Protein AF-A0ABD3RFB0-F1 (afdb_monomer_lite)

Structure (mmCIF, N/CA/C/O backbone):
data_AF-A0ABD3RFB0-F1
#
_entry.id   AF-A0ABD3RFB0-F1
#
loop_
_atom_site.group_PDB
_atom_site.id
_atom_site.type_symbol
_atom_site.label_atom_id
_atom_site.label_alt_id
_atom_site.label_comp_id
_atom_site.label_asym_id
_atom_site.label_entity_id
_atom_site.label_seq_id
_atom_site.pdbx_PDB_ins_code
_atom_site.Cartn_x
_atom_site.Cartn_y
_atom_site.Cartn_z
_atom_site.occupancy
_atom_site.B_iso_or_equiv
_atom_site.auth_seq_id
_atom_site.auth_comp_id
_atom_site.auth_asym_id
_atom_site.auth_atom_id
_atom_site.pdbx_PDB_model_num
ATOM 1 N N . MET A 1 1 ? 16.729 -26.890 12.988 1.00 35.75 1 MET A N 1
ATOM 2 C CA . MET A 1 1 ? 16.297 -28.282 13.240 1.00 35.75 1 MET A CA 1
ATOM 3 C C . MET A 1 1 ? 17.414 -29.186 12.769 1.00 35.75 1 MET A C 1
ATOM 5 O O . MET A 1 1 ? 17.750 -29.115 11.595 1.00 35.75 1 MET A O 1
ATOM 9 N N . ALA A 1 2 ? 17.990 -29.998 13.654 1.00 28.28 2 ALA A N 1
ATOM 10 C CA . ALA A 1 2 ? 18.806 -31.122 13.215 1.00 28.28 2 ALA A CA 1
ATOM 11 C C . ALA A 1 2 ? 17.899 -32.073 12.419 1.00 28.28 2 ALA A C 1
ATOM 13 O O . ALA A 1 2 ? 16.875 -32.526 12.934 1.00 28.28 2 ALA A O 1
ATOM 14 N N . MET A 1 3 ? 18.226 -32.318 11.153 1.00 32.00 3 MET A N 1
ATOM 15 C CA . MET A 1 3 ? 17.512 -33.300 10.346 1.00 32.00 3 MET A CA 1
ATOM 16 C C . MET A 1 3 ? 18.092 -34.671 10.692 1.00 32.00 3 MET A C 1
ATOM 18 O O . MET A 1 3 ? 19.220 -34.988 10.322 1.00 32.00 3 MET A O 1
ATOM 22 N N . ALA A 1 4 ? 17.351 -35.466 11.460 1.00 32.84 4 ALA A N 1
ATOM 23 C CA . ALA A 1 4 ? 17.719 -36.850 11.719 1.00 32.84 4 ALA A CA 1
ATOM 24 C C . ALA A 1 4 ? 17.347 -37.684 10.488 1.00 32.84 4 ALA A C 1
ATOM 26 O O . ALA A 1 4 ? 16.167 -37.907 10.215 1.00 32.84 4 ALA A O 1
ATOM 27 N N . ILE A 1 5 ? 18.348 -38.139 9.736 1.00 46.47 5 ILE A N 1
ATOM 28 C CA . ILE A 1 5 ? 18.136 -39.127 8.678 1.00 46.47 5 ILE A CA 1
ATOM 29 C C . ILE A 1 5 ? 18.181 -40.503 9.339 1.00 46.47 5 ILE A C 1
ATOM 31 O O . ILE A 1 5 ? 19.218 -40.930 9.849 1.00 46.47 5 ILE A O 1
ATOM 35 N N . VAL A 1 6 ? 17.040 -41.189 9.341 1.00 43.56 6 VAL A N 1
ATOM 36 C CA . VAL A 1 6 ? 16.936 -42.580 9.785 1.00 43.56 6 VAL A CA 1
ATOM 37 C C . VAL A 1 6 ? 17.049 -43.465 8.552 1.00 43.56 6 VAL A C 1
ATOM 39 O O . VAL A 1 6 ? 16.141 -43.500 7.724 1.00 43.56 6 VAL A O 1
ATOM 42 N N . VAL A 1 7 ? 18.163 -44.184 8.428 1.00 50.88 7 VAL A N 1
ATOM 43 C CA . VAL A 1 7 ? 18.321 -45.214 7.396 1.00 50.88 7 VAL A CA 1
ATOM 44 C C . VAL A 1 7 ? 18.020 -46.564 8.029 1.00 50.88 7 VAL A C 1
ATOM 46 O O . VAL A 1 7 ? 18.686 -46.980 8.978 1.00 50.88 7 VAL A O 1
ATOM 49 N N . ILE A 1 8 ? 17.003 -47.245 7.502 1.00 51.47 8 ILE A N 1
ATOM 50 C CA . ILE A 1 8 ? 16.630 -48.594 7.920 1.00 51.47 8 ILE A CA 1
ATOM 51 C C . ILE A 1 8 ? 17.174 -49.569 6.882 1.00 51.47 8 ILE A C 1
ATOM 53 O O . ILE A 1 8 ? 16.743 -49.554 5.730 1.00 51.47 8 ILE A O 1
ATOM 57 N N . ILE A 1 9 ? 18.108 -50.426 7.293 1.00 54.34 9 ILE A N 1
ATOM 58 C CA . ILE A 1 9 ? 18.621 -51.512 6.453 1.00 54.34 9 ILE A CA 1
ATOM 59 C C . ILE A 1 9 ? 18.201 -52.833 7.089 1.00 54.34 9 ILE A C 1
ATOM 61 O O . ILE A 1 9 ? 18.501 -53.099 8.254 1.00 54.34 9 ILE A O 1
ATOM 65 N N . VAL A 1 10 ? 17.510 -53.666 6.311 1.00 45.09 10 VAL A N 1
ATOM 66 C CA . VAL A 1 10 ? 17.136 -55.025 6.711 1.00 45.09 10 VAL A CA 1
ATOM 67 C C . VAL A 1 10 ? 17.932 -56.005 5.863 1.00 45.09 10 VAL A C 1
ATOM 69 O O . VAL A 1 10 ? 17.662 -56.167 4.676 1.00 45.09 10 VAL A O 1
ATOM 72 N N . CYS A 1 11 ? 18.894 -56.685 6.484 1.00 40.44 11 CYS A N 1
ATOM 73 C CA . CYS A 1 11 ? 19.627 -57.791 5.871 1.00 40.44 11 CYS A CA 1
ATOM 74 C C . CYS A 1 11 ? 19.541 -59.021 6.781 1.00 40.44 11 CYS A C 1
ATOM 76 O O . CYS A 1 11 ? 19.813 -58.939 7.976 1.00 40.44 11 CYS A O 1
ATOM 78 N N . HIS A 1 12 ? 19.145 -60.163 6.210 1.00 44.56 12 HIS A N 1
ATOM 79 C CA . HIS A 1 12 ? 19.057 -61.466 6.889 1.00 44.56 12 HIS A CA 1
ATOM 80 C C . HIS A 1 12 ? 18.322 -61.464 8.245 1.00 44.56 12 HIS A C 1
ATOM 82 O O . HIS A 1 12 ? 18.739 -62.125 9.191 1.00 44.56 12 HIS A O 1
ATOM 88 N N . GLY A 1 13 ? 17.204 -60.739 8.340 1.00 48.62 13 GLY A N 1
ATOM 89 C CA . GLY A 1 13 ? 16.323 -60.795 9.512 1.00 48.62 13 GLY A CA 1
ATOM 90 C C . GLY A 1 13 ? 16.828 -60.047 10.750 1.00 48.62 13 GLY A C 1
ATOM 91 O O . GLY A 1 13 ? 16.202 -60.155 11.801 1.00 48.62 13 GLY A O 1
ATOM 92 N N . VAL A 1 14 ? 17.906 -59.264 10.639 1.00 32.91 14 VAL A N 1
ATOM 93 C CA . VAL A 1 14 ? 18.348 -58.350 11.700 1.00 32.91 14 VAL A CA 1
ATOM 94 C C . VAL A 1 14 ? 18.089 -56.911 11.265 1.00 32.91 14 VAL A C 1
ATOM 96 O O . VAL A 1 14 ? 18.500 -56.485 10.185 1.00 32.91 14 VAL A O 1
ATOM 99 N N . LEU A 1 15 ? 17.377 -56.176 12.119 1.00 41.75 15 LEU A N 1
ATOM 100 C CA . LEU A 1 15 ? 17.084 -54.758 11.950 1.00 41.75 15 LEU A CA 1
ATOM 101 C C . LEU A 1 15 ? 18.215 -53.942 12.577 1.00 41.75 15 LEU A C 1
ATOM 103 O O . LEU A 1 15 ? 18.399 -53.976 13.794 1.00 41.75 15 LEU A O 1
ATOM 107 N N . LEU A 1 16 ? 18.956 -53.201 11.754 1.00 32.72 16 LEU A N 1
ATOM 108 C CA . LEU A 1 16 ? 19.974 -52.267 12.224 1.00 32.72 16 LEU A CA 1
ATOM 109 C C . LEU A 1 16 ? 19.488 -50.835 11.975 1.00 32.72 16 LEU A C 1
ATOM 111 O O . LEU A 1 16 ? 19.185 -50.469 10.840 1.00 32.72 16 LEU A O 1
ATOM 115 N N . ILE A 1 17 ? 19.408 -50.036 13.040 1.00 43.47 17 ILE A N 1
ATOM 116 C CA . ILE A 1 17 ? 19.012 -48.625 12.975 1.00 43.47 17 ILE A CA 1
ATOM 117 C C . ILE A 1 17 ? 20.257 -47.785 13.241 1.00 43.47 17 ILE A C 1
ATOM 119 O O . ILE A 1 17 ? 20.836 -47.862 14.324 1.00 43.47 17 ILE A O 1
ATOM 123 N N . ILE A 1 18 ? 20.667 -46.989 12.255 1.00 38.66 18 ILE A N 1
ATOM 124 C CA . ILE A 1 18 ? 21.773 -46.039 12.389 1.00 38.66 18 ILE A CA 1
ATOM 125 C C . ILE A 1 18 ? 21.185 -44.633 12.312 1.00 38.66 18 ILE A C 1
ATOM 127 O O . ILE A 1 18 ? 20.573 -44.260 11.312 1.00 38.66 18 ILE A O 1
ATOM 131 N N . THR A 1 19 ? 21.379 -43.855 13.371 1.00 33.47 19 THR A N 1
ATOM 132 C CA . THR A 1 19 ? 21.010 -42.438 13.423 1.00 33.47 19 THR A CA 1
ATOM 133 C C . THR A 1 19 ? 22.263 -41.586 13.297 1.00 33.47 19 THR A C 1
ATOM 135 O O . THR A 1 19 ? 23.161 -41.687 14.132 1.00 33.47 19 THR A O 1
ATOM 138 N N . SER A 1 20 ? 22.313 -40.737 12.272 1.00 34.22 20 SER A N 1
ATOM 139 C CA . SER A 1 20 ? 23.327 -39.689 12.133 1.00 34.22 20 SER A CA 1
ATOM 140 C C . SER A 1 20 ? 22.686 -38.329 12.402 1.00 34.22 20 SER A C 1
ATOM 142 O O . SER A 1 20 ? 21.604 -38.043 11.886 1.00 34.22 20 SER A O 1
ATOM 144 N N . ILE A 1 21 ? 23.347 -37.509 13.218 1.00 31.25 21 ILE A N 1
ATOM 145 C CA . ILE A 1 21 ? 22.965 -36.125 13.506 1.00 31.25 21 ILE A CA 1
ATOM 146 C C . ILE A 1 21 ? 24.030 -35.240 12.864 1.00 31.25 21 ILE A C 1
ATOM 148 O O . ILE A 1 21 ? 25.191 -35.284 13.266 1.00 31.25 21 ILE A O 1
ATOM 152 N N . THR A 1 22 ? 23.643 -34.447 11.870 1.00 36.50 22 THR A N 1
ATOM 153 C CA . THR A 1 22 ? 24.500 -33.406 11.291 1.00 36.50 22 THR A CA 1
ATOM 154 C C . THR A 1 22 ? 23.902 -32.038 11.586 1.00 36.50 22 THR A C 1
ATOM 156 O O . THR A 1 22 ? 22.784 -31.749 11.151 1.00 36.50 22 THR A O 1
ATOM 159 N N . ASP A 1 23 ? 24.648 -31.213 12.322 1.00 27.11 23 ASP A N 1
ATOM 160 C CA . ASP A 1 23 ? 24.376 -29.785 12.487 1.00 27.11 23 ASP A CA 1
ATOM 161 C C . ASP A 1 23 ? 24.648 -29.059 11.164 1.00 27.11 23 ASP A C 1
ATOM 163 O O . ASP A 1 23 ? 25.740 -29.151 10.605 1.00 27.11 23 ASP A O 1
ATOM 167 N N . TYR A 1 24 ? 23.635 -28.356 10.657 1.00 29.95 24 TYR A N 1
ATOM 168 C CA . TYR A 1 24 ? 23.733 -27.499 9.478 1.00 29.95 24 TYR A CA 1
ATOM 169 C C . TYR A 1 24 ? 23.904 -26.052 9.937 1.00 29.95 24 TYR A C 1
ATOM 171 O O . TYR A 1 24 ? 22.925 -25.332 10.113 1.00 29.95 24 TYR A O 1
ATOM 179 N N . ASP A 1 25 ? 25.156 -25.639 10.106 1.00 30.20 25 ASP A N 1
ATOM 180 C CA . ASP A 1 25 ? 25.547 -24.235 10.078 1.00 30.20 25 ASP A CA 1
ATOM 181 C C . ASP A 1 25 ? 26.767 -24.085 9.162 1.00 30.20 25 ASP A C 1
ATOM 183 O O . ASP A 1 25 ? 27.785 -24.750 9.340 1.00 30.20 25 ASP A O 1
ATOM 187 N N . ALA A 1 26 ? 26.631 -23.170 8.199 1.00 34.38 26 ALA A N 1
ATOM 188 C CA . ALA A 1 26 ? 27.628 -22.697 7.238 1.00 34.38 26 ALA A CA 1
ATOM 189 C C . ALA A 1 26 ? 28.129 -23.678 6.151 1.00 34.38 26 ALA A C 1
ATOM 191 O O . ALA A 1 26 ? 28.722 -24.710 6.436 1.00 34.38 26 ALA A O 1
ATOM 192 N N . MET A 1 27 ? 27.968 -23.222 4.897 1.00 30.58 27 MET A N 1
ATOM 193 C CA . MET A 1 27 ? 28.697 -23.494 3.633 1.00 30.58 27 MET A CA 1
ATOM 194 C C . MET A 1 27 ? 27.665 -23.683 2.501 1.00 30.58 27 MET A C 1
ATOM 196 O O . MET A 1 27 ? 26.671 -24.370 2.675 1.00 30.58 27 MET A O 1
ATOM 200 N N . GLY A 1 28 ? 27.736 -22.997 1.360 1.00 31.95 28 GLY A N 1
ATOM 201 C CA . GLY A 1 28 ? 28.935 -22.643 0.612 1.00 31.95 28 GLY A CA 1
ATOM 202 C C . GLY A 1 28 ? 29.209 -23.751 -0.405 1.00 31.95 28 GLY A C 1
ATOM 203 O O . GLY A 1 28 ? 29.486 -24.872 -0.006 1.00 31.95 28 GLY A O 1
ATOM 204 N N . GLU A 1 29 ? 29.155 -23.383 -1.685 1.00 33.31 29 GLU A N 1
ATOM 205 C CA . GLU A 1 29 ? 29.557 -24.166 -2.863 1.00 33.31 29 GLU A CA 1
ATOM 206 C C . GLU A 1 29 ? 28.584 -25.224 -3.397 1.00 33.31 29 GLU A C 1
ATOM 208 O O . GLU A 1 29 ? 28.014 -26.052 -2.692 1.00 33.31 29 GLU A O 1
ATOM 213 N N . GLY A 1 30 ? 28.395 -25.132 -4.713 1.00 36.91 30 GLY A N 1
ATOM 214 C CA . GLY A 1 30 ? 27.474 -25.938 -5.483 1.00 36.91 30 GLY A CA 1
ATOM 215 C C . GLY A 1 30 ? 27.911 -27.385 -5.657 1.00 36.91 30 GLY A C 1
ATOM 216 O O . GLY A 1 30 ? 29.088 -27.741 -5.577 1.00 36.91 30 GLY A O 1
ATOM 217 N N . ARG A 1 31 ? 26.911 -28.202 -5.969 1.00 29.52 31 ARG A N 1
ATOM 218 C CA . ARG A 1 31 ? 27.039 -29.415 -6.766 1.00 29.52 31 ARG A CA 1
ATOM 219 C C . ARG A 1 31 ? 25.665 -29.747 -7.342 1.00 29.52 31 ARG A C 1
ATOM 221 O O . ARG A 1 31 ? 24.689 -29.824 -6.599 1.00 29.52 31 ARG A O 1
ATOM 228 N N . ASP A 1 32 ? 25.624 -29.901 -8.660 1.00 30.98 32 ASP A N 1
ATOM 229 C CA . ASP A 1 32 ? 24.451 -30.325 -9.417 1.00 30.98 32 ASP A CA 1
ATOM 230 C C . ASP A 1 32 ? 24.004 -31.724 -8.981 1.00 30.98 32 ASP A C 1
ATOM 232 O O . ASP A 1 32 ? 24.819 -32.645 -8.876 1.00 30.98 32 ASP A O 1
ATOM 236 N N . PHE A 1 33 ? 22.700 -31.884 -8.750 1.00 27.94 33 PHE A N 1
ATOM 237 C CA . PHE A 1 33 ? 22.054 -33.189 -8.642 1.00 27.94 33 PHE A CA 1
ATOM 238 C C . PHE A 1 33 ? 21.187 -33.407 -9.881 1.00 27.94 33 PHE A C 1
ATOM 240 O O . PHE A 1 33 ? 20.124 -32.810 -10.030 1.00 27.94 33 PHE A O 1
ATOM 247 N N . ASP A 1 34 ? 21.681 -34.271 -10.763 1.00 27.17 34 ASP A N 1
ATOM 248 C CA . ASP A 1 34 ? 20.986 -34.779 -11.940 1.00 27.17 34 ASP A CA 1
ATOM 249 C C . ASP A 1 34 ? 19.936 -35.815 -11.496 1.00 27.17 34 ASP A C 1
ATOM 251 O O . ASP A 1 34 ? 20.275 -36.849 -10.911 1.00 27.17 34 ASP A O 1
ATOM 255 N N . MET A 1 35 ? 18.651 -35.520 -11.709 1.00 29.03 35 MET A N 1
ATOM 256 C CA . MET A 1 35 ? 17.548 -36.445 -11.437 1.00 29.03 35 MET A CA 1
ATOM 257 C C . MET A 1 35 ? 17.005 -36.986 -12.759 1.00 29.03 35 MET A C 1
ATOM 259 O O . MET A 1 35 ? 16.296 -36.299 -13.491 1.00 29.03 35 MET A O 1
ATOM 263 N N . GLY A 1 36 ? 17.340 -38.248 -13.040 1.00 28.62 36 GLY A N 1
ATOM 264 C CA . GLY A 1 36 ? 16.774 -39.032 -14.137 1.00 28.62 36 GLY A CA 1
ATOM 265 C C . GLY A 1 36 ? 15.259 -39.278 -13.999 1.00 28.62 36 GLY A C 1
ATOM 266 O O . GLY A 1 36 ? 14.657 -38.976 -12.966 1.00 28.62 36 GLY A O 1
ATOM 267 N N . PRO A 1 37 ? 14.619 -39.821 -15.050 1.00 28.62 37 PRO A N 1
ATOM 268 C CA . PRO A 1 37 ? 13.187 -39.667 -15.274 1.00 28.62 37 PRO A CA 1
ATOM 269 C C . PRO A 1 37 ? 12.336 -40.574 -14.378 1.00 28.62 37 PRO A C 1
ATOM 271 O O . PRO A 1 37 ? 12.556 -41.783 -14.297 1.00 28.62 37 PRO A O 1
ATOM 274 N N . TYR A 1 38 ? 11.297 -39.993 -13.776 1.00 28.02 38 TYR A N 1
ATOM 275 C CA . TYR A 1 38 ? 10.210 -40.733 -13.139 1.00 28.02 38 TYR A CA 1
ATOM 276 C C . TYR A 1 38 ? 9.071 -40.975 -14.138 1.00 28.02 38 TYR A C 1
ATOM 278 O O . TYR A 1 38 ? 8.601 -40.054 -14.804 1.00 28.02 38 TYR A O 1
ATOM 286 N N . ASN A 1 39 ? 8.608 -42.225 -14.209 1.00 23.78 39 ASN A N 1
ATOM 287 C CA . ASN A 1 39 ? 7.381 -42.611 -14.903 1.00 23.78 39 ASN A CA 1
ATOM 288 C C . ASN A 1 39 ? 6.156 -42.195 -14.078 1.00 23.78 39 ASN A C 1
ATOM 290 O O . ASN A 1 39 ? 6.053 -42.541 -12.902 1.00 23.78 39 ASN A O 1
ATOM 294 N N . VAL A 1 40 ? 5.208 -41.507 -14.717 1.00 24.77 40 VAL A N 1
ATOM 295 C CA . VAL A 1 40 ? 3.905 -41.151 -14.140 1.00 24.77 40 VAL A CA 1
ATOM 296 C C . VAL A 1 40 ? 2.846 -42.116 -14.667 1.00 24.77 40 VAL A C 1
ATOM 298 O O . VAL A 1 40 ? 2.642 -42.229 -15.874 1.00 24.77 40 VAL A O 1
ATOM 301 N N . THR A 1 41 ? 2.150 -42.797 -13.758 1.00 23.56 41 THR A N 1
ATOM 302 C CA . THR A 1 41 ? 0.959 -43.601 -14.065 1.00 23.56 41 THR A CA 1
ATOM 303 C C . THR A 1 41 ? -0.282 -42.748 -13.809 1.00 23.56 41 THR A C 1
ATOM 305 O O . THR A 1 41 ? -0.499 -42.297 -12.686 1.00 23.56 41 THR A O 1
ATOM 308 N N . ALA A 1 42 ? -1.086 -42.510 -14.846 1.00 24.02 42 ALA A N 1
ATOM 309 C CA . ALA A 1 42 ? -2.321 -41.734 -14.762 1.00 24.02 42 ALA A CA 1
ATOM 310 C C . ALA A 1 42 ? -3.496 -42.584 -14.246 1.00 24.02 42 ALA A C 1
ATOM 312 O O . ALA A 1 42 ? -3.673 -43.724 -14.673 1.00 24.02 42 ALA A O 1
ATOM 313 N N . TYR A 1 43 ? -4.330 -42.000 -13.382 1.00 23.56 43 TYR A N 1
ATOM 314 C CA . TYR A 1 43 ? -5.673 -42.493 -13.070 1.00 23.56 43 TYR A CA 1
ATOM 315 C C . TYR A 1 43 ? -6.714 -41.578 -13.726 1.00 23.56 43 TYR A C 1
ATOM 317 O O . TYR A 1 43 ? -6.638 -40.357 -13.622 1.00 23.56 43 TYR A O 1
ATOM 325 N N . SER A 1 44 ? -7.671 -42.193 -14.419 1.00 23.88 44 SER A N 1
ATOM 326 C CA . SER A 1 44 ? -8.815 -41.549 -15.073 1.00 23.88 44 SER A CA 1
ATOM 327 C C . SER A 1 44 ? -9.999 -41.442 -14.102 1.00 23.88 44 SER A C 1
ATOM 329 O O . SER A 1 44 ? -10.254 -42.410 -13.381 1.00 23.88 44 SER A O 1
ATOM 331 N N . PRO A 1 45 ? -10.761 -40.331 -14.101 1.00 30.47 45 PRO A N 1
ATOM 332 C CA . PRO A 1 45 ? -12.083 -40.294 -13.495 1.00 30.47 45 PRO A CA 1
ATOM 333 C C . PRO A 1 45 ? -13.193 -40.492 -14.543 1.00 30.47 45 PRO A C 1
ATOM 335 O O . PRO A 1 45 ? -13.147 -39.938 -15.642 1.00 30.47 45 PRO A O 1
ATOM 338 N N . SER A 1 46 ? -14.189 -41.296 -14.165 1.00 25.95 46 SER A N 1
ATOM 339 C CA . SER A 1 46 ? -15.477 -41.483 -14.851 1.00 25.95 46 SER A CA 1
ATOM 340 C C . SER A 1 46 ? -16.421 -40.304 -14.557 1.00 25.95 46 SER A C 1
ATOM 342 O O . SER A 1 46 ? -16.319 -39.733 -13.468 1.00 25.95 46 SER A O 1
ATOM 344 N N . PRO A 1 47 ? -17.333 -39.945 -15.483 1.00 34.00 47 PRO A N 1
ATOM 345 C CA . PRO A 1 47 ? -18.241 -38.810 -15.341 1.00 34.00 47 PRO A CA 1
ATOM 346 C C . PRO A 1 47 ? -19.506 -39.198 -14.563 1.00 34.00 47 PRO A C 1
ATOM 348 O O . PRO A 1 47 ? -19.825 -40.382 -14.491 1.00 34.00 47 PRO A O 1
ATOM 351 N N . ASP A 1 48 ? -20.162 -38.196 -13.967 1.00 28.06 48 ASP A N 1
ATOM 352 C CA . ASP A 1 48 ? -21.627 -38.024 -13.874 1.00 28.06 48 ASP A CA 1
ATOM 353 C C . ASP A 1 48 ? -21.967 -37.126 -12.676 1.00 28.06 48 ASP A C 1
ATOM 355 O O . ASP A 1 48 ? -22.048 -37.632 -11.564 1.00 28.06 48 ASP A O 1
ATOM 359 N N . ILE A 1 49 ? -22.191 -35.820 -12.900 1.00 29.30 49 ILE A N 1
ATOM 360 C CA . ILE A 1 49 ? -23.268 -35.038 -12.255 1.00 29.30 49 ILE A CA 1
ATOM 361 C C . ILE A 1 49 ? -23.684 -33.926 -13.229 1.00 29.30 49 ILE A C 1
ATOM 363 O O . ILE A 1 49 ? -22.925 -32.998 -13.510 1.00 29.30 49 ILE A O 1
ATOM 367 N N . ASP A 1 50 ? -24.912 -34.046 -13.725 1.00 27.78 50 ASP A N 1
ATOM 368 C CA . ASP A 1 50 ? -25.638 -33.042 -14.494 1.00 27.78 50 ASP A CA 1
ATOM 369 C C . ASP A 1 50 ? -26.070 -31.843 -13.630 1.00 27.78 50 ASP A C 1
ATOM 371 O O . ASP A 1 50 ? -26.596 -32.000 -12.529 1.00 27.78 50 ASP A O 1
ATOM 375 N N . GLY A 1 51 ? -25.980 -30.650 -14.225 1.00 27.25 51 GLY A N 1
ATOM 376 C CA . GLY A 1 51 ? -27.101 -29.707 -14.219 1.00 27.25 51 GLY A CA 1
ATOM 377 C C . GLY A 1 51 ? -27.220 -28.707 -13.067 1.00 27.25 51 GLY A C 1
ATOM 378 O O . GLY A 1 51 ? -28.170 -28.770 -12.293 1.00 27.25 51 GLY A O 1
ATOM 379 N N . LEU A 1 52 ? -26.386 -27.663 -13.072 1.00 23.98 52 LEU A N 1
ATOM 380 C CA . LEU A 1 52 ? -26.817 -26.330 -12.632 1.00 23.98 52 LEU A CA 1
ATOM 381 C C . LEU A 1 52 ? -26.172 -25.263 -13.526 1.00 23.98 52 LEU A C 1
ATOM 383 O O . LEU A 1 52 ? -25.042 -24.835 -13.313 1.00 23.98 52 LEU A O 1
ATOM 387 N N . VAL A 1 53 ? -26.903 -24.856 -14.565 1.00 24.83 53 VAL A N 1
ATOM 388 C CA . VAL A 1 53 ? -26.535 -23.718 -15.414 1.00 24.83 53 VAL A CA 1
ATOM 389 C C . VAL A 1 53 ? -26.897 -22.446 -14.654 1.00 24.83 53 VAL A C 1
ATOM 391 O O . VAL A 1 53 ? -28.027 -21.968 -14.721 1.00 24.83 53 VAL A O 1
ATOM 394 N N . ILE A 1 54 ? -25.939 -21.913 -13.899 1.00 26.73 54 ILE A N 1
ATOM 395 C CA . ILE A 1 54 ? -25.961 -20.509 -13.492 1.00 26.73 54 ILE A CA 1
ATOM 396 C C . ILE A 1 54 ? -25.457 -19.734 -14.705 1.00 26.73 54 ILE A C 1
ATOM 398 O O . ILE A 1 54 ? -24.320 -19.920 -15.137 1.00 26.73 54 ILE A O 1
ATOM 402 N N . GLY A 1 55 ? -26.333 -18.924 -15.300 1.00 24.12 55 GLY A N 1
ATOM 403 C CA . GLY A 1 55 ? -25.962 -18.010 -16.372 1.00 24.12 55 GLY A CA 1
ATOM 404 C C . GLY A 1 55 ? -24.889 -17.054 -15.869 1.00 24.12 55 GLY A C 1
ATOM 405 O O . GLY A 1 55 ? -25.188 -16.102 -15.155 1.00 24.12 55 GLY A O 1
ATOM 406 N N . HIS A 1 56 ? -23.637 -17.335 -16.216 1.00 24.56 56 HIS A N 1
ATOM 407 C CA . HIS A 1 56 ? -22.570 -16.358 -16.143 1.00 24.56 56 HIS A CA 1
ATOM 408 C C . HIS A 1 56 ? -22.809 -15.351 -17.268 1.00 24.56 56 HIS A C 1
ATOM 410 O O . HIS A 1 56 ? -22.416 -15.589 -18.410 1.00 24.56 56 HIS A O 1
ATOM 416 N N . ASP A 1 57 ? -23.429 -14.219 -16.938 1.00 24.47 57 ASP A N 1
ATOM 417 C CA . ASP A 1 57 ? -23.094 -12.970 -17.617 1.00 24.47 57 ASP A CA 1
ATOM 418 C C . ASP A 1 57 ? -21.623 -12.690 -17.289 1.00 24.47 57 ASP A C 1
ATOM 420 O O . ASP A 1 57 ? -21.269 -12.075 -16.281 1.00 24.47 57 ASP A O 1
ATOM 424 N N . VAL A 1 58 ? -20.739 -13.249 -18.115 1.00 30.81 58 VAL A N 1
ATOM 425 C CA . VAL A 1 58 ? -19.354 -12.806 -18.212 1.00 30.81 58 VAL A CA 1
ATOM 426 C C . VAL A 1 58 ? -19.432 -11.431 -18.858 1.00 30.81 58 VAL A C 1
ATOM 428 O O . VAL A 1 58 ? -19.450 -11.309 -20.079 1.00 30.81 58 VAL A O 1
ATOM 431 N N . ASP A 1 59 ? -19.575 -10.400 -18.029 1.00 32.94 59 ASP A N 1
ATOM 432 C CA . ASP A 1 59 ? -19.496 -9.008 -18.456 1.00 32.94 59 ASP A CA 1
ATOM 433 C C . ASP A 1 59 ? -18.074 -8.806 -19.014 1.00 32.94 59 ASP A C 1
ATOM 435 O O . ASP A 1 59 ? -17.090 -8.731 -18.272 1.00 32.94 59 ASP A O 1
ATOM 439 N N . GLU A 1 60 ? -17.955 -8.869 -20.342 1.00 31.34 60 GLU A N 1
ATOM 440 C CA . GLU A 1 60 ? -16.697 -8.807 -21.077 1.00 31.34 60 GLU A CA 1
ATOM 441 C C . GLU A 1 60 ? -15.915 -7.550 -20.675 1.00 31.34 60 GLU A C 1
ATOM 443 O O . GLU A 1 60 ? -16.272 -6.425 -21.020 1.00 31.34 60 GLU A O 1
ATOM 448 N N . GLY A 1 61 ? -14.823 -7.756 -19.933 1.00 34.09 61 GLY A N 1
ATOM 449 C CA . GLY A 1 61 ? -13.645 -6.893 -19.888 1.00 34.09 61 GLY A CA 1
ATOM 450 C C . GLY A 1 61 ? -13.907 -5.389 -19.951 1.00 34.09 61 GLY A C 1
ATOM 451 O O . GLY A 1 61 ? -13.426 -4.719 -20.870 1.00 34.09 61 GLY A O 1
ATOM 452 N N . ARG A 1 62 ? -14.591 -4.813 -18.953 1.00 38.06 62 ARG A N 1
ATOM 453 C CA . ARG A 1 62 ? -14.525 -3.359 -18.761 1.00 38.06 62 ARG A CA 1
ATOM 454 C C . ARG A 1 62 ? -13.099 -2.985 -18.380 1.00 38.06 62 ARG A C 1
ATOM 456 O O . ARG A 1 62 ? -12.657 -3.130 -17.247 1.00 38.06 62 ARG A O 1
ATOM 463 N N . THR A 1 63 ? -12.387 -2.499 -19.386 1.00 38.12 63 THR A N 1
ATOM 464 C CA . THR A 1 63 ? -11.137 -1.760 -19.286 1.00 38.12 63 THR A CA 1
ATOM 465 C C . THR A 1 63 ? -11.201 -0.791 -18.106 1.00 38.12 63 THR A C 1
ATOM 467 O O . THR A 1 63 ? -12.169 -0.030 -18.017 1.00 38.12 63 THR A O 1
ATOM 470 N N . PHE A 1 64 ? -10.165 -0.750 -17.264 1.00 39.72 64 PHE A N 1
ATOM 471 C CA . PHE A 1 64 ? -9.910 0.391 -16.386 1.00 39.72 64 PHE A CA 1
ATOM 472 C C . PHE A 1 64 ? -9.538 1.585 -17.275 1.00 39.72 64 PHE A C 1
ATOM 474 O O . PHE A 1 64 ? -8.380 1.944 -17.433 1.00 39.72 64 PHE A O 1
ATOM 481 N N . ARG A 1 65 ? -10.528 2.143 -17.973 1.00 40.03 65 ARG A N 1
ATOM 482 C CA . ARG A 1 65 ? -10.410 3.442 -18.615 1.00 40.03 65 ARG A CA 1
ATOM 483 C C . ARG A 1 65 ? -10.806 4.438 -17.543 1.00 40.03 65 ARG A C 1
ATOM 485 O O . ARG A 1 65 ? -11.988 4.448 -17.189 1.00 40.03 65 ARG A O 1
ATOM 492 N N . PRO A 1 66 ? -9.879 5.262 -17.033 1.00 39.94 66 PRO A N 1
ATOM 493 C CA . PRO A 1 66 ? -10.288 6.431 -16.285 1.00 39.94 66 PRO A CA 1
ATOM 494 C C . PRO A 1 66 ? -11.210 7.230 -17.204 1.00 39.94 66 PRO A C 1
ATOM 496 O O . PRO A 1 66 ? -10.808 7.729 -18.259 1.00 39.94 66 PRO A O 1
ATOM 499 N N . THR A 1 67 ? -12.505 7.225 -16.903 1.00 38.31 67 THR A N 1
ATOM 500 C CA . THR A 1 67 ? -13.461 7.965 -17.714 1.00 38.31 67 THR A CA 1
ATOM 501 C C . THR A 1 67 ? -13.119 9.437 -17.553 1.00 38.31 67 THR A C 1
ATOM 503 O O . THR A 1 67 ? -13.020 9.913 -16.428 1.00 38.31 67 THR A O 1
ATOM 506 N N . ARG A 1 68 ? -13.003 10.183 -18.660 1.00 40.31 68 ARG A N 1
ATOM 507 C CA . ARG A 1 68 ? -12.792 11.649 -18.652 1.00 40.31 68 ARG A CA 1
ATOM 508 C C . ARG A 1 68 ? -13.811 12.427 -17.803 1.00 40.31 68 ARG A C 1
ATOM 510 O O . ARG A 1 68 ? -13.588 13.593 -17.515 1.00 40.31 68 ARG A O 1
ATOM 517 N N . ASN A 1 69 ? -14.900 11.779 -17.394 1.00 37.75 69 ASN A N 1
ATOM 518 C CA . ASN A 1 69 ? -15.878 12.278 -16.440 1.00 37.75 69 ASN A CA 1
ATOM 519 C C . ASN A 1 69 ? -15.559 11.787 -15.021 1.00 37.75 69 ASN A C 1
ATOM 521 O O . ASN A 1 69 ? -16.430 11.206 -14.372 1.00 37.75 69 ASN A O 1
ATOM 525 N N . HIS A 1 70 ? -14.332 11.992 -14.533 1.00 42.31 70 HIS A N 1
ATOM 526 C CA . HIS A 1 70 ? -14.116 11.933 -13.092 1.00 42.31 70 HIS A CA 1
ATOM 527 C C . HIS A 1 70 ? -15.004 13.017 -12.490 1.00 42.31 70 HIS A C 1
ATOM 529 O O . HIS A 1 70 ? -14.755 14.209 -12.664 1.00 42.31 70 HIS A O 1
ATOM 535 N N . ARG A 1 71 ? -16.098 12.609 -11.841 1.00 41.97 71 ARG A N 1
ATOM 536 C CA . ARG A 1 71 ? -16.754 13.497 -10.894 1.00 41.97 71 ARG A CA 1
ATOM 537 C C . ARG A 1 71 ? -15.686 13.757 -9.851 1.00 41.97 71 ARG A C 1
ATOM 539 O O . ARG A 1 71 ? -15.246 12.829 -9.182 1.00 41.97 71 ARG A O 1
ATOM 546 N N . THR A 1 72 ? -15.192 14.988 -9.812 1.00 43.94 72 THR A N 1
ATOM 547 C CA . THR A 1 72 ? -14.305 15.453 -8.757 1.00 43.94 72 THR A CA 1
ATOM 548 C C . THR A 1 72 ? -14.938 14.993 -7.453 1.00 43.94 72 THR A C 1
ATOM 550 O O . THR A 1 72 ? -16.075 15.381 -7.169 1.00 43.94 72 THR A O 1
ATOM 553 N N . ILE A 1 73 ? -14.263 14.107 -6.712 1.00 51.66 73 ILE A N 1
ATOM 554 C CA . ILE A 1 73 ? -14.644 13.808 -5.333 1.00 51.66 73 ILE A CA 1
ATOM 555 C C . ILE A 1 73 ? -14.808 15.184 -4.696 1.00 51.66 73 ILE A C 1
ATOM 557 O O . ILE A 1 73 ? -13.852 15.948 -4.682 1.00 51.66 73 ILE A O 1
ATOM 561 N N . MET A 1 74 ? -16.032 15.577 -4.335 1.00 43.56 74 MET A N 1
ATOM 562 C CA . MET A 1 74 ? -16.305 16.976 -4.001 1.00 43.56 74 MET A CA 1
ATOM 563 C C . MET A 1 74 ? -15.488 17.345 -2.767 1.00 43.56 74 MET A C 1
ATOM 565 O O . MET A 1 74 ? -15.775 16.917 -1.651 1.00 43.56 74 MET A O 1
ATOM 569 N N . TYR A 1 75 ? -14.419 18.103 -2.994 1.00 53.19 75 TYR A N 1
ATOM 570 C CA . TYR A 1 75 ? -13.474 18.485 -1.965 1.00 53.19 75 TYR A CA 1
ATOM 571 C C . TYR A 1 75 ? -13.992 19.747 -1.296 1.00 53.19 75 TYR A C 1
ATOM 573 O O . TYR A 1 75 ? -14.039 20.822 -1.900 1.00 53.19 75 TYR A O 1
ATOM 581 N N . ARG A 1 76 ? -14.398 19.643 -0.031 1.00 49.16 76 ARG A N 1
ATOM 582 C CA . ARG A 1 76 ? -14.746 20.838 0.729 1.00 49.16 76 ARG A CA 1
ATOM 583 C C . ARG A 1 76 ? -13.456 21.552 1.111 1.00 49.16 76 ARG A C 1
ATOM 585 O O . ARG A 1 76 ? -12.649 21.029 1.874 1.00 49.16 76 ARG A O 1
ATOM 592 N N . ARG A 1 77 ? -13.274 22.773 0.610 1.00 44.81 77 ARG A N 1
ATOM 593 C CA . ARG A 1 77 ? -12.258 23.688 1.132 1.00 44.81 77 ARG A CA 1
ATOM 594 C C . ARG A 1 77 ? -12.640 24.004 2.578 1.00 44.81 77 ARG A C 1
ATOM 596 O O . ARG A 1 77 ? -13.591 24.745 2.814 1.00 44.81 77 ARG A O 1
ATOM 603 N N . GLY A 1 78 ? -11.943 23.397 3.535 1.00 42.41 78 GLY A N 1
ATOM 604 C CA . GLY A 1 78 ? -12.066 23.688 4.962 1.00 42.41 78 GLY A CA 1
ATOM 605 C C . GLY A 1 78 ? -11.478 25.059 5.285 1.00 42.41 78 GLY A C 1
ATOM 606 O O . GLY A 1 78 ? -10.482 25.158 5.986 1.00 42.41 78 GLY A O 1
ATOM 607 N N . GLY A 1 79 ? -12.050 26.120 4.718 1.00 35.16 79 GLY A N 1
ATOM 608 C CA . GLY A 1 79 ? -11.701 27.487 5.062 1.00 35.16 79 GLY A CA 1
ATOM 609 C C . GLY A 1 79 ? -12.510 27.933 6.271 1.00 35.16 79 GLY A C 1
ATOM 610 O O . GLY A 1 79 ? -13.729 28.075 6.180 1.00 35.16 79 GLY A O 1
ATOM 611 N N . ILE A 1 80 ? -11.821 28.220 7.375 1.00 40.28 80 ILE A N 1
ATOM 612 C CA . ILE A 1 80 ? -12.261 29.211 8.364 1.00 40.28 80 ILE A CA 1
ATOM 613 C C . ILE A 1 80 ? -12.106 30.587 7.695 1.00 40.28 80 ILE A C 1
ATOM 615 O O . ILE A 1 80 ? -11.273 31.385 8.095 1.00 40.28 80 ILE A O 1
ATOM 619 N N . ASP A 1 81 ? -12.854 30.849 6.627 1.00 36.31 81 ASP A N 1
ATOM 620 C CA . ASP A 1 81 ? -12.931 32.173 6.018 1.00 36.31 81 ASP A CA 1
ATOM 621 C C . ASP A 1 81 ? -14.392 32.603 6.067 1.00 36.31 81 ASP A C 1
ATOM 623 O O . ASP A 1 81 ? -15.294 31.942 5.549 1.00 36.31 81 ASP A O 1
ATOM 627 N N . GLY A 1 82 ? -14.628 33.680 6.811 1.00 42.50 82 GLY A N 1
ATOM 628 C CA . GLY A 1 82 ? -15.953 34.185 7.111 1.00 42.50 82 GLY A CA 1
ATOM 629 C C . GLY A 1 82 ? -16.761 34.532 5.862 1.00 42.50 82 GLY A C 1
ATOM 630 O O . GLY A 1 82 ? -16.264 35.159 4.933 1.00 42.50 82 GLY A O 1
ATOM 631 N N . GLY A 1 83 ? -18.050 34.193 5.931 1.00 34.53 83 GLY A N 1
ATOM 632 C CA . GLY A 1 83 ? -19.125 34.841 5.189 1.00 34.53 83 GLY A CA 1
ATOM 633 C C . GLY A 1 83 ? -19.198 34.501 3.706 1.00 34.53 83 GLY A C 1
ATOM 634 O O . GLY A 1 83 ? -18.673 35.238 2.892 1.00 34.53 83 GLY A O 1
ATOM 635 N N . TYR A 1 84 ? -19.933 33.446 3.358 1.00 30.72 84 TYR A N 1
ATOM 636 C CA . TYR A 1 84 ? -21.117 33.527 2.489 1.00 30.72 84 TYR A CA 1
ATOM 637 C C . TYR A 1 84 ? -21.774 32.138 2.445 1.00 30.72 84 TYR A C 1
ATOM 639 O O . TYR A 1 84 ? -21.253 31.197 1.852 1.00 30.72 84 TYR A O 1
ATOM 647 N N . SER A 1 85 ? -22.911 32.015 3.137 1.00 28.23 85 SER A N 1
ATOM 648 C CA . SER A 1 85 ? -23.773 30.831 3.113 1.00 28.23 85 SER A CA 1
ATOM 649 C C . SER A 1 85 ? -24.511 30.777 1.778 1.00 28.23 85 SER A C 1
ATOM 651 O O . SER A 1 85 ? -25.296 31.677 1.475 1.00 28.23 85 SER A O 1
ATOM 653 N N . HIS A 1 86 ? -24.287 29.727 0.992 1.00 30.16 86 HIS A N 1
ATOM 654 C CA . HIS A 1 86 ? -25.276 29.284 0.018 1.00 30.16 86 HIS A CA 1
ATOM 655 C C . HIS A 1 86 ? -26.190 28.278 0.718 1.00 30.16 86 HIS A C 1
ATOM 657 O O . HIS A 1 86 ? -25.768 27.169 1.036 1.00 30.16 86 HIS A O 1
ATOM 663 N N . ASN A 1 87 ? -27.434 28.697 0.964 1.00 28.67 87 ASN A N 1
ATOM 664 C CA . ASN A 1 87 ? -28.504 27.842 1.467 1.00 28.67 87 ASN A CA 1
ATOM 665 C C . ASN A 1 87 ? -28.829 26.771 0.420 1.00 28.67 87 ASN A C 1
ATOM 667 O O . ASN A 1 87 ? -29.518 27.041 -0.565 1.00 28.67 87 ASN A O 1
ATOM 671 N N . ILE A 1 88 ? -28.328 25.562 0.648 1.00 32.16 88 ILE A N 1
ATOM 672 C CA . ILE A 1 88 ? -28.939 24.340 0.139 1.00 32.16 88 ILE A CA 1
ATOM 673 C C . ILE A 1 88 ? -29.910 23.915 1.237 1.00 32.16 88 ILE A C 1
ATOM 675 O O . ILE A 1 88 ? -29.491 23.579 2.341 1.00 32.16 88 ILE A O 1
ATOM 679 N N . ASN A 1 89 ? -31.204 24.041 0.952 1.00 31.72 89 ASN A N 1
ATOM 680 C CA . ASN A 1 89 ? -32.267 23.535 1.809 1.00 31.72 89 ASN A CA 1
ATOM 681 C C . ASN A 1 89 ? -32.289 22.006 1.681 1.00 31.72 89 ASN A C 1
ATOM 683 O O . ASN A 1 89 ? -33.069 21.471 0.896 1.00 31.72 89 ASN A O 1
ATOM 687 N N . ASP A 1 90 ? -31.404 21.331 2.407 1.00 38.09 90 ASP A N 1
ATOM 688 C CA . ASP A 1 90 ? -31.597 19.932 2.773 1.00 38.09 90 ASP A CA 1
ATOM 689 C C . ASP A 1 90 ? -32.390 19.916 4.081 1.00 38.09 90 ASP A C 1
ATOM 691 O O . ASP A 1 90 ? -32.040 20.617 5.029 1.00 38.09 90 ASP A O 1
ATOM 695 N N . ASP A 1 91 ? -33.494 19.172 4.080 1.00 39.97 91 ASP A N 1
ATOM 696 C CA . ASP A 1 91 ? -34.526 19.149 5.115 1.00 39.97 91 ASP A CA 1
ATOM 697 C C . ASP A 1 91 ? -33.970 19.158 6.553 1.00 39.97 91 ASP A C 1
ATOM 699 O O . ASP A 1 91 ? -33.432 18.177 7.075 1.00 39.97 91 ASP A O 1
ATOM 703 N N . GLU A 1 92 ? -34.154 20.313 7.191 1.00 42.09 92 GLU A N 1
ATOM 704 C CA . GLU A 1 92 ? -33.917 20.615 8.597 1.00 42.09 92 GLU A CA 1
ATOM 705 C C . GLU A 1 92 ? -34.876 19.790 9.469 1.00 42.09 92 GLU A C 1
ATOM 707 O O . GLU A 1 92 ? -36.047 20.139 9.578 1.00 42.09 92 GLU A O 1
ATOM 712 N N . ASN A 1 93 ? -34.412 18.683 10.059 1.00 45.09 93 ASN A N 1
ATOM 713 C CA . ASN A 1 93 ? -35.000 18.097 11.282 1.00 45.09 93 ASN A CA 1
ATOM 714 C C . ASN A 1 93 ? -34.068 17.099 12.009 1.00 45.09 93 ASN A C 1
ATOM 716 O O . ASN A 1 93 ? -34.530 16.315 12.838 1.00 45.09 93 ASN A O 1
ATOM 720 N N . ASP A 1 94 ? -32.758 17.106 11.740 1.00 48.19 94 ASP A N 1
ATOM 721 C CA . ASP A 1 94 ? -31.786 16.337 12.536 1.00 48.19 94 ASP A CA 1
ATOM 722 C C . ASP A 1 94 ? -31.122 17.271 13.563 1.00 48.19 94 ASP A C 1
ATOM 724 O O . ASP A 1 94 ? -29.948 17.615 13.448 1.00 48.19 94 ASP A O 1
ATOM 728 N N . ASP A 1 95 ? -31.900 17.701 14.567 1.00 44.62 95 ASP A N 1
ATOM 729 C CA . ASP A 1 95 ? -31.475 18.502 15.737 1.00 44.62 95 ASP A CA 1
ATOM 730 C C . ASP A 1 95 ? -30.550 17.716 16.705 1.00 44.62 95 ASP A C 1
ATOM 732 O O . ASP A 1 95 ? -30.509 17.940 17.917 1.00 44.62 95 ASP A O 1
ATOM 736 N N . GLY A 1 96 ? -29.796 16.746 16.187 1.00 44.66 96 GLY A N 1
ATOM 737 C CA . GLY A 1 96 ? -28.837 15.955 16.940 1.00 44.66 96 GLY A CA 1
ATOM 738 C C . GLY A 1 96 ? -27.463 16.613 16.946 1.00 44.66 96 GLY A C 1
ATOM 739 O O . GLY A 1 96 ? -26.692 16.427 16.010 1.00 44.66 96 GLY A O 1
ATOM 740 N N . ASP A 1 97 ? -27.164 17.306 18.043 1.00 44.16 97 ASP A N 1
ATOM 741 C CA . ASP A 1 97 ? -25.928 17.990 18.475 1.00 44.16 97 ASP A CA 1
ATOM 742 C C . ASP A 1 97 ? -24.655 17.093 18.538 1.00 44.16 97 ASP A C 1
ATOM 744 O O . ASP A 1 97 ? -23.815 17.193 19.434 1.00 44.16 97 ASP A O 1
ATOM 748 N N . GLY A 1 98 ? -24.508 16.146 17.610 1.00 43.59 98 GLY A N 1
ATOM 749 C CA . GLY A 1 98 ? -23.324 15.312 17.462 1.00 43.59 98 GLY A CA 1
ATOM 750 C C . GLY A 1 98 ? -22.290 16.018 16.585 1.00 43.59 98 GLY A C 1
ATOM 751 O O . GLY A 1 98 ? -22.633 16.428 15.472 1.00 43.59 98 GLY A O 1
ATOM 752 N N . PRO A 1 99 ? -21.022 16.151 17.022 1.00 43.12 99 PRO A N 1
ATOM 753 C CA . PRO A 1 99 ? -19.988 16.705 16.164 1.00 43.12 99 PRO A CA 1
ATOM 754 C C . PRO A 1 99 ? -19.924 15.897 14.857 1.00 43.12 99 PRO A C 1
ATOM 756 O O . PRO A 1 99 ? -20.096 14.674 14.888 1.00 43.12 99 PRO A O 1
ATOM 759 N N . PRO A 1 100 ? -19.694 16.544 13.699 1.00 49.78 100 PRO A N 1
ATOM 760 C CA . PRO A 1 100 ? -19.388 15.833 12.468 1.00 49.78 100 PRO A CA 1
ATOM 761 C C . PRO A 1 100 ? -18.045 15.124 12.671 1.00 49.78 100 PRO A C 1
ATOM 763 O O . PRO A 1 100 ? -16.983 15.701 12.454 1.00 49.78 100 PRO A O 1
ATOM 766 N N . ASP A 1 101 ? -18.106 13.895 13.173 1.00 64.25 101 ASP A N 1
ATOM 767 C CA . ASP A 1 101 ? -16.955 13.105 13.594 1.00 64.25 101 ASP A CA 1
ATOM 768 C C . ASP A 1 101 ? -16.272 12.545 12.340 1.00 64.25 101 ASP A C 1
ATOM 770 O O . ASP A 1 101 ? -16.468 11.393 11.956 1.00 64.25 101 ASP A O 1
ATOM 774 N N . VAL A 1 102 ? -15.556 13.412 11.613 1.00 60.16 102 VAL A N 1
ATOM 775 C CA . VAL A 1 102 ? -14.708 13.005 10.488 1.00 60.16 102 VAL A CA 1
ATOM 776 C C . VAL A 1 102 ? -13.685 12.027 11.042 1.00 60.16 102 VAL A C 1
ATOM 778 O O . VAL A 1 102 ? -12.783 12.409 11.785 1.00 60.16 102 VAL A O 1
ATOM 781 N N . ARG A 1 103 ? -13.844 10.753 10.691 1.00 80.31 103 ARG A N 1
ATOM 782 C CA . ARG A 1 103 ? -13.035 9.683 11.271 1.00 80.31 103 ARG A CA 1
ATOM 783 C C . ARG A 1 103 ? -11.665 9.578 10.638 1.00 80.31 103 ARG A C 1
ATOM 785 O O . ARG A 1 103 ? -10.729 9.159 11.305 1.00 80.31 103 ARG A O 1
ATOM 792 N N . ILE A 1 104 ? -11.543 9.969 9.371 1.00 89.38 104 ILE A N 1
ATOM 793 C CA . ILE A 1 104 ? -10.272 10.014 8.653 1.00 89.38 104 ILE A CA 1
ATOM 794 C C . ILE A 1 104 ? -10.232 11.186 7.680 1.00 89.38 104 ILE A C 1
ATOM 796 O O . ILE A 1 104 ? -11.223 11.483 7.024 1.00 89.38 104 ILE A O 1
ATOM 800 N N . SER A 1 105 ? -9.090 11.848 7.560 1.00 89.94 105 SER A N 1
ATOM 801 C CA . SER A 1 105 ? -8.832 12.882 6.571 1.00 89.94 105 SER A CA 1
ATOM 802 C C . SER A 1 105 ? -7.385 12.928 6.140 1.00 89.94 105 SER A C 1
ATOM 804 O O . SER A 1 105 ? -6.500 12.434 6.838 1.00 89.94 105 SER A O 1
ATOM 806 N N . PHE A 1 106 ? -7.149 13.509 4.966 1.00 92.19 106 PHE A N 1
ATOM 807 C CA . PHE A 1 106 ? -5.801 13.728 4.478 1.00 92.19 106 PHE A CA 1
ATOM 808 C C . PHE A 1 106 ? -5.667 15.039 3.710 1.00 92.19 106 PHE A C 1
ATOM 810 O O . PHE A 1 106 ? -6.640 15.589 3.200 1.00 92.19 106 PHE A O 1
ATOM 817 N N . GLU A 1 107 ? -4.442 15.537 3.648 1.00 92.12 107 GLU A N 1
ATOM 818 C CA . GLU A 1 107 ? -4.039 16.701 2.862 1.00 92.12 107 GLU A CA 1
ATOM 819 C C . GLU A 1 107 ? -2.844 16.305 1.998 1.00 92.12 107 GLU A C 1
ATOM 821 O O . GLU A 1 107 ? -2.032 15.478 2.419 1.00 92.12 107 GLU A O 1
ATOM 826 N N . LEU A 1 108 ? -2.734 16.891 0.806 1.00 92.88 108 LEU A N 1
ATOM 827 C CA . LEU A 1 108 ? -1.583 16.707 -0.075 1.00 92.88 108 LEU A CA 1
ATOM 828 C C . LEU A 1 108 ? -0.680 17.931 0.011 1.00 92.88 108 LEU A C 1
ATOM 830 O O . LEU A 1 108 ? -1.172 19.062 -0.003 1.00 92.88 108 LEU A O 1
ATOM 834 N N . HIS A 1 109 ? 0.628 17.703 0.058 1.00 92.00 109 HIS A N 1
ATOM 835 C CA . HIS A 1 109 ? 1.613 18.778 0.182 1.00 92.00 109 HIS A CA 1
ATOM 836 C C . HIS A 1 109 ? 2.709 18.649 -0.868 1.00 92.00 109 HIS A C 1
ATOM 838 O O . HIS A 1 109 ? 2.925 17.581 -1.456 1.00 92.00 109 HIS A O 1
ATOM 844 N N . ASP A 1 110 ? 3.407 19.748 -1.106 1.00 90.00 110 ASP A N 1
ATOM 845 C CA . ASP A 1 110 ? 4.657 19.721 -1.845 1.00 90.00 110 ASP A CA 1
ATOM 846 C C . ASP A 1 110 ? 5.717 18.946 -1.030 1.00 90.00 110 ASP A C 1
ATOM 848 O O . ASP A 1 110 ? 5.862 19.161 0.176 1.00 90.00 110 ASP A O 1
ATOM 852 N N . PRO A 1 111 ? 6.494 18.032 -1.637 1.00 88.50 111 PRO A N 1
ATOM 853 C CA . PRO A 1 111 ? 7.513 17.282 -0.901 1.00 88.50 111 PRO A CA 1
ATOM 854 C C . PRO A 1 111 ? 8.576 18.173 -0.239 1.00 88.50 111 PRO A C 1
ATOM 856 O O . PRO A 1 111 ? 9.229 17.741 0.707 1.00 88.50 111 PRO A O 1
ATOM 859 N N . ASN A 1 112 ? 8.756 19.414 -0.705 1.00 88.56 112 ASN A N 1
ATOM 860 C CA . ASN A 1 112 ? 9.670 20.378 -0.094 1.00 88.56 112 ASN A CA 1
ATOM 861 C C . ASN A 1 112 ? 9.100 21.026 1.178 1.00 88.56 112 ASN A C 1
ATOM 863 O O . ASN A 1 112 ? 9.876 21.538 1.984 1.00 88.56 112 ASN A O 1
ATOM 867 N N . THR A 1 113 ? 7.774 21.035 1.363 1.00 87.69 113 THR A N 1
ATOM 868 C CA . THR A 1 113 ? 7.130 21.573 2.573 1.00 87.69 113 THR A CA 1
ATOM 869 C C . THR A 1 113 ? 7.014 20.506 3.658 1.00 87.69 113 THR A C 1
ATOM 871 O O . THR A 1 113 ? 7.271 20.799 4.826 1.00 87.69 113 THR A O 1
ATOM 874 N N . LEU A 1 114 ? 6.694 19.264 3.278 1.00 86.81 114 LEU A N 1
ATOM 875 C CA . LEU A 1 114 ? 6.557 18.130 4.195 1.00 86.81 114 LEU A CA 1
ATOM 876 C C . LEU A 1 114 ? 7.248 16.864 3.639 1.00 86.81 114 LEU A C 1
ATOM 878 O O . LEU A 1 114 ? 6.580 15.950 3.145 1.00 86.81 114 LEU A O 1
ATOM 882 N N . PRO A 1 115 ? 8.590 16.787 3.696 1.00 86.19 115 PRO A N 1
ATOM 883 C CA . PRO A 1 115 ? 9.320 15.652 3.145 1.00 86.19 115 PRO A CA 1
ATOM 884 C C . PRO A 1 115 ? 9.035 14.373 3.935 1.00 86.19 115 PRO A C 1
ATOM 886 O O . PRO A 1 115 ? 9.034 14.391 5.165 1.00 86.19 115 PRO A O 1
ATOM 889 N N . LEU A 1 116 ? 8.871 13.251 3.229 1.00 84.75 116 LEU A N 1
ATOM 890 C CA . LEU A 1 116 ? 8.943 11.935 3.858 1.00 84.75 116 LEU A CA 1
ATOM 891 C C . LEU A 1 116 ? 10.415 11.608 4.139 1.00 84.75 116 LEU A C 1
ATOM 893 O O . LEU A 1 116 ? 11.253 11.604 3.237 1.00 84.75 116 LEU A O 1
ATOM 897 N N . THR A 1 117 ? 10.722 11.347 5.399 1.00 82.19 117 THR A N 1
ATOM 898 C CA . THR A 1 117 ? 12.072 11.117 5.922 1.00 82.19 117 THR A CA 1
ATOM 899 C C . THR A 1 117 ? 12.365 9.650 6.233 1.00 82.19 117 THR A C 1
ATOM 901 O O . THR A 1 117 ? 13.525 9.311 6.465 1.00 82.19 117 THR A O 1
ATOM 904 N N . ASN A 1 118 ? 11.348 8.780 6.184 1.00 81.25 118 ASN A N 1
ATOM 905 C CA . ASN A 1 118 ? 11.439 7.336 6.399 1.00 81.25 118 ASN A CA 1
ATOM 906 C C . ASN A 1 118 ? 12.072 6.985 7.758 1.00 81.25 118 ASN A C 1
ATOM 908 O O . ASN A 1 118 ? 13.024 6.211 7.872 1.00 81.25 118 ASN A O 1
ATOM 912 N N . VAL A 1 119 ? 11.554 7.601 8.821 1.00 80.50 119 VAL A N 1
ATOM 913 C CA . VAL A 1 119 ? 12.151 7.517 10.168 1.00 80.50 119 VAL A CA 1
ATOM 914 C C . VAL A 1 119 ? 12.027 6.153 10.836 1.00 80.50 119 VAL A C 1
ATOM 916 O O . VAL A 1 119 ? 12.779 5.856 11.766 1.00 80.50 119 VAL A O 1
ATOM 919 N N . PHE A 1 120 ? 11.072 5.336 10.397 1.00 75.12 120 PHE A N 1
ATOM 920 C CA . PHE A 1 120 ? 10.752 4.066 11.043 1.00 75.12 120 PHE A CA 1
ATOM 921 C C . PHE A 1 120 ? 11.477 2.865 10.438 1.00 75.12 120 PHE A C 1
ATOM 923 O O . PHE A 1 120 ? 11.509 1.817 11.079 1.00 75.12 120 PHE A O 1
ATOM 930 N N . ASP A 1 121 ? 12.119 3.023 9.278 1.00 75.38 121 ASP A N 1
ATOM 931 C CA . ASP A 1 121 ? 12.991 1.999 8.706 1.00 75.38 121 ASP A CA 1
ATOM 932 C C . ASP A 1 121 ? 14.346 2.583 8.269 1.00 75.38 121 ASP A C 1
ATOM 934 O O . ASP A 1 121 ? 14.623 2.766 7.078 1.00 75.38 121 ASP A O 1
ATOM 938 N N . PRO A 1 122 ? 15.261 2.834 9.227 1.00 69.25 122 PRO A N 1
ATOM 939 C CA . PRO A 1 122 ? 16.602 3.316 8.909 1.00 69.25 122 PRO A CA 1
ATOM 940 C C . PRO A 1 122 ? 17.449 2.274 8.157 1.00 69.25 122 PRO A C 1
ATOM 942 O O . PRO A 1 122 ? 18.567 2.579 7.728 1.00 69.25 122 PRO A O 1
ATOM 945 N N . HIS A 1 123 ? 16.977 1.030 8.028 1.00 71.69 123 HIS A N 1
ATOM 946 C CA . HIS A 1 123 ? 17.668 -0.028 7.298 1.00 71.69 123 HIS A CA 1
ATOM 947 C C . HIS A 1 123 ? 17.284 -0.052 5.821 1.00 71.69 123 HIS A C 1
ATOM 949 O O . HIS A 1 123 ? 18.101 -0.453 4.985 1.00 71.69 123 HIS A O 1
ATOM 955 N N . VAL A 1 124 ? 16.092 0.434 5.490 1.00 71.12 124 VAL A N 1
ATOM 956 C CA . VAL A 1 124 ? 15.567 0.511 4.130 1.00 71.12 124 VAL A CA 1
ATOM 957 C C . VAL A 1 124 ? 15.612 1.959 3.652 1.00 71.12 124 VAL A C 1
ATOM 959 O O . VAL A 1 124 ? 14.609 2.567 3.301 1.00 71.12 124 VAL A O 1
ATOM 962 N N . LEU A 1 125 ? 16.821 2.520 3.607 1.00 70.94 125 LEU A N 1
ATOM 963 C CA . LEU A 1 125 ? 17.038 3.831 3.003 1.00 70.94 125 LEU A CA 1
ATOM 964 C C . LEU A 1 125 ? 17.128 3.714 1.483 1.00 70.94 125 LEU A C 1
ATOM 966 O O . LEU A 1 125 ? 17.799 2.823 0.937 1.00 70.94 125 LEU A O 1
ATOM 970 N N . CYS A 1 126 ? 16.541 4.693 0.796 1.00 75.75 126 CYS A N 1
ATOM 971 C CA . CYS A 1 126 ? 16.709 4.879 -0.635 1.00 75.75 126 CYS A CA 1
ATOM 972 C C . CYS A 1 126 ? 17.636 6.048 -1.004 1.00 75.75 126 CYS A C 1
ATOM 974 O O . CYS A 1 126 ? 17.227 6.924 -1.766 1.00 75.75 126 CYS A O 1
ATOM 976 N N . PRO A 1 127 ? 18.906 6.084 -0.544 1.00 74.00 127 PRO A N 1
ATOM 977 C CA . PRO A 1 127 ? 19.756 7.223 -0.840 1.00 74.00 127 PRO A CA 1
ATOM 978 C C . PRO A 1 127 ? 19.986 7.320 -2.350 1.00 74.00 127 PRO A C 1
ATOM 980 O O . PRO A 1 127 ? 20.299 6.325 -3.014 1.00 74.00 127 PRO A O 1
ATOM 983 N N . ILE A 1 128 ? 19.825 8.532 -2.876 1.00 77.31 128 ILE A N 1
ATOM 984 C CA . ILE A 1 128 ? 20.315 8.904 -4.201 1.00 77.31 128 ILE A CA 1
ATOM 985 C C . ILE A 1 128 ? 21.844 8.814 -4.160 1.00 77.31 128 ILE A C 1
ATOM 987 O O . ILE A 1 128 ? 22.469 9.225 -3.180 1.00 77.31 128 ILE A O 1
ATOM 991 N N . GLY A 1 129 ? 22.453 8.272 -5.209 1.00 82.62 129 GLY A N 1
ATOM 992 C CA . GLY A 1 129 ? 23.895 8.070 -5.279 1.00 82.62 129 GLY A CA 1
ATOM 993 C C . GLY A 1 129 ? 24.310 6.600 -5.321 1.00 82.62 129 GLY A C 1
ATOM 994 O O . GLY A 1 129 ? 23.545 5.703 -5.681 1.00 82.62 129 GLY A O 1
ATOM 995 N N . GLU A 1 130 ? 25.575 6.353 -4.983 1.00 79.88 130 GLU A N 1
ATOM 996 C CA . GLU A 1 130 ? 26.192 5.033 -5.084 1.00 79.88 130 GLU A CA 1
ATOM 997 C C . GLU A 1 130 ? 25.468 3.998 -4.209 1.00 79.88 130 GLU A C 1
ATOM 999 O O . GLU A 1 130 ? 25.385 4.118 -2.984 1.00 79.88 130 GLU A O 1
ATOM 1004 N N . VAL A 1 131 ? 24.971 2.938 -4.845 1.00 76.69 131 VAL A N 1
ATOM 1005 C CA . VAL A 1 131 ? 24.284 1.845 -4.165 1.00 76.69 131 VAL A CA 1
ATOM 1006 C C . VAL A 1 131 ? 25.322 0.981 -3.459 1.00 76.69 131 VAL A C 1
ATOM 1008 O O . VAL A 1 131 ? 26.260 0.461 -4.076 1.00 76.69 131 VAL A O 1
ATOM 1011 N N . THR A 1 132 ? 25.125 0.779 -2.159 1.00 77.62 132 THR A N 1
ATOM 1012 C CA . THR A 1 132 ? 25.948 -0.115 -1.343 1.00 77.62 132 THR A CA 1
ATOM 1013 C C . THR A 1 132 ? 25.129 -1.307 -0.855 1.00 77.62 132 THR A C 1
ATOM 1015 O O . THR A 1 132 ? 23.920 -1.196 -0.667 1.00 77.62 132 THR A O 1
ATOM 1018 N N . ILE A 1 133 ? 25.764 -2.473 -0.695 1.00 69.81 133 ILE A N 1
ATOM 1019 C CA . ILE A 1 133 ? 25.108 -3.695 -0.203 1.00 69.81 133 ILE A CA 1
ATOM 1020 C C . ILE A 1 133 ? 25.779 -4.176 1.085 1.00 69.81 133 ILE A C 1
ATOM 1022 O O . ILE A 1 133 ? 27.009 -4.207 1.206 1.00 69.81 133 ILE A O 1
ATOM 1026 N N . GLY A 1 134 ? 24.938 -4.612 2.026 1.00 68.12 134 GLY A N 1
ATOM 1027 C CA . GLY A 1 134 ? 25.331 -5.246 3.280 1.00 68.12 134 GLY A CA 1
ATOM 1028 C C . GLY A 1 134 ? 25.806 -4.263 4.350 1.00 68.12 134 GLY A C 1
ATOM 1029 O O . GLY A 1 134 ? 26.050 -3.086 4.091 1.00 68.12 134 GLY A O 1
ATOM 1030 N N . ARG A 1 135 ? 25.988 -4.773 5.576 1.00 69.56 135 ARG A N 1
ATOM 1031 C CA . ARG A 1 135 ? 26.419 -3.973 6.743 1.00 69.56 135 ARG A CA 1
ATOM 1032 C C . ARG A 1 135 ? 27.746 -3.238 6.520 1.00 69.56 135 ARG A C 1
ATOM 1034 O O . ARG A 1 135 ? 27.926 -2.136 7.019 1.00 69.56 135 ARG A O 1
ATOM 1041 N N . ASN A 1 136 ? 28.634 -3.810 5.706 1.00 72.94 136 ASN A N 1
ATOM 1042 C CA . ASN A 1 136 ? 29.939 -3.228 5.379 1.00 72.94 136 ASN A CA 1
ATOM 1043 C C . ASN A 1 136 ? 29.888 -2.201 4.234 1.00 72.94 136 ASN A C 1
ATOM 1045 O O . ASN A 1 136 ? 30.944 -1.777 3.769 1.00 72.94 136 ASN A O 1
ATOM 1049 N N . ARG A 1 137 ? 28.690 -1.839 3.744 1.00 77.12 137 ARG A N 1
ATOM 1050 C CA . ARG A 1 137 ? 28.467 -0.866 2.662 1.00 77.12 137 ARG A CA 1
ATOM 1051 C C . ARG A 1 137 ? 29.388 -1.096 1.458 1.00 77.12 137 ARG A C 1
ATOM 1053 O O . ARG A 1 137 ? 30.018 -0.169 0.949 1.00 77.12 137 ARG A O 1
ATOM 1060 N N . ARG A 1 138 ? 29.483 -2.347 0.988 1.00 78.56 138 ARG A N 1
ATOM 1061 C CA . ARG A 1 138 ? 30.283 -2.655 -0.205 1.00 78.56 138 ARG A CA 1
ATOM 1062 C C . ARG A 1 138 ? 29.677 -1.937 -1.403 1.00 78.56 138 ARG A C 1
ATOM 1064 O O . ARG A 1 138 ? 28.487 -2.089 -1.677 1.00 78.56 138 ARG A O 1
ATOM 1071 N N . ARG A 1 139 ? 30.504 -1.169 -2.106 1.00 80.12 139 ARG A N 1
ATOM 1072 C CA . ARG A 1 139 ? 30.127 -0.456 -3.326 1.00 80.12 139 ARG A CA 1
ATOM 1073 C C . ARG A 1 139 ? 29.746 -1.456 -4.409 1.00 80.12 139 ARG A C 1
ATOM 1075 O O . ARG A 1 139 ? 30.504 -2.379 -4.692 1.00 80.12 139 ARG A O 1
ATOM 1082 N N . THR A 1 140 ? 28.575 -1.270 -5.005 1.00 76.19 140 THR A N 1
ATOM 1083 C CA . THR A 1 140 ? 28.114 -2.112 -6.123 1.00 76.19 140 THR A CA 1
ATOM 1084 C C . THR A 1 140 ? 28.570 -1.586 -7.481 1.00 76.19 140 THR A C 1
ATOM 1086 O O . THR A 1 140 ? 28.475 -2.296 -8.480 1.00 76.19 140 THR A O 1
ATOM 1089 N N . GLY A 1 141 ? 29.028 -0.330 -7.532 1.00 77.44 141 GLY A N 1
ATOM 1090 C CA . GLY A 1 141 ? 29.250 0.401 -8.778 1.00 77.44 141 GLY A CA 1
ATOM 1091 C C . GLY A 1 141 ? 27.959 0.803 -9.501 1.00 77.44 141 GLY A C 1
ATOM 1092 O O . GLY A 1 141 ? 28.042 1.352 -10.593 1.00 77.44 141 GLY A O 1
ATOM 1093 N N . GLN A 1 142 ? 26.782 0.534 -8.924 1.00 75.94 142 GLN A N 1
ATOM 1094 C CA . GLN A 1 142 ? 25.497 1.028 -9.419 1.00 75.94 142 GLN A CA 1
ATOM 1095 C C . GLN A 1 142 ? 25.185 2.373 -8.767 1.00 75.94 142 GLN A C 1
ATOM 1097 O O . GLN A 1 142 ? 25.507 2.592 -7.597 1.00 75.94 142 GLN A O 1
ATOM 1102 N N . ASN A 1 143 ? 24.527 3.257 -9.509 1.00 81.50 143 ASN A N 1
ATOM 1103 C CA . ASN A 1 143 ? 24.080 4.547 -9.008 1.00 81.50 143 ASN A CA 1
ATOM 1104 C C . ASN A 1 143 ? 22.547 4.568 -8.977 1.00 81.50 143 ASN A C 1
ATOM 1106 O O . ASN A 1 143 ? 21.896 4.224 -9.965 1.00 81.50 143 ASN A O 1
ATOM 1110 N N . ARG A 1 144 ? 21.951 4.943 -7.845 1.00 78.12 144 ARG A N 1
ATOM 1111 C CA . ARG A 1 144 ? 20.522 5.234 -7.766 1.00 78.12 144 ARG A CA 1
ATOM 1112 C C . ARG A 1 144 ? 20.345 6.694 -8.126 1.00 78.12 144 ARG A C 1
ATOM 1114 O O . ARG A 1 144 ? 20.754 7.582 -7.387 1.00 78.12 144 ARG A O 1
ATOM 1121 N N . THR A 1 145 ? 19.728 6.937 -9.270 1.00 74.56 145 THR A N 1
ATOM 1122 C CA . THR A 1 145 ? 19.518 8.311 -9.739 1.00 74.56 145 THR A CA 1
ATOM 1123 C C . THR A 1 145 ? 18.422 9.031 -8.959 1.00 74.56 145 THR A C 1
ATOM 1125 O O . THR A 1 145 ? 18.418 10.254 -8.929 1.00 74.56 145 THR A O 1
ATOM 1128 N N . GLY A 1 146 ? 17.473 8.287 -8.375 1.00 67.50 146 GLY A N 1
ATOM 1129 C CA . GLY A 1 146 ? 16.232 8.840 -7.813 1.00 67.50 146 GLY A CA 1
ATOM 1130 C C . GLY A 1 146 ? 15.305 9.464 -8.864 1.00 67.50 146 GLY A C 1
ATOM 1131 O O . GLY A 1 146 ? 14.167 9.799 -8.559 1.00 67.50 146 GLY A O 1
ATOM 1132 N N . GLY A 1 147 ? 15.775 9.599 -10.109 1.00 67.25 147 GLY A N 1
ATOM 1133 C CA . GLY A 1 147 ? 15.014 10.127 -11.223 1.00 67.25 147 GLY A CA 1
ATOM 1134 C C . GLY A 1 147 ? 13.975 9.114 -11.665 1.00 67.25 147 GLY A C 1
ATOM 1135 O O . GLY A 1 147 ? 14.309 8.039 -12.168 1.00 67.25 147 GLY A O 1
ATOM 1136 N N . LEU A 1 148 ? 12.714 9.476 -11.485 1.00 68.69 148 LEU A N 1
ATOM 1137 C CA . LEU A 1 148 ? 11.611 8.831 -12.170 1.00 68.69 148 LEU A CA 1
ATOM 1138 C C . LEU A 1 148 ? 11.624 9.238 -13.654 1.00 68.69 148 LEU A C 1
ATOM 1140 O O . LEU A 1 148 ? 12.082 10.341 -13.977 1.00 68.69 148 LEU A O 1
ATOM 1144 N N . PRO A 1 149 ? 11.091 8.399 -14.562 1.00 77.12 149 PRO A N 1
ATOM 1145 C CA . PRO A 1 149 ? 10.710 8.843 -15.897 1.00 77.12 149 PRO A CA 1
ATOM 1146 C C . PRO A 1 149 ? 9.969 10.189 -15.818 1.00 77.12 149 PRO A C 1
ATOM 1148 O O . PRO A 1 149 ? 9.089 10.321 -14.967 1.00 77.12 149 PRO A O 1
ATOM 1151 N N . PRO A 1 150 ? 10.266 11.182 -16.679 1.00 80.06 150 PRO A N 1
ATOM 1152 C CA . PRO A 1 150 ? 9.599 12.487 -16.623 1.00 80.06 150 PRO A CA 1
ATOM 1153 C C . PRO A 1 150 ? 8.065 12.397 -16.632 1.00 80.06 150 PRO A C 1
ATOM 1155 O O . PRO A 1 150 ? 7.403 13.149 -15.921 1.00 80.06 150 PRO A O 1
ATOM 1158 N N . SER A 1 151 ? 7.513 11.402 -17.338 1.00 77.44 151 SER A N 1
ATOM 1159 C CA . SER A 1 151 ? 6.078 11.084 -17.375 1.00 77.44 151 SER A CA 1
ATOM 1160 C C . SER A 1 151 ? 5.471 10.693 -16.022 1.00 77.44 151 SER A C 1
ATOM 1162 O O . SER A 1 151 ? 4.256 10.731 -15.870 1.00 77.44 151 SER A O 1
ATOM 1164 N N . LEU A 1 152 ? 6.296 10.310 -15.046 1.00 82.75 152 LEU A N 1
ATOM 1165 C CA . LEU A 1 152 ? 5.902 9.965 -13.680 1.00 82.75 152 LEU A CA 1
ATOM 1166 C C . LEU A 1 152 ? 6.189 11.084 -12.668 1.00 82.75 152 LEU A C 1
ATOM 1168 O O . LEU A 1 152 ? 5.900 10.925 -11.483 1.00 82.75 152 LEU A O 1
ATOM 1172 N N . VAL A 1 153 ? 6.746 12.213 -13.105 1.00 81.81 153 VAL A N 1
ATOM 1173 C CA . VAL A 1 153 ? 6.994 13.370 -12.236 1.00 81.81 153 VAL A CA 1
ATOM 1174 C C . VAL A 1 153 ? 5.877 14.385 -12.431 1.00 81.81 153 VAL A C 1
ATOM 1176 O O . VAL A 1 153 ? 5.075 14.611 -11.523 1.00 81.81 153 VAL A O 1
ATOM 1179 N N . ARG A 1 154 ? 5.778 14.943 -13.641 1.00 80.38 154 ARG A N 1
ATOM 1180 C CA . ARG A 1 154 ? 4.780 15.949 -14.010 1.00 80.38 154 ARG A CA 1
ATOM 1181 C C . ARG A 1 154 ? 4.322 15.723 -15.439 1.00 80.38 154 ARG A C 1
ATOM 1183 O O . ARG A 1 154 ? 5.132 15.439 -16.318 1.00 80.38 154 ARG A O 1
ATOM 1190 N N . VAL A 1 155 ? 3.029 15.908 -15.665 1.00 78.31 155 VAL A N 1
ATOM 1191 C CA . VAL A 1 155 ? 2.502 16.096 -17.015 1.00 78.31 155 VAL A CA 1
ATOM 1192 C C . VAL A 1 155 ? 2.527 17.597 -17.250 1.00 78.31 155 VAL A C 1
ATOM 1194 O O . VAL A 1 155 ? 1.825 18.337 -16.558 1.00 78.31 155 VAL A O 1
ATOM 1197 N N . ALA A 1 156 ? 3.424 18.041 -18.135 1.00 69.38 156 ALA A N 1
ATOM 1198 C CA . ALA A 1 156 ? 3.438 19.430 -18.564 1.00 69.38 156 ALA A CA 1
ATOM 1199 C C . ALA A 1 156 ? 2.062 19.760 -19.147 1.00 69.38 156 ALA A C 1
ATOM 1201 O O . ALA A 1 156 ? 1.449 18.914 -19.800 1.00 69.38 156 ALA A O 1
ATOM 1202 N N . GLU A 1 157 ? 1.577 20.976 -18.903 1.00 66.94 157 GLU A N 1
ATOM 1203 C CA . GLU A 1 157 ? 0.573 21.531 -19.802 1.00 66.94 157 GLU A CA 1
ATOM 1204 C C . GLU A 1 157 ? 1.269 21.540 -21.154 1.00 66.94 157 GLU A C 1
ATOM 1206 O O . GLU A 1 157 ? 2.286 22.224 -21.297 1.00 66.94 157 GLU A O 1
ATOM 1211 N N . ASP A 1 158 ? 0.844 20.671 -22.074 1.00 55.69 158 ASP A N 1
ATOM 1212 C CA . ASP A 1 158 ? 1.308 20.757 -23.446 1.00 55.69 158 ASP A CA 1
ATOM 1213 C C . ASP A 1 158 ? 0.999 22.190 -23.861 1.00 55.69 158 ASP A C 1
ATOM 1215 O O . ASP A 1 158 ? -0.160 22.591 -23.999 1.00 55.69 158 ASP A O 1
ATOM 1219 N N . ASP A 1 159 ? 2.058 22.991 -23.921 1.00 47.53 159 ASP A N 1
ATOM 1220 C CA . ASP A 1 159 ? 2.033 24.324 -24.466 1.00 47.53 159 ASP A CA 1
ATOM 1221 C C . ASP A 1 159 ? 1.763 24.062 -25.945 1.00 47.53 159 ASP A C 1
ATOM 1223 O O . ASP A 1 159 ? 2.682 23.910 -26.752 1.00 47.53 159 ASP A O 1
ATOM 1227 N N . ASP A 1 160 ? 0.481 23.939 -26.301 1.00 52.72 160 ASP A N 1
ATOM 1228 C CA . ASP A 1 160 ? -0.056 23.912 -27.662 1.00 52.72 160 ASP A CA 1
ATOM 1229 C C . ASP A 1 160 ? 0.263 25.253 -28.382 1.00 52.72 160 ASP A C 1
ATOM 1231 O O . ASP A 1 160 ? -0.454 25.712 -29.268 1.00 52.72 160 ASP A O 1
ATOM 1235 N N . GLY A 1 161 ? 1.412 25.866 -28.070 1.00 50.00 161 GLY A N 1
ATOM 1236 C CA . GLY A 1 161 ? 2.178 26.847 -28.824 1.00 50.00 161 GLY A CA 1
ATOM 1237 C C . GLY A 1 161 ? 2.674 26.326 -30.176 1.00 50.00 161 GLY A C 1
ATOM 1238 O O . GLY A 1 161 ? 3.500 26.967 -30.825 1.00 50.00 161 GLY A O 1
ATOM 1239 N N . GLY A 1 162 ? 2.084 25.243 -30.686 1.00 49.19 162 GLY A N 1
ATOM 1240 C CA . GLY A 1 162 ? 1.780 25.126 -32.104 1.00 49.19 162 GLY A CA 1
ATOM 1241 C C . GLY A 1 162 ? 0.748 26.180 -32.513 1.00 49.19 162 GLY A C 1
ATOM 1242 O O . GLY A 1 162 ? -0.344 25.839 -32.961 1.00 49.19 162 GLY A O 1
ATOM 1243 N N . GLY A 1 163 ? 1.118 27.460 -32.383 1.00 46.25 163 GLY A N 1
ATOM 1244 C CA . GLY A 1 163 ? 0.451 28.615 -32.968 1.00 46.25 163 GLY A CA 1
ATOM 1245 C C . GLY A 1 163 ? 0.520 28.556 -34.490 1.00 46.25 163 GLY A C 1
ATOM 1246 O O . GLY A 1 163 ? 1.135 29.396 -35.139 1.00 46.25 163 GLY A O 1
ATOM 1247 N N . GLY A 1 164 ? -0.106 27.538 -35.074 1.00 48.53 164 GLY A N 1
ATOM 1248 C CA . GLY A 1 164 ? -0.600 27.632 -36.427 1.00 48.53 164 GLY A CA 1
ATOM 1249 C C . GLY A 1 164 ? -1.705 28.671 -36.394 1.00 48.53 164 GLY A C 1
ATOM 1250 O O . GLY A 1 164 ? -2.788 28.400 -35.878 1.00 48.53 164 GLY A O 1
ATOM 1251 N N . GLU A 1 165 ? -1.420 29.860 -36.921 1.00 53.75 165 GLU A N 1
ATOM 1252 C CA . GLU A 1 165 ? -2.415 30.837 -37.356 1.00 53.75 165 GLU A CA 1
ATOM 1253 C C . GLU A 1 165 ? -3.331 30.174 -38.402 1.00 53.75 165 GLU A C 1
ATOM 1255 O O . GLU A 1 165 ? -3.213 30.367 -39.608 1.00 53.75 165 GLU A O 1
ATOM 1260 N N . GLY A 1 166 ? -4.231 29.305 -37.948 1.00 49.28 166 GLY A N 1
ATOM 1261 C CA . GLY A 1 166 ? -5.330 28.800 -38.743 1.00 49.28 166 GLY A CA 1
ATOM 1262 C C . GLY A 1 166 ? -6.355 29.913 -38.836 1.00 49.28 166 GLY A C 1
ATOM 1263 O O . GLY A 1 166 ? -7.154 30.090 -37.920 1.00 49.28 166 GLY A O 1
ATOM 1264 N N . GLU A 1 167 ? -6.298 30.681 -39.921 1.00 56.19 167 GLU A N 1
ATOM 1265 C CA . GLU A 1 167 ? -7.278 31.701 -40.285 1.00 56.19 167 GLU A CA 1
ATOM 1266 C C . GLU A 1 167 ? -8.698 31.102 -40.207 1.00 56.19 167 GLU A C 1
ATOM 1268 O O . GLU A 1 167 ? -9.134 30.319 -41.055 1.00 56.19 167 GLU A O 1
ATOM 1273 N N . TYR A 1 168 ? -9.408 31.424 -39.123 1.00 50.06 168 TYR A N 1
ATOM 1274 C CA . TYR A 1 168 ? -10.754 30.936 -38.838 1.00 50.06 168 TYR A CA 1
ATOM 1275 C C . TYR A 1 168 ? -11.741 31.571 -39.817 1.00 50.06 168 TYR A C 1
ATOM 1277 O O . TYR A 1 168 ? -12.134 32.729 -39.681 1.00 50.06 168 TYR A O 1
ATOM 1285 N N . ARG A 1 169 ? -12.162 30.789 -40.812 1.00 55.12 169 ARG A N 1
ATOM 1286 C CA . ARG A 1 169 ? -13.092 31.211 -41.863 1.00 55.12 169 ARG A CA 1
ATOM 1287 C C . ARG A 1 169 ? -14.454 30.521 -41.763 1.00 55.12 169 ARG A C 1
ATOM 1289 O O . ARG A 1 169 ? -14.993 30.111 -42.778 1.00 55.12 169 ARG A O 1
ATOM 1296 N N . ASP A 1 170 ? -15.028 30.377 -40.568 1.00 64.94 170 ASP A N 1
ATOM 1297 C CA . ASP A 1 170 ? -16.470 30.106 -40.450 1.00 64.94 170 ASP A CA 1
ATOM 1298 C C . ASP A 1 170 ? -17.015 30.492 -39.065 1.00 64.94 170 ASP A C 1
ATOM 1300 O O . ASP A 1 170 ? -16.556 30.004 -38.033 1.00 64.94 170 ASP A O 1
ATOM 1304 N N . GLY A 1 171 ? -17.992 31.400 -39.037 1.00 62.94 171 GLY A N 1
ATOM 1305 C CA . GLY A 1 171 ? -18.484 32.126 -37.859 1.00 62.94 171 GLY A CA 1
ATOM 1306 C C . GLY A 1 171 ? -19.342 31.320 -36.877 1.00 62.94 171 GLY A C 1
ATOM 1307 O O . GLY A 1 171 ? -20.318 31.848 -36.345 1.00 62.94 171 GLY A O 1
ATOM 1308 N N . ARG A 1 172 ? -19.016 30.051 -36.608 1.00 62.41 172 ARG A N 1
ATOM 1309 C CA . ARG A 1 172 ? -19.694 29.262 -35.568 1.00 62.41 172 ARG A CA 1
ATOM 1310 C C . ARG A 1 172 ? -18.904 29.318 -34.266 1.00 62.41 172 ARG A C 1
ATOM 1312 O O . ARG A 1 172 ? -17.864 28.679 -34.144 1.00 62.41 172 ARG A O 1
ATOM 1319 N N . ARG A 1 173 ? -19.448 30.040 -33.275 1.00 49.12 173 ARG A N 1
ATOM 1320 C CA . ARG A 1 173 ? -19.046 29.948 -31.860 1.00 49.12 173 ARG A CA 1
ATOM 1321 C C . ARG A 1 173 ? -19.072 28.479 -31.440 1.00 49.12 173 ARG A C 1
ATOM 1323 O O . ARG A 1 173 ? -20.145 27.923 -31.207 1.00 49.12 173 ARG A O 1
ATOM 1330 N N . ARG A 1 174 ? -17.902 27.849 -31.350 1.00 49.31 174 ARG A N 1
ATOM 1331 C CA . ARG A 1 174 ? -17.754 26.659 -30.519 1.00 49.31 174 ARG A CA 1
ATOM 1332 C C . ARG A 1 174 ? -17.828 27.131 -29.075 1.00 49.31 174 ARG A C 1
ATOM 1334 O O . ARG A 1 174 ? -17.203 28.117 -28.708 1.00 49.31 174 ARG A O 1
ATOM 1341 N N . VAL A 1 175 ? -18.667 26.459 -28.297 1.00 52.56 175 VAL A N 1
ATOM 1342 C CA . VAL A 1 175 ? -18.598 26.510 -26.842 1.00 52.56 175 VAL A CA 1
ATOM 1343 C C . VAL A 1 175 ? -17.206 25.996 -26.502 1.00 52.56 175 VAL A C 1
ATOM 1345 O O . VAL A 1 175 ? -16.922 24.822 -26.749 1.00 52.56 175 VAL A O 1
ATOM 1348 N N . ASP A 1 176 ? -16.336 26.895 -26.049 1.00 47.53 176 ASP A N 1
ATOM 1349 C CA . ASP A 1 176 ? -15.049 26.557 -25.461 1.00 47.53 176 ASP A CA 1
ATOM 1350 C C . ASP A 1 176 ? -15.344 25.713 -24.222 1.00 47.53 176 ASP A C 1
ATOM 1352 O O . ASP A 1 176 ? -15.583 26.215 -23.128 1.00 47.53 176 ASP A O 1
ATOM 1356 N N . VAL A 1 177 ? -15.448 24.400 -24.422 1.00 54.06 177 VAL A N 1
ATOM 1357 C CA . VAL A 1 177 ? -15.375 23.439 -23.330 1.00 54.06 177 VAL A CA 1
ATOM 1358 C C . VAL A 1 177 ? -13.971 23.619 -22.789 1.00 54.06 177 VAL A C 1
ATOM 1360 O O . VAL A 1 177 ? -13.038 23.222 -23.484 1.00 54.06 177 VAL A O 1
ATOM 1363 N N . ASP A 1 178 ? -13.858 24.293 -21.639 1.00 51.28 178 ASP A N 1
ATOM 1364 C CA . ASP A 1 178 ? -12.642 24.596 -20.877 1.00 51.28 178 ASP A CA 1
ATOM 1365 C C . ASP A 1 1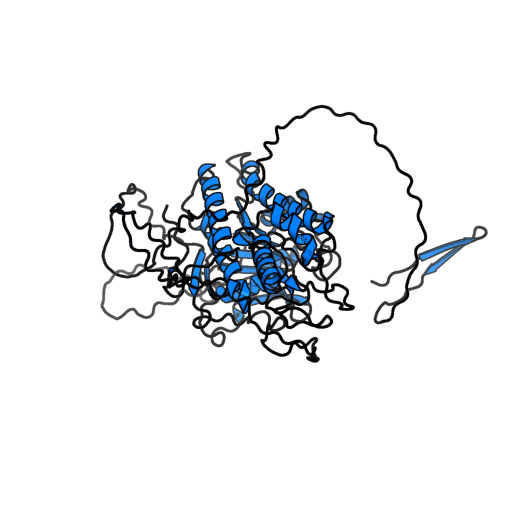78 ? -11.679 23.407 -20.897 1.00 51.28 178 ASP A C 1
ATOM 1367 O O . ASP A 1 178 ? -11.651 22.543 -20.025 1.00 51.28 178 ASP A O 1
ATOM 1371 N N . ARG A 1 179 ? -10.876 23.356 -21.954 1.00 47.38 179 ARG A N 1
ATOM 1372 C CA . ARG A 1 179 ? -9.846 22.357 -22.196 1.00 47.38 179 ARG A CA 1
ATOM 1373 C C . ARG A 1 179 ? -8.531 22.899 -21.664 1.00 47.38 179 ARG A C 1
ATOM 1375 O O . ARG A 1 179 ? -7.495 22.782 -22.304 1.00 47.38 179 ARG A O 1
ATOM 1382 N N . ARG A 1 180 ? -8.587 23.530 -20.488 1.00 52.91 180 ARG A N 1
ATOM 1383 C CA . ARG A 1 180 ? -7.391 23.743 -19.686 1.00 52.91 180 ARG A CA 1
ATOM 1384 C C . ARG A 1 180 ? -6.948 22.351 -19.282 1.00 52.91 180 ARG A C 1
ATOM 1386 O O . ARG A 1 180 ? -7.500 21.776 -18.349 1.00 52.91 180 ARG A O 1
ATOM 1393 N N . SER A 1 181 ? -6.037 21.781 -20.064 1.00 53.81 181 SER A N 1
ATOM 1394 C CA . SER A 1 181 ? -5.234 20.637 -19.665 1.00 53.81 181 SER A CA 1
ATOM 1395 C C . SER A 1 181 ? -4.480 21.079 -18.421 1.00 53.81 181 SER A C 1
ATOM 1397 O O . SER A 1 181 ? -3.390 21.617 -18.528 1.00 53.81 181 SER A O 1
ATOM 1399 N N . SER A 1 182 ? -5.122 20.972 -17.259 1.00 58.97 182 SER A N 1
ATOM 1400 C CA . SER A 1 182 ? -4.534 21.352 -15.988 1.00 58.97 182 SER A CA 1
ATOM 1401 C C . SER A 1 182 ? -3.334 20.451 -15.773 1.00 58.97 182 SER A C 1
ATOM 1403 O O . SER A 1 182 ? -3.493 19.232 -15.646 1.00 58.97 182 SER A O 1
ATOM 1405 N N . GLY A 1 183 ? -2.144 21.042 -15.763 1.00 70.81 183 GLY A N 1
ATOM 1406 C CA . GLY A 1 183 ? -0.929 20.333 -15.397 1.00 70.81 183 GLY A CA 1
ATOM 1407 C C . GLY A 1 183 ? -1.101 19.680 -14.024 1.00 70.81 183 GLY A C 1
ATOM 1408 O O . GLY A 1 183 ? -1.889 20.130 -13.185 1.00 70.81 183 GLY A O 1
ATOM 1409 N N . GLY A 1 184 ? -0.380 18.589 -13.788 1.00 82.25 184 GLY A N 1
ATOM 1410 C CA . GLY A 1 184 ? -0.504 17.854 -12.535 1.00 82.25 184 GLY A CA 1
ATOM 1411 C C . GLY A 1 184 ? 0.742 17.065 -12.174 1.00 82.25 184 GLY A C 1
ATOM 1412 O O . GLY A 1 184 ? 1.616 16.805 -13.012 1.00 82.25 184 GLY A O 1
ATOM 1413 N N . ARG A 1 185 ? 0.806 16.666 -10.905 1.00 87.25 185 ARG A N 1
ATOM 1414 C CA . ARG A 1 185 ? 1.913 15.887 -10.342 1.00 87.25 185 ARG A CA 1
ATOM 1415 C C . ARG A 1 185 ? 1.537 14.422 -10.285 1.00 87.25 185 ARG A C 1
ATOM 1417 O O . ARG A 1 185 ? 0.471 14.070 -9.789 1.00 87.25 185 ARG A O 1
ATOM 1424 N N . VAL A 1 186 ? 2.407 13.546 -10.775 1.00 87.75 186 VAL A N 1
ATOM 1425 C CA . VAL A 1 186 ? 2.144 12.105 -10.704 1.00 87.75 186 VAL A CA 1
ATOM 1426 C C . VAL A 1 186 ? 2.705 11.556 -9.398 1.00 87.75 186 VAL A C 1
ATOM 1428 O O . VAL A 1 186 ? 1.921 11.157 -8.551 1.00 87.75 186 VAL A O 1
ATOM 1431 N N . LEU A 1 187 ? 4.015 11.573 -9.173 1.00 88.19 187 LEU A N 1
ATOM 1432 C CA . LEU A 1 187 ? 4.615 11.085 -7.918 1.00 88.19 187 LEU A CA 1
ATOM 1433 C C . LEU A 1 187 ? 5.218 12.204 -7.050 1.00 88.19 187 LEU A C 1
ATOM 1435 O O . LEU A 1 187 ? 5.705 11.944 -5.958 1.00 88.19 187 LEU A O 1
ATOM 1439 N N . ASP A 1 188 ? 5.175 13.451 -7.523 1.00 88.62 188 ASP A N 1
ATOM 1440 C CA . ASP A 1 188 ? 5.825 14.617 -6.904 1.00 88.62 188 ASP A CA 1
ATOM 1441 C C . ASP A 1 188 ? 4.948 15.300 -5.830 1.00 88.62 188 ASP A C 1
ATOM 1443 O O . ASP A 1 188 ? 4.720 16.509 -5.863 1.00 88.62 188 ASP A O 1
ATOM 1447 N N . PHE A 1 189 ? 4.394 14.519 -4.898 1.00 91.81 189 PHE A N 1
ATOM 1448 C CA . PHE A 1 189 ? 3.627 15.033 -3.757 1.00 91.81 189 PHE A CA 1
ATOM 1449 C C . PHE A 1 189 ? 3.776 14.146 -2.515 1.00 91.81 189 PHE A C 1
ATOM 1451 O O . PHE A 1 189 ? 4.090 12.957 -2.597 1.00 91.81 189 PHE A O 1
ATOM 1458 N N . THR A 1 190 ? 3.519 14.731 -1.351 1.00 92.44 190 THR A N 1
ATOM 1459 C CA . THR A 1 190 ? 3.458 14.048 -0.050 1.00 92.44 190 THR A CA 1
ATOM 1460 C C . THR A 1 190 ? 2.042 14.124 0.522 1.00 92.44 190 THR A C 1
ATOM 1462 O O . THR A 1 190 ? 1.189 14.833 -0.017 1.00 92.44 190 THR A O 1
ATOM 1465 N N . ALA A 1 191 ? 1.769 13.392 1.598 1.00 92.44 191 ALA A N 1
ATOM 1466 C CA . ALA A 1 191 ? 0.477 13.412 2.271 1.00 92.44 191 ALA A CA 1
ATOM 1467 C C . ALA A 1 191 ? 0.642 13.674 3.772 1.00 92.44 191 ALA A C 1
ATOM 1469 O O . ALA A 1 191 ? 1.683 13.398 4.355 1.00 92.44 191 ALA A O 1
ATOM 1470 N N . SER A 1 192 ? -0.400 14.180 4.422 1.00 92.19 192 SER A N 1
ATOM 1471 C CA . SER A 1 192 ? -0.549 14.071 5.874 1.00 92.19 192 SER A CA 1
ATOM 1472 C C . SER A 1 192 ? -1.919 13.501 6.188 1.00 92.19 192 SER A C 1
ATOM 1474 O O . SER A 1 192 ? -2.882 13.800 5.486 1.00 92.19 192 SER A O 1
ATOM 1476 N N . LEU A 1 193 ? -2.005 12.651 7.208 1.00 93.19 193 LEU A N 1
ATOM 1477 C CA . LEU A 1 193 ? -3.227 11.951 7.586 1.00 93.19 193 LEU A CA 1
ATOM 1478 C C . LEU A 1 193 ? -3.648 12.351 9.000 1.00 93.19 193 LEU A C 1
ATOM 1480 O O . LEU A 1 193 ? -2.824 12.559 9.886 1.00 93.19 193 LEU A O 1
ATOM 1484 N N . THR A 1 194 ? -4.955 12.440 9.216 1.00 91.75 194 THR A N 1
ATOM 1485 C CA . THR A 1 194 ? -5.583 12.559 10.535 1.00 91.75 194 THR A CA 1
ATOM 1486 C C . THR A 1 194 ? -6.653 11.490 10.633 1.00 91.75 194 THR A C 1
ATOM 1488 O O . THR A 1 194 ? -7.469 11.363 9.731 1.00 91.75 194 THR A O 1
ATOM 1491 N N . THR A 1 195 ? -6.669 10.701 11.697 1.00 93.31 195 THR A N 1
ATOM 1492 C CA . THR A 1 195 ? -7.665 9.655 11.901 1.00 93.31 195 THR A CA 1
ATOM 1493 C C . THR A 1 195 ? -7.875 9.354 13.379 1.00 93.31 195 THR A C 1
ATOM 1495 O O . THR A 1 195 ? -6.919 9.343 14.160 1.00 93.31 195 THR A O 1
ATOM 1498 N N . ASN A 1 196 ? -9.124 9.085 13.756 1.00 92.88 196 ASN A N 1
ATOM 1499 C CA . ASN A 1 196 ? -9.471 8.487 15.046 1.00 92.88 196 ASN A CA 1
ATOM 1500 C C . ASN A 1 196 ? -9.688 6.963 14.947 1.00 92.88 196 ASN A C 1
ATOM 1502 O O . ASN A 1 196 ? -9.954 6.315 15.960 1.00 92.88 196 ASN A O 1
ATOM 1506 N N . LEU A 1 197 ? -9.552 6.390 13.744 1.00 95.62 197 LEU A N 1
ATOM 1507 C CA . LEU A 1 197 ? -9.682 4.956 13.500 1.00 95.62 197 LEU A CA 1
ATOM 1508 C C . LEU A 1 197 ? -8.500 4.174 14.072 1.00 95.62 197 LEU A C 1
ATOM 1510 O O . LEU A 1 197 ? -7.370 4.662 14.151 1.00 95.62 197 LEU A O 1
ATOM 1514 N N . ARG A 1 198 ? -8.758 2.909 14.389 1.00 97.56 198 ARG A N 1
ATOM 1515 C CA . ARG A 1 198 ? -7.746 1.904 14.711 1.00 97.56 198 ARG A CA 1
ATOM 1516 C C . ARG A 1 198 ? -7.526 1.029 13.486 1.00 97.56 198 ARG A C 1
ATOM 1518 O O . ARG A 1 198 ? -8.392 0.231 13.126 1.00 97.56 198 ARG A O 1
ATOM 1525 N N . ILE A 1 199 ? -6.379 1.194 12.844 1.00 98.38 199 ILE A N 1
ATOM 1526 C CA . ILE A 1 199 ? -6.027 0.550 11.580 1.00 98.38 199 ILE A CA 1
ATOM 1527 C C . ILE A 1 199 ? -4.913 -0.462 11.842 1.00 98.38 199 ILE A C 1
ATOM 1529 O O . ILE A 1 199 ? -3.886 -0.115 12.419 1.00 98.38 199 ILE A O 1
ATOM 1533 N N . MET A 1 200 ? -5.109 -1.707 11.415 1.00 98.50 200 MET A N 1
ATOM 1534 C CA . MET A 1 200 ? -4.090 -2.755 11.439 1.00 98.50 200 MET A CA 1
ATOM 1535 C C . MET A 1 200 ? -3.637 -3.083 10.015 1.00 98.50 200 MET A C 1
ATOM 1537 O O . MET A 1 200 ? -4.457 -3.426 9.169 1.00 98.50 200 MET A O 1
ATOM 1541 N N . PHE A 1 201 ? -2.336 -3.049 9.759 1.00 98.31 201 PHE A N 1
ATOM 1542 C CA . PHE A 1 201 ? -1.712 -3.476 8.510 1.00 98.31 201 PHE A CA 1
ATOM 1543 C C . PHE A 1 201 ? -1.151 -4.891 8.674 1.00 98.31 201 PHE A C 1
ATOM 1545 O O . PHE A 1 201 ? -0.224 -5.093 9.454 1.00 98.31 201 PHE A O 1
ATOM 1552 N N . VAL A 1 202 ? -1.685 -5.870 7.938 1.00 97.44 202 VAL A N 1
ATOM 1553 C CA . VAL A 1 202 ? -1.263 -7.282 7.999 1.00 97.44 202 VAL A CA 1
ATOM 1554 C C . VAL A 1 202 ? -0.666 -7.722 6.666 1.00 97.44 202 VAL A C 1
ATOM 1556 O O . VAL A 1 202 ? -1.351 -7.745 5.640 1.00 97.44 202 VAL A O 1
ATOM 1559 N N . GLY A 1 203 ? 0.625 -8.051 6.652 1.00 95.75 203 GLY A N 1
ATOM 1560 C CA . GLY A 1 203 ? 1.332 -8.341 5.403 1.00 95.75 203 GLY A CA 1
ATOM 1561 C C . GLY A 1 203 ? 2.818 -8.612 5.579 1.00 95.75 203 GLY A C 1
ATOM 1562 O O . GLY A 1 203 ? 3.326 -8.638 6.691 1.00 95.75 203 GLY A O 1
ATOM 1563 N N . ASP A 1 204 ? 3.531 -8.824 4.478 1.00 93.69 204 ASP A N 1
ATOM 1564 C CA . ASP A 1 204 ? 4.970 -9.099 4.512 1.00 93.69 204 ASP A CA 1
ATOM 1565 C C . ASP A 1 204 ? 5.812 -7.816 4.650 1.00 93.69 204 ASP A C 1
ATOM 1567 O O . ASP A 1 204 ? 5.309 -6.746 4.989 1.00 93.69 204 ASP A O 1
ATOM 1571 N N . SER A 1 205 ? 7.118 -7.911 4.384 1.00 92.38 205 SER A N 1
ATOM 1572 C CA . SER A 1 205 ? 8.036 -6.770 4.471 1.00 92.38 205 SER A CA 1
ATOM 1573 C C . SER A 1 205 ? 7.659 -5.591 3.565 1.00 92.38 205 SER A C 1
ATOM 1575 O O . SER A 1 205 ? 7.965 -4.457 3.920 1.00 92.38 205 SER A O 1
ATOM 1577 N N . VAL A 1 206 ? 6.958 -5.821 2.448 1.00 93.31 206 VAL A N 1
ATOM 1578 C CA . VAL A 1 206 ? 6.487 -4.727 1.588 1.00 93.31 206 VAL A CA 1
ATOM 1579 C C . VAL A 1 206 ? 5.365 -3.959 2.281 1.00 93.31 206 VAL A C 1
ATOM 1581 O O . VAL A 1 206 ? 5.371 -2.732 2.264 1.00 93.31 206 VAL A O 1
ATOM 1584 N N . LEU A 1 207 ? 4.418 -4.650 2.932 1.00 95.38 207 LEU A N 1
ATOM 1585 C CA . LEU A 1 207 ? 3.373 -3.942 3.676 1.00 95.38 207 LEU A CA 1
ATOM 1586 C C . LEU A 1 207 ? 3.926 -3.269 4.932 1.00 95.38 207 LEU A C 1
ATOM 1588 O O . LEU A 1 207 ? 3.493 -2.167 5.235 1.00 95.38 207 LEU A O 1
ATOM 1592 N N . VAL A 1 208 ? 4.887 -3.883 5.631 1.00 94.19 208 VAL A N 1
ATOM 1593 C CA . VAL A 1 208 ? 5.547 -3.246 6.786 1.00 94.19 208 VAL A CA 1
ATOM 1594 C C . VAL A 1 208 ? 6.142 -1.898 6.385 1.00 94.19 208 VAL A C 1
ATOM 1596 O O . VAL A 1 208 ? 5.874 -0.896 7.041 1.00 94.19 208 VAL A O 1
ATOM 1599 N N . GLN A 1 209 ? 6.854 -1.856 5.259 1.00 92.88 209 GLN A N 1
ATOM 1600 C CA . GLN A 1 209 ? 7.434 -0.630 4.719 1.00 92.88 209 GLN A CA 1
ATOM 1601 C C . GLN A 1 209 ? 6.365 0.431 4.387 1.00 92.88 209 GLN A C 1
ATOM 1603 O O . GLN A 1 209 ? 6.520 1.612 4.699 1.00 92.88 209 GLN A O 1
ATOM 1608 N N . LEU A 1 210 ? 5.259 0.021 3.761 1.00 95.00 210 LEU A N 1
ATOM 1609 C CA . LEU A 1 210 ? 4.145 0.919 3.446 1.00 95.00 210 LEU A CA 1
ATOM 1610 C C . LEU A 1 210 ? 3.423 1.421 4.706 1.00 95.00 210 LEU A C 1
ATOM 1612 O O . LEU A 1 210 ? 3.034 2.585 4.768 1.00 95.00 210 LEU A O 1
ATOM 1616 N N . ALA A 1 211 ? 3.252 0.560 5.708 1.00 95.94 211 ALA A N 1
ATOM 1617 C CA . ALA A 1 211 ? 2.615 0.891 6.975 1.00 95.94 211 ALA A CA 1
ATOM 1618 C C . ALA A 1 211 ? 3.469 1.867 7.792 1.00 95.94 211 ALA A C 1
ATOM 1620 O O . ALA A 1 211 ? 2.944 2.843 8.309 1.00 95.94 211 ALA A O 1
ATOM 1621 N N . GLN A 1 212 ? 4.788 1.679 7.817 1.00 93.44 212 GLN A N 1
ATOM 1622 C CA . GLN A 1 212 ? 5.732 2.629 8.412 1.00 93.44 212 GLN A CA 1
ATOM 1623 C C . GLN A 1 212 ? 5.683 4.003 7.726 1.00 93.44 212 GLN A C 1
ATOM 1625 O O . GLN A 1 212 ? 5.736 5.031 8.396 1.00 93.44 212 GLN A O 1
ATOM 1630 N N . ALA A 1 213 ? 5.523 4.051 6.402 1.00 92.88 213 ALA A N 1
ATOM 1631 C CA . ALA A 1 213 ? 5.318 5.324 5.715 1.00 92.88 213 ALA A CA 1
ATOM 1632 C C . ALA A 1 213 ? 3.979 5.982 6.102 1.00 92.88 213 ALA A C 1
ATOM 1634 O O . ALA A 1 213 ? 3.920 7.193 6.298 1.00 92.88 213 ALA A O 1
ATOM 1635 N N . VAL A 1 214 ? 2.910 5.193 6.275 1.00 95.19 214 VAL A N 1
ATOM 1636 C CA . VAL A 1 214 ? 1.629 5.693 6.808 1.00 95.19 214 VAL A CA 1
ATOM 1637 C C . VAL A 1 214 ? 1.764 6.188 8.247 1.00 95.19 214 VAL A C 1
ATOM 1639 O O . VAL A 1 214 ? 1.230 7.252 8.554 1.00 95.19 214 VAL A O 1
ATOM 1642 N N . ASP A 1 215 ? 2.501 5.477 9.103 1.00 94.62 215 ASP A N 1
ATOM 1643 C CA . ASP A 1 215 ? 2.816 5.910 10.466 1.00 94.62 215 ASP A CA 1
ATOM 1644 C C . ASP A 1 215 ? 3.451 7.308 10.447 1.00 94.62 215 ASP A C 1
ATOM 1646 O O . ASP A 1 215 ? 3.068 8.169 11.236 1.00 94.62 215 ASP A O 1
ATOM 1650 N N . GLU A 1 216 ? 4.375 7.573 9.519 1.00 91.81 216 GLU A N 1
ATOM 1651 C CA . GLU A 1 216 ? 5.018 8.883 9.391 1.00 91.81 216 GLU A CA 1
ATOM 1652 C C . GLU A 1 216 ? 4.039 9.974 8.946 1.00 91.81 216 GLU A C 1
ATOM 1654 O O . GLU A 1 216 ? 4.037 11.062 9.515 1.00 91.81 216 GLU A O 1
ATOM 1659 N N . PHE A 1 217 ? 3.136 9.683 8.010 1.00 92.44 217 PHE A N 1
ATOM 1660 C CA . PHE A 1 217 ? 2.100 10.639 7.611 1.00 92.44 217 PHE A CA 1
ATOM 1661 C C . PHE A 1 217 ? 1.046 10.902 8.701 1.00 92.44 217 PHE A C 1
ATOM 1663 O O . PHE A 1 217 ? 0.350 11.920 8.657 1.00 92.44 217 PHE A O 1
ATOM 1670 N N . LEU A 1 218 ? 0.906 9.983 9.662 1.00 92.62 218 LEU A N 1
ATOM 1671 C CA . LEU A 1 218 ? 0.056 10.115 10.848 1.00 92.62 218 LEU A CA 1
ATOM 1672 C C . LEU A 1 218 ? 0.751 10.852 11.999 1.00 92.62 218 LEU A C 1
ATOM 1674 O O . LEU A 1 218 ? 0.083 11.215 12.975 1.00 92.62 218 LEU A O 1
ATOM 1678 N N . LEU A 1 219 ? 2.060 11.093 11.893 1.00 87.19 219 LEU A N 1
ATOM 1679 C CA . LEU A 1 219 ? 2.780 12.018 12.752 1.00 87.19 219 LEU A CA 1
ATOM 1680 C C . LEU A 1 219 ? 2.606 13.442 12.211 1.00 87.19 219 LEU A C 1
ATOM 1682 O O . LEU A 1 219 ? 2.799 13.736 11.037 1.00 87.19 219 LEU A O 1
ATOM 1686 N N . GLU A 1 220 ? 2.202 14.363 13.080 1.00 68.19 220 GLU A N 1
ATOM 1687 C CA . GLU A 1 220 ? 2.131 15.783 12.735 1.00 68.19 220 GLU A CA 1
ATOM 1688 C C . GLU A 1 220 ? 3.543 16.282 12.379 1.00 68.19 220 GLU A C 1
ATOM 1690 O O . GLU A 1 220 ? 4.477 15.949 13.107 1.00 68.19 220 GLU A O 1
ATOM 1695 N N . GLY A 1 221 ? 3.692 17.106 11.326 1.00 57.34 221 GLY A N 1
ATOM 1696 C CA . GLY A 1 221 ? 4.953 17.697 10.824 1.00 57.34 221 GLY A CA 1
ATOM 1697 C C . GLY A 1 221 ? 5.734 18.584 11.812 1.00 57.34 221 GLY A C 1
ATOM 1698 O O . GLY A 1 221 ? 6.530 19.436 11.423 1.00 57.34 221 GLY A O 1
ATOM 1699 N N . ARG A 1 222 ? 5.510 18.401 13.114 1.00 53.91 222 ARG A N 1
ATOM 1700 C CA . ARG A 1 222 ? 6.442 18.770 14.169 1.00 53.91 222 ARG A CA 1
ATOM 1701 C C . ARG A 1 222 ? 7.737 18.027 13.894 1.00 53.91 222 ARG A C 1
ATOM 1703 O O . ARG A 1 222 ? 7.733 16.822 13.663 1.00 53.91 222 ARG A O 1
ATOM 1710 N N . THR A 1 223 ? 8.842 18.758 13.927 1.00 49.50 223 THR A N 1
ATOM 1711 C CA . THR A 1 223 ? 10.172 18.185 13.761 1.00 49.50 223 THR A CA 1
ATOM 1712 C C . THR A 1 223 ? 10.295 16.929 14.623 1.00 49.50 223 THR A C 1
ATOM 1714 O O . THR A 1 223 ? 10.069 16.969 15.838 1.00 49.50 223 THR A O 1
ATOM 1717 N N . LEU A 1 224 ? 10.633 15.818 13.965 1.00 52.06 224 LEU A N 1
ATOM 1718 C CA . LEU A 1 224 ? 10.872 14.483 14.529 1.00 52.06 224 LEU A CA 1
ATOM 1719 C C . LEU A 1 224 ? 11.831 14.477 15.732 1.00 52.06 224 LEU A C 1
ATOM 1721 O O . LEU A 1 224 ? 11.911 13.503 16.472 1.00 52.06 224 LEU A O 1
ATOM 1725 N N . GLU A 1 225 ? 12.544 15.580 15.958 1.00 54.19 225 GLU A N 1
ATOM 1726 C CA . GLU A 1 225 ? 13.384 15.809 17.129 1.00 54.19 225 GLU A CA 1
ATOM 1727 C C . GLU A 1 225 ? 12.592 16.069 18.428 1.00 54.19 225 GLU A C 1
ATOM 1729 O O . GLU A 1 225 ? 13.118 15.831 19.515 1.00 54.19 225 GLU A O 1
ATOM 1734 N N . SER A 1 226 ? 11.344 16.554 18.356 1.00 46.78 226 SER A N 1
ATOM 1735 C CA . SER A 1 226 ? 10.607 17.076 19.525 1.00 46.78 226 SER A CA 1
ATOM 1736 C C . SER A 1 226 ? 9.653 16.078 20.190 1.00 46.78 226 SER A C 1
ATOM 1738 O O . SER A 1 226 ? 9.520 16.082 21.416 1.00 46.78 226 SER A O 1
ATOM 1740 N N . ARG A 1 227 ? 9.041 15.167 19.425 1.00 48.72 227 ARG A N 1
ATOM 1741 C CA . ARG A 1 227 ? 8.470 13.935 19.977 1.00 48.72 227 ARG A CA 1
ATOM 1742 C C . ARG A 1 227 ? 9.444 12.820 19.674 1.00 48.72 227 ARG A C 1
ATOM 1744 O O . ARG A 1 227 ? 9.661 12.474 18.520 1.00 48.72 227 ARG A O 1
ATOM 1751 N N . LYS A 1 228 ? 10.016 12.236 20.728 1.00 52.28 228 LYS A N 1
ATOM 1752 C CA . LYS A 1 228 ? 10.648 10.925 20.605 1.00 52.28 228 LYS A CA 1
ATOM 1753 C C . LYS A 1 228 ? 9.678 10.021 19.845 1.00 52.28 228 LYS A C 1
ATOM 1755 O O . LYS A 1 228 ? 8.480 10.062 20.105 1.00 52.28 228 LYS A O 1
ATOM 1760 N N . ILE A 1 229 ? 10.241 9.110 19.071 1.00 59.00 229 ILE A N 1
ATOM 1761 C CA . ILE A 1 229 ? 9.702 7.808 18.646 1.00 59.00 229 ILE A CA 1
ATOM 1762 C C . ILE A 1 229 ? 8.869 7.071 19.739 1.00 59.00 229 ILE A C 1
ATOM 1764 O O . ILE A 1 229 ? 8.307 6.025 19.472 1.00 59.00 229 ILE A O 1
ATOM 1768 N N . GLY A 1 230 ? 8.742 7.588 20.967 1.00 61.28 230 GLY A N 1
ATOM 1769 C CA . GLY A 1 230 ? 8.017 7.009 22.093 1.00 61.28 230 GLY A CA 1
ATOM 1770 C C . GLY A 1 230 ? 6.504 6.845 21.926 1.00 61.28 230 GLY A C 1
ATOM 1771 O O . GLY A 1 230 ? 5.944 6.071 22.693 1.00 61.28 230 GLY A O 1
ATOM 1772 N N . ASP A 1 231 ? 5.856 7.485 20.946 1.00 82.62 231 ASP A N 1
ATOM 1773 C CA . ASP A 1 231 ? 4.453 7.166 20.604 1.00 82.62 231 ASP A CA 1
ATOM 1774 C C . ASP A 1 231 ? 4.360 5.851 19.795 1.00 82.62 231 ASP A C 1
ATOM 1776 O O . ASP A 1 231 ? 3.286 5.262 19.655 1.00 82.62 231 ASP A O 1
ATOM 1780 N N . ARG A 1 232 ? 5.497 5.354 19.284 1.00 91.00 232 ARG A N 1
ATOM 1781 C CA . ARG A 1 232 ? 5.611 4.075 18.588 1.00 91.00 232 ARG A CA 1
ATOM 1782 C C . ARG A 1 232 ? 6.260 3.014 19.475 1.00 91.00 232 ARG A C 1
ATOM 1784 O O . ARG A 1 232 ? 7.359 3.188 19.993 1.00 91.00 232 ARG A O 1
ATOM 1791 N N . SER A 1 233 ? 5.605 1.867 19.588 1.00 94.44 233 SER A N 1
ATOM 1792 C CA . SER A 1 233 ? 6.078 0.692 20.316 1.00 94.44 233 SER A CA 1
ATOM 1793 C C . SER A 1 233 ? 6.302 -0.477 19.366 1.00 94.44 233 SER A C 1
ATOM 1795 O O . SER A 1 233 ? 5.375 -0.906 18.683 1.00 94.44 233 SER A O 1
ATOM 1797 N N . VAL A 1 234 ? 7.514 -1.034 19.358 1.00 94.31 234 VAL A N 1
ATOM 1798 C CA . VAL A 1 234 ? 7.806 -2.320 18.706 1.00 94.31 234 VAL A CA 1
ATOM 1799 C C . VAL A 1 234 ? 7.492 -3.430 19.704 1.00 94.31 234 VAL A C 1
ATOM 1801 O O . VAL A 1 234 ? 8.148 -3.557 20.736 1.00 94.31 234 VAL A O 1
ATOM 1804 N N . LEU A 1 235 ? 6.452 -4.209 19.426 1.00 95.31 235 LEU A N 1
ATOM 1805 C CA . LEU A 1 235 ? 5.988 -5.295 20.289 1.00 95.31 235 LEU A CA 1
ATOM 1806 C C . LEU A 1 235 ? 6.887 -6.531 20.174 1.00 95.31 235 LEU A C 1
ATOM 1808 O O . LEU A 1 235 ? 7.074 -7.264 21.147 1.00 95.31 235 LEU A O 1
ATOM 1812 N N . TRP A 1 236 ? 7.415 -6.777 18.975 1.00 94.25 236 TRP A N 1
ATOM 1813 C CA . TRP A 1 236 ? 8.475 -7.746 18.720 1.00 94.25 236 TRP A CA 1
ATOM 1814 C C . TRP A 1 236 ? 9.170 -7.446 17.395 1.00 94.25 236 TRP A C 1
ATOM 1816 O O . TRP A 1 236 ? 8.583 -6.885 16.467 1.00 94.25 236 TRP A O 1
ATOM 1826 N N . GLU A 1 237 ? 10.418 -7.884 17.301 1.00 91.81 237 GLU A N 1
ATOM 1827 C CA . GLU A 1 237 ? 11.183 -7.857 16.063 1.00 91.81 237 GLU A CA 1
ATOM 1828 C C . GLU A 1 237 ? 10.979 -9.164 15.298 1.00 91.81 237 GLU A C 1
ATOM 1830 O O . GLU A 1 237 ? 11.001 -10.256 15.870 1.00 91.81 237 GLU A O 1
ATOM 1835 N N . ALA A 1 238 ? 10.797 -9.063 13.987 1.00 87.62 238 ALA A N 1
ATOM 1836 C CA . ALA A 1 238 ? 10.805 -10.219 13.110 1.00 87.62 238 ALA A CA 1
ATOM 1837 C C . ALA A 1 238 ? 12.252 -10.743 12.978 1.00 87.62 238 ALA A C 1
ATOM 1839 O O . ALA A 1 238 ? 12.505 -11.946 13.065 1.00 87.62 238 ALA A O 1
ATOM 1840 N N . TRP A 1 239 ? 13.207 -9.834 12.788 1.00 84.56 239 TRP A N 1
ATOM 1841 C CA . TRP A 1 239 ? 14.651 -10.064 12.871 1.00 84.56 239 TRP A CA 1
ATOM 1842 C C . TRP A 1 239 ? 15.313 -8.784 13.372 1.00 84.56 239 TRP A C 1
ATOM 1844 O O . TRP A 1 239 ? 14.669 -7.741 13.396 1.00 84.56 239 TRP A O 1
ATOM 1854 N N . THR A 1 240 ? 16.586 -8.854 13.768 1.00 84.12 240 THR A N 1
ATOM 1855 C CA . THR A 1 240 ? 17.283 -7.730 14.410 1.00 84.12 240 THR A CA 1
ATOM 1856 C C . THR A 1 240 ? 17.109 -6.421 13.642 1.00 84.12 240 THR A C 1
ATOM 1858 O O . THR A 1 240 ? 17.637 -6.294 12.533 1.00 84.12 240 THR A O 1
ATOM 1861 N N . GLY A 1 241 ? 16.411 -5.464 14.260 1.00 82.62 241 GLY A N 1
ATOM 1862 C CA . GLY A 1 241 ? 16.144 -4.132 13.711 1.00 82.62 241 GLY A CA 1
ATOM 1863 C C . GLY A 1 241 ? 14.945 -4.019 12.763 1.00 82.62 241 GLY A C 1
ATOM 1864 O O . GLY A 1 241 ? 14.762 -2.963 12.172 1.00 82.62 241 GLY A O 1
ATOM 1865 N N . HIS A 1 242 ? 14.135 -5.067 12.590 1.00 84.44 242 HIS A N 1
ATOM 1866 C CA . HIS A 1 242 ? 12.964 -5.036 11.712 1.00 84.44 242 HIS A CA 1
ATOM 1867 C C . HIS A 1 242 ? 11.697 -5.474 12.434 1.00 84.44 242 HIS A C 1
ATOM 1869 O O . HIS A 1 242 ? 11.654 -6.517 13.095 1.00 84.44 242 HIS A O 1
ATOM 1875 N N . ASP A 1 243 ? 10.638 -4.698 12.242 1.00 89.19 243 ASP A N 1
ATOM 1876 C CA . ASP A 1 243 ? 9.397 -4.858 12.983 1.00 89.19 243 ASP A CA 1
ATOM 1877 C C . ASP A 1 243 ? 8.657 -6.136 12.580 1.00 89.19 243 ASP A C 1
ATOM 1879 O O . ASP A 1 243 ? 8.371 -6.394 11.407 1.00 89.19 243 ASP A O 1
ATOM 1883 N N . GLY A 1 244 ? 8.351 -6.961 13.580 1.00 92.50 244 GLY A N 1
ATOM 1884 C CA . GLY A 1 244 ? 7.401 -8.059 13.442 1.00 92.50 244 GLY A CA 1
ATOM 1885 C C . GLY A 1 244 ? 6.001 -7.643 13.863 1.00 92.50 244 GLY A C 1
ATOM 1886 O O . GLY A 1 244 ? 5.030 -7.990 13.195 1.00 92.50 244 GLY A O 1
ATOM 1887 N N . GLY A 1 245 ? 5.913 -6.854 14.929 1.00 95.62 245 GLY A N 1
ATOM 1888 C CA . GLY A 1 245 ? 4.689 -6.205 15.366 1.00 95.62 245 GLY A CA 1
ATOM 1889 C C . GLY A 1 245 ? 5.002 -4.827 15.925 1.00 95.62 245 GLY A C 1
ATOM 1890 O O . GLY A 1 245 ? 5.895 -4.700 16.764 1.00 95.62 245 GLY A O 1
ATOM 1891 N N . SER A 1 246 ? 4.278 -3.801 15.491 1.00 96.62 246 SER A N 1
ATOM 1892 C CA . SER A 1 246 ? 4.440 -2.435 15.996 1.00 96.62 246 SER A CA 1
ATOM 1893 C C . SER A 1 246 ? 3.107 -1.715 16.135 1.00 96.62 246 SER A C 1
ATOM 1895 O O . SER A 1 246 ? 2.159 -2.018 15.418 1.00 96.62 246 SER A O 1
ATOM 1897 N N . ILE A 1 247 ? 3.045 -0.741 17.039 1.00 97.25 247 ILE A N 1
ATOM 1898 C CA . ILE A 1 247 ? 1.897 0.148 17.238 1.00 97.25 247 ILE A CA 1
ATOM 1899 C C . ILE A 1 247 ? 2.394 1.587 17.301 1.00 97.25 247 ILE A C 1
ATOM 1901 O O . ILE A 1 247 ? 3.298 1.873 18.076 1.00 97.25 247 ILE A O 1
ATOM 1905 N N . LEU A 1 248 ? 1.768 2.483 16.547 1.00 95.62 248 LEU A N 1
ATOM 1906 C CA . LEU A 1 248 ? 1.800 3.927 16.721 1.00 95.62 248 LEU A CA 1
ATOM 1907 C C . LEU A 1 248 ? 0.471 4.372 17.347 1.00 95.62 248 LEU A C 1
ATOM 1909 O O . LEU A 1 248 ? -0.590 4.263 16.725 1.00 95.62 248 LEU A O 1
ATOM 1913 N N . ALA A 1 249 ? 0.526 4.872 18.581 1.00 94.50 249 ALA A N 1
ATOM 1914 C CA . ALA A 1 249 ? -0.646 5.380 19.279 1.00 94.50 249 ALA A CA 1
ATOM 1915 C C . ALA A 1 249 ? -0.272 6.459 20.312 1.00 94.50 249 ALA A C 1
ATOM 1917 O O . ALA A 1 249 ? 0.656 6.265 21.097 1.00 94.50 249 ALA A O 1
ATOM 1918 N N . PRO A 1 250 ? -1.037 7.558 20.395 1.00 93.00 250 PRO A N 1
ATOM 1919 C CA . PRO A 1 250 ? -2.151 7.915 19.517 1.00 93.00 250 PRO A CA 1
ATOM 1920 C C . PRO A 1 250 ? -1.663 8.466 18.165 1.00 93.00 250 PRO A C 1
ATOM 1922 O O . PRO A 1 250 ? -0.647 9.154 18.097 1.00 93.00 250 PRO A O 1
ATOM 1925 N N . THR A 1 251 ? -2.419 8.227 17.094 1.00 92.31 251 THR A N 1
ATOM 1926 C CA . THR A 1 251 ? -2.210 8.909 15.802 1.00 92.31 251 THR A CA 1
ATOM 1927 C C . THR A 1 251 ? -2.653 10.375 15.878 1.00 92.31 251 THR A C 1
ATOM 1929 O O . THR A 1 251 ? -3.380 10.775 16.798 1.00 92.31 251 THR A O 1
ATOM 1932 N N . ARG A 1 252 ? -2.298 11.202 14.882 1.00 87.31 252 ARG A N 1
ATOM 1933 C CA . ARG A 1 252 ? -2.989 12.485 14.661 1.00 87.31 252 ARG A CA 1
ATOM 1934 C C . ARG A 1 252 ? -4.482 12.194 14.494 1.00 87.31 252 ARG A C 1
ATOM 1936 O O . ARG A 1 252 ? -4.849 11.479 13.575 1.00 87.31 252 ARG A O 1
ATOM 1943 N N . GLY A 1 253 ? -5.329 12.706 15.389 1.00 88.81 253 GLY A N 1
ATOM 1944 C CA . GLY A 1 253 ? -6.767 12.387 15.451 1.00 88.81 253 GLY A CA 1
ATOM 1945 C C . GLY A 1 253 ? -7.171 11.422 16.577 1.00 88.81 253 GLY A C 1
ATOM 1946 O O . GLY A 1 253 ? -8.359 11.258 16.826 1.00 88.81 253 GLY A O 1
ATOM 1947 N N . GLY A 1 254 ? -6.212 10.849 17.315 1.00 90.62 254 GLY A N 1
ATOM 1948 C CA . GLY A 1 254 ? -6.470 10.041 18.515 1.00 90.62 254 GLY A CA 1
ATOM 1949 C C . GLY A 1 254 ? -6.667 8.541 18.273 1.00 90.62 254 GLY A C 1
ATOM 1950 O O . GLY A 1 254 ? -6.965 7.816 19.223 1.00 90.62 254 GLY A O 1
ATOM 1951 N N . GLY A 1 255 ? -6.498 8.083 17.031 1.00 94.19 255 GLY A N 1
ATOM 1952 C CA . GLY A 1 255 ? -6.606 6.684 16.626 1.00 94.19 255 GLY A CA 1
ATOM 1953 C C . GLY A 1 255 ? -5.351 5.857 16.911 1.00 94.19 255 GLY A C 1
ATOM 1954 O O . GLY A 1 255 ? -4.504 6.220 17.733 1.00 94.19 255 GLY A O 1
ATOM 1955 N N . VAL A 1 256 ? -5.244 4.722 16.220 1.00 96.50 256 VAL A N 1
ATOM 1956 C CA . VAL A 1 256 ? -4.139 3.759 16.343 1.00 96.50 256 VAL A CA 1
ATOM 1957 C C . VAL A 1 256 ? -3.738 3.281 14.952 1.00 96.50 256 VAL A C 1
ATOM 1959 O O . VAL A 1 256 ? -4.600 2.917 14.158 1.00 96.50 256 VAL A O 1
ATOM 1962 N N . SER A 1 257 ? -2.440 3.225 14.675 1.00 97.69 257 SER A N 1
ATOM 1963 C CA . SER A 1 257 ? -1.892 2.493 13.531 1.00 97.69 257 SER A CA 1
ATOM 1964 C C . SER A 1 257 ? -1.066 1.329 14.059 1.00 97.69 257 SER A C 1
ATOM 1966 O O . SER A 1 257 ? -0.226 1.510 14.936 1.00 97.69 257 SER A O 1
ATOM 1968 N N . ALA A 1 258 ? -1.331 0.117 13.594 1.00 98.06 258 ALA A N 1
ATOM 1969 C CA . ALA A 1 258 ? -0.600 -1.074 13.992 1.00 98.06 258 ALA A CA 1
ATOM 1970 C C . ALA A 1 258 ? -0.123 -1.834 12.761 1.00 98.06 258 ALA A C 1
ATOM 1972 O O . ALA A 1 258 ? -0.801 -1.867 11.742 1.00 98.06 258 ALA A O 1
ATOM 1973 N N . THR A 1 259 ? 1.040 -2.463 12.857 1.00 97.62 259 THR A N 1
ATOM 1974 C CA . THR A 1 259 ? 1.603 -3.298 11.796 1.00 97.62 259 THR A CA 1
ATOM 1975 C C . THR A 1 259 ? 1.857 -4.686 12.342 1.00 97.62 259 THR A C 1
ATOM 1977 O O . THR A 1 259 ? 2.481 -4.827 13.392 1.00 97.62 259 THR A O 1
ATOM 1980 N N . TRP A 1 260 ? 1.427 -5.700 11.602 1.00 96.94 260 TRP A N 1
ATOM 1981 C CA . TRP A 1 260 ? 1.669 -7.102 11.879 1.00 96.94 260 TRP A CA 1
ATOM 1982 C C . TRP A 1 260 ? 2.293 -7.784 10.665 1.00 96.94 260 TRP A C 1
ATOM 1984 O O . TRP A 1 260 ? 1.652 -8.002 9.633 1.00 96.94 260 TRP A O 1
ATOM 1994 N N . ARG A 1 261 ? 3.568 -8.148 10.799 1.00 94.62 261 ARG A N 1
ATOM 1995 C CA . ARG A 1 261 ? 4.286 -8.840 9.743 1.00 94.62 261 ARG A CA 1
ATOM 1996 C C . ARG A 1 261 ? 3.902 -10.318 9.679 1.00 94.62 261 ARG A C 1
ATOM 1998 O O . ARG A 1 261 ? 4.143 -11.067 10.623 1.00 94.62 261 ARG A O 1
ATOM 2005 N N . MET A 1 262 ? 3.435 -10.750 8.515 1.00 93.62 262 MET A N 1
ATOM 2006 C CA . MET A 1 262 ? 3.096 -12.129 8.167 1.00 93.62 262 MET A CA 1
ATOM 2007 C C . MET A 1 262 ? 3.606 -12.461 6.757 1.00 93.62 262 MET A C 1
ATOM 2009 O O . MET A 1 262 ? 3.615 -11.602 5.884 1.00 93.62 262 MET A O 1
ATOM 2013 N N . THR A 1 263 ? 4.045 -13.698 6.514 1.00 92.25 263 THR A N 1
ATOM 2014 C CA . THR A 1 263 ? 4.507 -14.165 5.183 1.00 92.25 263 THR A CA 1
ATOM 2015 C C . THR A 1 263 ? 3.591 -15.207 4.545 1.00 92.25 263 THR A C 1
ATOM 2017 O O . THR A 1 263 ? 3.862 -15.668 3.442 1.00 92.25 263 THR A O 1
ATOM 2020 N N . GLY A 1 264 ? 2.486 -15.549 5.209 1.00 92.06 264 GLY A N 1
ATOM 2021 C CA . GLY A 1 264 ? 1.412 -16.375 4.668 1.00 92.06 264 GLY A CA 1
ATOM 2022 C C . GLY A 1 264 ? 0.047 -15.757 4.963 1.00 92.06 264 GLY A C 1
ATOM 2023 O O . GLY A 1 264 ? -0.061 -14.875 5.815 1.00 92.06 264 GLY A O 1
ATOM 2024 N N . LEU A 1 265 ? -0.999 -16.229 4.276 1.00 92.81 265 LEU A N 1
ATOM 2025 C CA . LEU A 1 265 ? -2.370 -15.786 4.543 1.00 92.81 265 LEU A CA 1
ATOM 2026 C C . LEU A 1 265 ? -2.768 -16.060 6.003 1.00 92.81 265 LEU A C 1
ATOM 2028 O O . LEU A 1 265 ? -2.415 -17.105 6.568 1.00 92.81 265 LEU A O 1
ATOM 2032 N N . LEU A 1 266 ? -3.539 -15.134 6.582 1.00 95.12 266 LEU A N 1
ATOM 2033 C CA . LEU A 1 266 ? -4.184 -15.317 7.878 1.00 95.12 266 LEU A CA 1
ATOM 2034 C C . LEU A 1 266 ? -5.188 -16.468 7.749 1.00 95.12 266 LEU A C 1
ATOM 2036 O O . LEU A 1 266 ? -6.192 -16.347 7.061 1.00 95.12 266 LEU A O 1
ATOM 2040 N N . SER A 1 267 ? -4.862 -17.608 8.347 1.00 95.31 267 SER A N 1
ATOM 2041 C CA . SER A 1 267 ? -5.610 -18.862 8.207 1.00 95.31 267 SER A CA 1
ATOM 2042 C C . SER A 1 267 ? -5.490 -19.667 9.491 1.00 95.31 267 SER A C 1
ATOM 2044 O O . SER A 1 267 ? -4.408 -19.703 10.082 1.00 95.31 267 SER A O 1
ATOM 2046 N N . MET A 1 268 ? -6.550 -20.354 9.909 1.00 96.25 268 MET A N 1
ATOM 2047 C CA . MET A 1 268 ? -6.534 -21.201 11.107 1.00 96.25 268 MET A CA 1
ATOM 2048 C C . MET A 1 268 ? -5.510 -22.324 10.986 1.00 96.25 268 MET A C 1
ATOM 2050 O O . MET A 1 268 ? -4.843 -22.675 11.957 1.00 96.25 268 MET A O 1
ATOM 2054 N N . ALA A 1 269 ? -5.293 -22.829 9.769 1.00 94.69 269 ALA A N 1
ATOM 2055 C CA . ALA A 1 269 ? -4.266 -23.829 9.497 1.00 94.69 269 ALA A CA 1
ATOM 2056 C C . ALA A 1 269 ? -2.837 -23.320 9.771 1.00 94.69 269 ALA A C 1
ATOM 2058 O O . ALA A 1 269 ? -1.905 -24.123 9.814 1.00 94.69 269 ALA A O 1
ATOM 2059 N N . ASN A 1 270 ? -2.650 -22.006 9.920 1.00 93.75 270 ASN A N 1
ATOM 2060 C CA . ASN A 1 270 ? -1.379 -21.359 10.232 1.00 93.75 270 ASN A CA 1
ATOM 2061 C C . ASN A 1 270 ? -1.269 -20.898 11.699 1.00 93.75 270 ASN A C 1
ATOM 2063 O O . ASN A 1 270 ? -0.219 -20.377 12.080 1.00 93.75 270 ASN A O 1
ATOM 2067 N N . GLU A 1 271 ? -2.290 -21.124 12.533 1.00 95.75 271 GLU A N 1
ATOM 2068 C CA . GLU A 1 271 ? -2.205 -20.849 13.969 1.00 95.75 271 GLU A CA 1
ATOM 2069 C C . GLU A 1 271 ? -1.142 -21.753 14.627 1.00 95.75 271 GLU A C 1
ATOM 2071 O O . GLU A 1 271 ? -1.072 -22.959 14.386 1.00 95.75 271 GLU A O 1
ATOM 2076 N N . GLY A 1 272 ? -0.271 -21.164 15.446 1.00 92.62 272 GLY A N 1
ATOM 2077 C CA . GLY A 1 272 ? 0.807 -21.852 16.159 1.00 92.62 272 GLY A CA 1
ATOM 2078 C C . GLY A 1 272 ? 2.003 -22.254 15.292 1.00 92.62 272 GLY A C 1
ATOM 2079 O O . GLY A 1 272 ? 2.987 -22.773 15.824 1.00 92.62 272 GLY A O 1
ATOM 2080 N N . LYS A 1 273 ? 1.962 -22.012 13.974 1.00 90.94 273 LYS A N 1
ATOM 2081 C CA . LYS A 1 273 ? 3.128 -22.223 13.109 1.00 90.94 273 LYS A CA 1
ATOM 2082 C C . LYS A 1 273 ? 4.215 -21.174 13.387 1.00 90.94 273 LYS A C 1
ATOM 2084 O O . LYS A 1 273 ? 3.914 -20.091 13.889 1.00 90.94 273 LYS A O 1
ATOM 2089 N N . PRO A 1 274 ? 5.482 -21.474 13.049 1.00 84.50 274 PRO A N 1
ATOM 2090 C CA . PRO A 1 274 ? 6.579 -20.531 13.217 1.00 84.50 274 PRO A CA 1
ATOM 2091 C C . PRO A 1 274 ? 6.307 -19.169 12.543 1.00 84.50 274 PRO A C 1
ATOM 2093 O O . PRO A 1 274 ? 5.688 -19.135 11.475 1.00 84.50 274 PRO A O 1
ATOM 2096 N N . PRO A 1 275 ? 6.786 -18.059 13.135 1.00 75.81 275 PRO A N 1
ATOM 2097 C CA . PRO A 1 275 ? 6.465 -16.703 12.700 1.00 75.81 275 PRO A CA 1
ATOM 2098 C C . PRO A 1 275 ? 7.051 -16.374 11.320 1.00 75.81 275 PRO A C 1
ATOM 2100 O O . PRO A 1 275 ? 7.801 -17.144 10.718 1.00 75.81 275 PRO A O 1
ATOM 2103 N N . ALA A 1 276 ? 6.738 -15.175 10.836 1.00 66.38 276 ALA A N 1
ATOM 2104 C CA . ALA A 1 276 ? 6.910 -14.714 9.460 1.00 66.38 276 ALA A CA 1
ATOM 2105 C C . ALA A 1 276 ? 8.313 -14.850 8.808 1.00 66.38 276 ALA A C 1
ATOM 2107 O O . ALA A 1 276 ? 8.433 -14.646 7.607 1.00 66.38 276 ALA A O 1
ATOM 2108 N N . ASN A 1 277 ? 9.393 -15.176 9.526 1.00 63.56 277 ASN A N 1
ATOM 2109 C CA . ASN A 1 277 ? 10.724 -15.419 8.917 1.00 63.56 277 ASN A CA 1
ATOM 2110 C C . ASN A 1 277 ? 11.098 -16.880 8.737 1.00 63.56 277 ASN A C 1
ATOM 2112 O O . ASN A 1 277 ? 12.170 -17.192 8.223 1.00 63.56 277 ASN A O 1
ATOM 2116 N N . SER A 1 278 ? 10.221 -17.769 9.166 1.00 60.62 278 SER A N 1
ATOM 2117 C CA . SER A 1 278 ? 10.351 -19.201 8.967 1.00 60.62 278 SER A CA 1
ATOM 2118 C C . SER A 1 278 ? 9.376 -19.652 7.893 1.00 60.62 278 SER A C 1
ATOM 2120 O O . SER A 1 278 ? 8.289 -19.089 7.744 1.00 60.62 278 SER A O 1
ATOM 2122 N N . VAL A 1 279 ? 9.766 -20.698 7.165 1.00 58.28 279 VAL A N 1
ATOM 2123 C CA . VAL A 1 279 ? 8.863 -21.447 6.288 1.00 58.28 279 VAL A CA 1
ATOM 2124 C C . VAL A 1 279 ? 7.634 -21.829 7.118 1.00 58.28 279 VAL A C 1
ATOM 2126 O O . VAL A 1 279 ? 7.754 -22.580 8.085 1.00 58.28 279 VAL A O 1
ATOM 2129 N N . GLY A 1 280 ? 6.476 -21.247 6.805 1.00 61.00 280 GLY A N 1
ATOM 2130 C CA . GLY A 1 280 ? 5.240 -21.489 7.550 1.00 61.00 280 GLY A CA 1
ATOM 2131 C C . GLY A 1 280 ? 4.328 -20.276 7.698 1.00 61.00 280 GLY A C 1
ATOM 2132 O O . GLY A 1 280 ? 3.116 -20.473 7.723 1.00 61.00 280 GLY A O 1
ATOM 2133 N N . GLY A 1 281 ? 4.876 -19.053 7.765 1.00 79.25 281 GLY A N 1
ATOM 2134 C CA . GLY A 1 281 ? 4.079 -17.815 7.789 1.00 79.25 281 GLY A CA 1
ATOM 2135 C C . GLY A 1 281 ? 2.984 -17.800 8.864 1.00 79.25 281 GLY A C 1
ATOM 2136 O O . GLY A 1 281 ? 1.885 -17.309 8.610 1.00 79.25 281 GLY A O 1
ATOM 2137 N N . GLY A 1 282 ? 3.265 -18.413 10.017 1.00 90.44 282 GLY A N 1
ATOM 2138 C CA . GLY A 1 282 ? 2.304 -18.639 11.085 1.00 90.44 282 GLY A CA 1
ATOM 2139 C C . GLY A 1 282 ? 1.958 -17.397 11.891 1.00 90.44 282 GLY A C 1
ATOM 2140 O O . GLY A 1 282 ? 2.596 -16.351 11.766 1.00 90.44 282 GLY A O 1
ATOM 2141 N N . TRP A 1 283 ? 0.953 -17.554 12.746 1.00 93.94 283 TRP A N 1
ATOM 2142 C CA . TRP A 1 283 ? 0.530 -16.561 13.729 1.00 93.94 283 TRP A CA 1
ATOM 2143 C C . TRP A 1 283 ? 0.130 -17.234 15.041 1.00 93.94 283 TRP A C 1
ATOM 2145 O O . TRP A 1 283 ? -0.112 -18.438 15.088 1.00 93.94 283 TRP A O 1
ATOM 2155 N N . SER A 1 284 ? 0.034 -16.468 16.123 1.00 95.19 284 SER A N 1
ATOM 2156 C CA . SER A 1 284 ? -0.389 -16.975 17.429 1.00 95.19 284 SER A CA 1
ATOM 2157 C C . SER A 1 284 ? -1.332 -16.017 18.156 1.00 95.19 284 SER A C 1
ATOM 2159 O O . SER A 1 284 ? -1.257 -14.797 18.010 1.00 95.19 284 SER A O 1
ATOM 2161 N N . ARG A 1 285 ? -2.199 -16.564 19.018 1.00 96.75 285 ARG A N 1
ATOM 2162 C CA . ARG A 1 285 ? -3.091 -15.751 19.866 1.00 96.75 285 ARG A CA 1
ATOM 2163 C C . ARG A 1 285 ? -2.339 -14.817 20.805 1.00 96.75 285 ARG A C 1
ATOM 2165 O O . ARG A 1 285 ? -2.854 -13.756 21.123 1.00 96.75 285 ARG A O 1
ATOM 2172 N N . SER A 1 286 ? -1.127 -15.177 21.225 1.00 96.00 286 SER A N 1
ATOM 2173 C CA . SER A 1 286 ? -0.311 -14.312 22.082 1.00 96.00 286 SER A CA 1
ATOM 2174 C C . SER A 1 286 ? 0.193 -13.064 21.350 1.00 96.00 286 SER A C 1
ATOM 2176 O O . SER A 1 286 ? 0.363 -12.026 21.979 1.00 96.00 286 SER A O 1
ATOM 2178 N N . GLU A 1 287 ? 0.412 -13.122 20.034 1.00 95.19 287 GLU A N 1
ATOM 2179 C CA . GLU A 1 287 ? 0.734 -11.941 19.221 1.00 95.19 2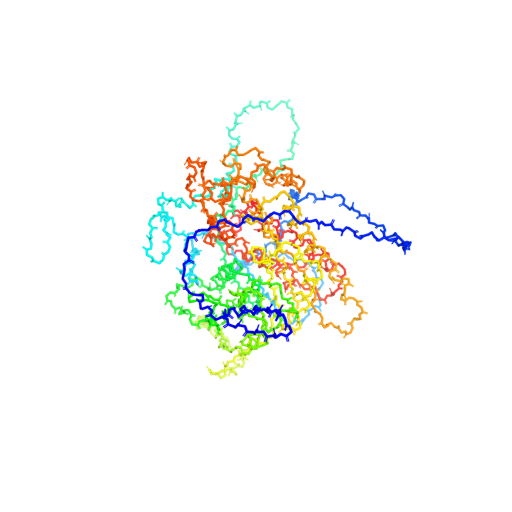87 GLU A CA 1
ATOM 2180 C C . GLU A 1 287 ? -0.478 -11.017 19.082 1.00 95.19 287 GLU A C 1
ATOM 2182 O O . GLU A 1 287 ? -0.351 -9.810 19.279 1.00 95.19 287 GLU A O 1
ATOM 2187 N N . ILE A 1 288 ? -1.659 -11.586 18.826 1.00 97.12 288 ILE A N 1
ATOM 2188 C CA . ILE A 1 288 ? -2.927 -10.843 18.772 1.00 97.12 288 ILE A CA 1
ATOM 2189 C C . ILE A 1 288 ? -3.209 -10.165 20.117 1.00 97.12 288 ILE A C 1
ATOM 2191 O O . ILE A 1 288 ? -3.501 -8.971 20.163 1.00 97.12 288 ILE A O 1
ATOM 2195 N N . ASP A 1 289 ? -3.046 -10.901 21.217 1.00 97.81 289 ASP A N 1
ATOM 2196 C CA . ASP A 1 289 ? -3.245 -10.404 22.578 1.00 97.81 289 ASP A CA 1
ATOM 2197 C C . ASP A 1 289 ? -2.372 -9.178 22.880 1.00 97.81 289 ASP A C 1
ATOM 2199 O O . ASP A 1 289 ? -2.860 -8.191 23.433 1.00 97.81 289 ASP A O 1
ATOM 2203 N N . LYS A 1 290 ? -1.107 -9.190 22.430 1.00 97.62 290 LYS A N 1
ATOM 2204 C CA . LYS A 1 290 ? -0.203 -8.039 22.563 1.00 97.62 290 LYS A CA 1
ATOM 2205 C C . LYS A 1 290 ? -0.729 -6.799 21.849 1.00 97.62 290 LYS A C 1
ATOM 2207 O O . LYS A 1 290 ? -0.521 -5.706 22.368 1.00 97.62 290 LYS A O 1
ATOM 2212 N N . PHE A 1 291 ? -1.380 -6.940 20.692 1.00 98.06 291 PHE A N 1
ATOM 2213 C CA . PHE A 1 291 ? -1.972 -5.797 19.998 1.00 98.06 291 PHE A CA 1
ATOM 2214 C C . PHE A 1 291 ? -3.211 -5.275 20.724 1.00 98.06 291 PHE A C 1
ATOM 2216 O O . PHE A 1 291 ? -3.271 -4.090 21.048 1.00 98.06 291 PHE A O 1
ATOM 2223 N N . LEU A 1 292 ? -4.175 -6.155 21.016 1.00 98.12 292 LEU A N 1
ATOM 2224 C CA . LEU A 1 292 ? -5.465 -5.771 21.600 1.00 98.12 292 LEU A CA 1
ATOM 2225 C C . LEU A 1 292 ? -5.312 -5.179 23.009 1.00 98.12 292 LEU A C 1
ATOM 2227 O O . LEU A 1 292 ? -6.021 -4.241 23.377 1.00 98.12 292 LEU A O 1
ATOM 2231 N N . HIS A 1 293 ? -4.363 -5.688 23.797 1.00 98.00 293 HIS A N 1
ATOM 2232 C CA . HIS A 1 293 ? -4.129 -5.240 25.170 1.00 98.00 293 HIS A CA 1
ATOM 2233 C C . HIS A 1 293 ? -3.004 -4.212 25.305 1.00 98.00 293 HIS A C 1
ATOM 2235 O O . HIS A 1 293 ? -2.717 -3.780 26.426 1.00 98.00 293 HIS A O 1
ATOM 2241 N N . HIS A 1 294 ? -2.384 -3.778 24.201 1.00 97.31 294 HIS A N 1
ATOM 2242 C CA . HIS A 1 294 ? -1.426 -2.679 24.249 1.00 97.31 294 HIS A CA 1
ATOM 2243 C C . HIS A 1 294 ? -2.096 -1.431 24.827 1.00 97.31 294 HIS A C 1
ATOM 2245 O O . HIS A 1 294 ? -3.219 -1.090 24.452 1.00 97.31 294 HIS A O 1
ATOM 2251 N N . ARG A 1 295 ? -1.415 -0.749 25.751 1.00 96.31 295 ARG A N 1
ATOM 2252 C CA . ARG A 1 295 ? -1.944 0.440 26.421 1.00 96.31 295 ARG A CA 1
ATOM 2253 C C . ARG A 1 295 ? -1.122 1.661 26.054 1.00 96.31 295 ARG A C 1
ATOM 2255 O O . ARG A 1 295 ? 0.096 1.634 26.187 1.00 96.31 295 ARG A O 1
ATOM 2262 N N . TYR A 1 296 ? -1.798 2.739 25.684 1.00 93.75 296 TYR A N 1
ATOM 2263 C CA . TYR A 1 296 ? -1.179 4.022 25.366 1.00 93.75 296 TYR A CA 1
ATOM 2264 C C . TYR A 1 296 ? -1.821 5.146 26.181 1.00 93.75 296 TYR A C 1
ATOM 2266 O O . TYR A 1 296 ? -2.909 4.995 26.747 1.00 93.75 296 TYR A O 1
ATOM 2274 N N . ARG A 1 297 ? -1.124 6.278 26.290 1.00 90.94 297 ARG A N 1
ATOM 2275 C CA . ARG A 1 297 ? -1.688 7.488 26.893 1.00 90.94 297 ARG A CA 1
ATOM 2276 C C . ARG A 1 297 ? -2.417 8.273 25.802 1.00 90.94 297 ARG A C 1
ATOM 2278 O O . ARG A 1 297 ? -1.793 8.558 24.779 1.00 90.94 297 ARG A O 1
ATOM 2285 N N . PRO A 1 298 ? -3.706 8.612 25.972 1.00 85.88 298 PRO A N 1
ATOM 2286 C CA . PRO A 1 298 ? -4.386 9.467 25.010 1.00 85.88 298 PRO A CA 1
ATOM 2287 C C . PRO A 1 298 ? -3.654 10.807 24.922 1.00 85.88 298 PRO A C 1
ATOM 2289 O O . PRO A 1 298 ? -3.166 11.324 25.928 1.00 85.88 298 PRO A O 1
ATOM 2292 N N . SER A 1 299 ? -3.564 11.373 23.717 1.00 78.00 299 SER A N 1
ATOM 2293 C CA . SER A 1 299 ? -3.023 12.722 23.567 1.00 78.00 299 SER A CA 1
ATOM 2294 C C . SER A 1 299 ? -3.928 13.664 24.341 1.00 78.00 299 SER A C 1
ATOM 2296 O O . SER A 1 299 ? -5.130 13.710 24.071 1.00 78.00 299 SER A O 1
ATOM 2298 N N . THR A 1 300 ? -3.363 14.426 25.277 1.00 71.12 300 THR A N 1
ATOM 2299 C CA . THR A 1 300 ? -4.070 15.576 25.829 1.00 71.12 300 THR A CA 1
ATOM 2300 C C . THR A 1 300 ? -4.435 16.451 24.630 1.00 71.12 300 THR A C 1
ATOM 2302 O O . THR A 1 300 ? -3.525 16.815 23.871 1.00 71.12 300 THR A O 1
ATOM 2305 N N . PRO A 1 301 ? -5.728 16.733 24.381 1.00 66.31 301 PRO A N 1
ATOM 2306 C CA . PRO A 1 301 ? -6.097 17.628 23.298 1.00 66.31 301 PRO A CA 1
ATOM 2307 C C . PRO A 1 301 ? -5.288 18.910 23.490 1.00 66.31 301 PRO A C 1
ATOM 2309 O O . PRO A 1 301 ? -5.144 19.342 24.640 1.00 66.31 301 PRO A O 1
ATOM 2312 N N . PRO A 1 302 ? -4.689 19.473 22.425 1.00 62.56 302 PRO A N 1
ATOM 2313 C CA . PRO A 1 302 ? -3.881 20.671 22.555 1.00 62.56 302 PRO A CA 1
ATOM 2314 C C . PRO A 1 302 ? -4.744 21.707 23.260 1.00 62.56 302 PRO A C 1
ATOM 2316 O O . PRO A 1 302 ? -5.744 22.165 22.709 1.00 62.56 302 PRO A O 1
ATOM 2319 N N . THR A 1 303 ? -4.406 22.018 24.510 1.00 59.38 303 THR A N 1
ATOM 2320 C CA . THR A 1 303 ? -5.044 23.091 25.254 1.00 59.38 303 THR A CA 1
ATOM 2321 C C . THR A 1 303 ? -4.780 24.326 24.422 1.00 59.38 303 THR A C 1
ATOM 2323 O O . THR A 1 303 ? -3.650 24.813 24.359 1.00 59.38 303 THR A O 1
ATOM 2326 N N . THR A 1 304 ? -5.793 24.773 23.681 1.00 55.69 304 THR A N 1
ATOM 2327 C CA . THR A 1 304 ? -5.763 25.985 22.869 1.00 55.69 304 THR A CA 1
ATOM 2328 C C . THR A 1 304 ? -5.544 27.147 23.825 1.00 55.69 304 THR A C 1
ATOM 2330 O O . THR A 1 304 ? -6.479 27.800 24.279 1.00 55.69 304 THR A O 1
ATOM 2333 N N . THR A 1 305 ? -4.280 27.376 24.176 1.00 50.19 305 THR A N 1
ATOM 2334 C CA . THR A 1 305 ? -3.807 28.351 25.167 1.00 50.19 305 THR A CA 1
ATOM 2335 C C . THR A 1 305 ? -3.763 29.748 24.541 1.00 50.19 305 THR A C 1
ATOM 2337 O O . THR A 1 305 ? -2.937 30.590 24.871 1.00 50.19 305 THR A O 1
ATOM 2340 N N . THR A 1 306 ? -4.695 30.004 23.627 1.00 53.50 306 THR A N 1
ATOM 2341 C CA . THR A 1 306 ? -4.953 31.305 23.022 1.00 53.50 306 THR A CA 1
ATOM 2342 C C . THR A 1 306 ? -6.382 31.727 23.342 1.00 53.50 306 THR A C 1
ATOM 2344 O O . THR A 1 306 ? -7.084 32.295 22.513 1.00 53.50 306 THR A O 1
ATOM 2347 N N . GLN A 1 307 ? -6.831 31.490 24.580 1.00 50.50 307 GLN A N 1
ATOM 2348 C CA . GLN A 1 307 ? -7.835 32.375 25.160 1.00 50.50 307 GLN A CA 1
ATOM 2349 C C . GLN A 1 307 ? -7.159 33.725 25.393 1.00 50.50 307 GLN A C 1
ATOM 2351 O O . GLN A 1 307 ? -6.635 34.015 26.468 1.00 50.50 307 GLN A O 1
ATOM 2356 N N . SER A 1 308 ? -7.166 34.557 24.348 1.00 49.38 308 SER A N 1
ATOM 2357 C CA . SER A 1 308 ? -7.068 35.992 24.539 1.00 49.38 308 SER A CA 1
ATOM 2358 C C . SER A 1 308 ? -8.142 36.369 25.551 1.00 49.38 308 SER A C 1
ATOM 2360 O O . SER A 1 308 ? -9.334 36.147 25.332 1.00 49.38 308 SER A O 1
ATOM 2362 N N . SER A 1 309 ? -7.696 36.902 26.675 1.00 51.25 309 SER A N 1
ATOM 2363 C CA . SER A 1 309 ? -8.503 37.517 27.707 1.00 51.25 309 SER A CA 1
ATOM 2364 C C . SER A 1 309 ? -9.445 38.568 27.110 1.00 51.25 309 SER A C 1
ATOM 2366 O O . SER A 1 309 ? -9.077 39.733 26.993 1.00 51.25 309 SER A O 1
ATOM 2368 N N . MET A 1 310 ? -10.664 38.191 26.739 1.00 48.75 310 MET A N 1
ATOM 2369 C CA . MET A 1 310 ? -11.779 39.128 26.646 1.00 48.75 310 MET A CA 1
ATOM 2370 C C . MET A 1 310 ? -13.073 38.370 26.931 1.00 48.75 310 MET A C 1
ATOM 2372 O O . MET A 1 310 ? -13.529 37.531 26.162 1.00 48.75 310 MET A O 1
ATOM 2376 N N . GLY A 1 311 ? -13.573 38.599 28.145 1.00 55.03 311 GLY A N 1
ATOM 2377 C CA . GLY A 1 311 ? -14.516 37.745 28.846 1.00 55.03 311 GLY A CA 1
ATOM 2378 C C . GLY A 1 311 ? -15.823 37.461 28.115 1.00 55.03 311 GLY A C 1
ATOM 2379 O O . GLY A 1 311 ? -16.513 38.363 27.650 1.00 55.03 311 GLY A O 1
ATOM 2380 N N . ARG A 1 312 ? -16.242 36.199 28.179 1.00 47.28 312 ARG A N 1
ATOM 2381 C CA . ARG A 1 312 ? -17.656 35.842 28.255 1.00 47.28 312 ARG A CA 1
ATOM 2382 C C . ARG A 1 312 ? -17.811 34.565 29.073 1.00 47.28 312 ARG A C 1
ATOM 2384 O O . ARG A 1 312 ? -17.288 33.517 28.722 1.00 47.28 312 ARG A O 1
ATOM 2391 N N . ARG A 1 313 ? -18.508 34.713 30.204 1.00 49.97 313 ARG A N 1
ATOM 2392 C CA . ARG A 1 313 ? -19.007 33.640 31.070 1.00 49.97 313 ARG A CA 1
ATOM 2393 C C . ARG A 1 313 ? -19.862 32.686 30.235 1.00 49.97 313 ARG A C 1
ATOM 2395 O O . ARG A 1 313 ? -20.923 33.080 29.764 1.00 49.97 313 ARG A O 1
ATOM 2402 N N . GLY A 1 314 ? -19.392 31.461 30.091 1.00 49.53 314 GLY A N 1
ATOM 2403 C CA . GLY A 1 314 ? -20.090 30.355 29.452 1.00 49.53 314 GLY A CA 1
ATOM 2404 C C . GLY A 1 314 ? -19.259 29.099 29.658 1.00 49.53 314 GLY A C 1
ATOM 2405 O O . GLY A 1 314 ? -18.645 28.609 28.721 1.00 49.53 314 GLY A O 1
ATOM 2406 N N . GLU A 1 315 ? -19.147 28.667 30.916 1.00 48.22 315 GLU A N 1
ATOM 2407 C CA . GLU A 1 315 ? -18.494 27.421 31.328 1.00 48.22 315 GLU A CA 1
ATOM 2408 C C . GLU A 1 315 ? -19.217 26.217 30.704 1.00 48.22 315 GLU A C 1
ATOM 2410 O O . GLU A 1 315 ? -20.077 25.601 31.326 1.00 48.22 315 GLU A O 1
ATOM 2415 N N . SER A 1 316 ? -18.869 25.848 29.471 1.00 48.31 316 SER A N 1
ATOM 2416 C CA . SER A 1 316 ? -19.066 24.479 28.991 1.00 48.31 316 SER A CA 1
ATOM 2417 C C . SER A 1 316 ? -17.909 23.641 29.535 1.00 48.31 316 SER A C 1
ATOM 2419 O O . SER A 1 316 ? -16.859 23.497 28.903 1.00 48.31 316 SER A O 1
ATOM 2421 N N . ALA A 1 317 ? -18.081 23.180 30.771 1.00 46.16 317 ALA A N 1
ATOM 2422 C CA . ALA A 1 317 ? -17.169 22.285 31.459 1.00 46.16 317 ALA A CA 1
ATOM 2423 C C . ALA A 1 317 ? -17.107 20.939 30.723 1.00 46.16 317 ALA A C 1
ATOM 2425 O O . ALA A 1 317 ? -17.907 20.042 30.982 1.00 46.16 317 ALA A O 1
ATOM 2426 N N . TRP A 1 318 ? -16.140 20.776 29.818 1.00 47.47 318 TRP A N 1
ATOM 2427 C CA . TRP A 1 318 ? -15.642 19.439 29.514 1.00 47.47 318 TRP A CA 1
ATOM 2428 C C . TRP A 1 318 ? -15.115 18.865 30.837 1.00 47.47 318 TRP A C 1
ATOM 2430 O O . TRP A 1 318 ? -14.266 19.507 31.464 1.00 47.47 318 TRP A O 1
ATOM 2440 N N . PRO A 1 319 ? -15.640 17.732 31.333 1.00 49.38 319 PRO A N 1
ATOM 2441 C CA . PRO A 1 319 ? -15.235 17.211 32.627 1.00 49.38 319 PRO A CA 1
ATOM 2442 C C . PRO A 1 319 ? -13.728 16.934 32.619 1.00 49.38 319 PRO A C 1
ATOM 2444 O O . PRO A 1 319 ? -13.245 16.123 31.830 1.00 49.38 319 PRO A O 1
ATOM 2447 N N . SER A 1 320 ? -12.990 17.603 33.507 1.00 51.84 320 SER A N 1
ATOM 2448 C CA . SER A 1 320 ? -11.570 17.368 33.818 1.00 51.84 320 SER A CA 1
ATOM 2449 C C . SER A 1 320 ? -11.389 16.016 34.534 1.00 51.84 320 SER A C 1
ATOM 2451 O O . SER A 1 320 ? -10.921 15.954 35.668 1.00 51.84 320 SER A O 1
ATOM 2453 N N . LEU A 1 321 ? -11.854 14.936 33.907 1.00 54.25 321 LEU A N 1
ATOM 2454 C CA . LEU A 1 321 ? -12.002 13.603 34.502 1.00 54.25 321 LEU A CA 1
ATOM 2455 C C . LEU A 1 321 ? -10.951 12.602 34.011 1.00 54.25 321 LEU A C 1
ATOM 2457 O O . LEU A 1 321 ? -10.976 11.444 34.420 1.00 54.25 321 LEU A O 1
ATOM 2461 N N . TYR A 1 322 ? -10.015 13.030 33.162 1.00 61.72 322 TYR A N 1
ATOM 2462 C CA . TYR A 1 322 ? -8.850 12.215 32.847 1.00 61.72 322 TYR A CA 1
ATOM 2463 C C . TYR A 1 322 ? -7.798 12.426 33.928 1.00 61.72 322 TYR A C 1
ATOM 2465 O O . TYR A 1 322 ? -7.096 13.432 33.947 1.00 61.72 322 TYR A O 1
ATOM 2473 N N . ASP A 1 323 ? -7.732 11.463 34.846 1.00 71.44 323 ASP A N 1
ATOM 2474 C CA . ASP A 1 323 ? -6.600 11.302 35.748 1.00 71.44 323 ASP A CA 1
ATOM 2475 C C . ASP A 1 323 ? -5.338 11.203 34.875 1.00 71.44 323 ASP A C 1
ATOM 2477 O O . ASP A 1 323 ? -5.299 10.388 33.942 1.00 71.44 323 ASP A O 1
ATOM 2481 N N . ASP A 1 324 ? -4.332 12.040 35.141 1.00 68.88 324 ASP A N 1
ATOM 2482 C CA . ASP A 1 324 ? -3.139 12.261 34.292 1.00 68.88 324 ASP A CA 1
ATOM 2483 C C . ASP A 1 324 ? -2.303 10.979 34.066 1.00 68.88 324 ASP A C 1
ATOM 2485 O O . ASP A 1 324 ? -1.348 10.943 33.290 1.00 68.88 324 ASP A O 1
ATOM 2489 N N . ASN A 1 325 ? -2.670 9.888 34.745 1.00 80.81 325 ASN A N 1
ATOM 2490 C CA . ASN A 1 325 ? -2.040 8.580 34.647 1.00 80.81 325 ASN A CA 1
ATOM 2491 C C . ASN A 1 325 ? -2.933 7.488 34.024 1.00 80.81 325 ASN A C 1
ATOM 2493 O O . ASN A 1 325 ? -2.563 6.310 34.023 1.00 80.81 325 ASN A O 1
ATOM 2497 N N . SER A 1 326 ? -4.103 7.844 33.493 1.00 88.19 326 SER A N 1
ATOM 2498 C CA . SER A 1 326 ? -4.974 6.896 32.800 1.00 88.19 326 SER A CA 1
ATOM 2499 C C . SER A 1 326 ? -4.377 6.495 31.444 1.00 88.19 326 SER A C 1
ATOM 2501 O O . SER A 1 326 ? -3.925 7.311 30.643 1.00 88.19 326 SER A O 1
ATOM 2503 N N . THR A 1 327 ? -4.334 5.188 31.197 1.00 92.81 327 THR A N 1
ATOM 2504 C CA . THR A 1 327 ? -3.947 4.608 29.905 1.00 92.81 327 THR A CA 1
ATOM 2505 C C . THR A 1 327 ? -5.160 3.921 29.302 1.00 92.81 327 THR A C 1
ATOM 2507 O O . THR A 1 327 ? -5.983 3.378 30.041 1.00 92.81 327 THR A O 1
ATOM 2510 N N . ILE A 1 328 ? -5.265 3.909 27.979 1.00 93.50 328 ILE A N 1
ATOM 2511 C CA . ILE A 1 328 ? -6.357 3.268 27.242 1.00 93.50 328 ILE A CA 1
ATOM 2512 C C . ILE A 1 328 ? -5.781 2.055 26.513 1.00 93.50 328 ILE A C 1
ATOM 2514 O O . ILE A 1 328 ? -4.687 2.135 25.959 1.00 93.50 328 ILE A O 1
ATOM 2518 N N . ALA A 1 329 ? -6.483 0.921 26.561 1.00 96.38 329 ALA A N 1
ATOM 2519 C CA . ALA A 1 329 ? -6.125 -0.247 25.761 1.00 96.38 329 ALA A CA 1
ATOM 2520 C C . ALA A 1 329 ? -6.586 -0.048 24.311 1.00 96.38 329 ALA A C 1
ATOM 2522 O O . ALA A 1 329 ? -7.666 0.502 24.094 1.00 96.38 329 ALA A O 1
ATOM 2523 N N . VAL A 1 330 ? -5.808 -0.521 23.336 1.00 96.88 330 VAL A N 1
ATOM 2524 C CA . VAL A 1 330 ? -6.181 -0.455 21.913 1.00 96.88 330 VAL A CA 1
ATOM 2525 C C . VAL A 1 330 ? -7.535 -1.131 21.682 1.00 96.88 330 VAL A C 1
ATOM 2527 O O . VAL A 1 330 ? -8.429 -0.520 21.104 1.00 96.88 330 VAL A O 1
ATOM 2530 N N . GLY A 1 331 ? -7.736 -2.344 22.201 1.00 97.06 331 GLY A N 1
ATOM 2531 C CA . GLY A 1 331 ? -8.937 -3.144 21.963 1.00 97.06 331 GLY A CA 1
ATOM 2532 C C . GLY A 1 331 ? -9.064 -3.552 20.495 1.00 97.06 331 GLY A C 1
ATOM 2533 O O . GLY A 1 331 ? -8.063 -3.746 19.814 1.00 97.06 331 GLY A O 1
ATOM 2534 N N . ASN A 1 332 ? -10.297 -3.668 20.005 1.00 97.50 332 ASN A N 1
ATOM 2535 C CA . ASN A 1 332 ? -10.569 -4.049 18.617 1.00 97.50 332 ASN A CA 1
ATOM 2536 C C . ASN A 1 332 ? -10.095 -2.982 17.624 1.00 97.50 332 ASN A C 1
ATOM 2538 O O . ASN A 1 332 ? -10.143 -1.786 17.929 1.00 97.50 332 ASN A O 1
ATOM 2542 N N . PHE A 1 333 ? -9.725 -3.427 16.426 1.00 97.69 333 PHE A N 1
ATOM 2543 C CA . PHE A 1 333 ? -9.428 -2.576 15.279 1.00 97.69 333 PHE A CA 1
ATOM 2544 C C . PHE A 1 333 ? -10.697 -2.287 14.477 1.00 97.69 333 PHE A C 1
ATOM 2546 O O . PHE A 1 333 ? -11.558 -3.150 14.323 1.00 97.69 333 PHE A O 1
ATOM 2553 N N . ASP A 1 334 ? -10.815 -1.073 13.946 1.00 96.75 334 ASP A N 1
ATOM 2554 C CA . ASP A 1 334 ? -11.912 -0.704 13.048 1.00 96.75 334 ASP A CA 1
ATOM 2555 C C . ASP A 1 334 ? -11.681 -1.304 11.655 1.00 96.75 334 ASP A C 1
ATOM 2557 O O . ASP A 1 334 ? -12.615 -1.822 11.028 1.00 96.75 334 ASP A O 1
ATOM 2561 N N . VAL A 1 335 ? -10.415 -1.260 11.218 1.00 98.19 335 VAL A N 1
ATOM 2562 C CA . VAL A 1 335 ? -9.955 -1.563 9.862 1.00 98.19 335 VAL A CA 1
ATOM 2563 C C . VAL A 1 335 ? -8.777 -2.530 9.894 1.00 98.19 335 VAL A C 1
ATOM 2565 O O . VAL A 1 335 ? -7.819 -2.320 10.639 1.00 98.19 335 VAL A O 1
ATOM 2568 N N . VAL A 1 336 ? -8.797 -3.528 9.010 1.00 98.56 336 VAL A N 1
ATOM 2569 C CA . VAL A 1 336 ? -7.613 -4.321 8.651 1.00 98.56 336 VAL A CA 1
ATOM 2570 C C . VAL A 1 336 ? -7.271 -4.086 7.184 1.00 98.56 336 VAL A C 1
ATOM 2572 O O . VAL A 1 336 ? -8.091 -4.323 6.305 1.00 98.56 336 VAL A O 1
ATOM 2575 N N . VAL A 1 337 ? -6.054 -3.630 6.905 1.00 98.56 337 VAL A N 1
ATOM 2576 C CA . VAL A 1 337 ? -5.487 -3.549 5.557 1.00 98.56 337 VAL A CA 1
ATOM 2577 C C . VAL A 1 337 ? -4.612 -4.773 5.348 1.00 98.56 337 VAL A C 1
ATOM 2579 O O . VAL A 1 337 ? -3.640 -4.981 6.072 1.00 98.56 337 VAL A O 1
ATOM 2582 N N . PHE A 1 338 ? -4.962 -5.593 4.367 1.00 97.62 338 PHE A N 1
ATOM 2583 C CA . PHE A 1 338 ? -4.381 -6.909 4.174 1.00 97.62 338 PHE A CA 1
ATOM 2584 C C . PHE A 1 338 ? -3.653 -6.998 2.832 1.00 97.62 338 PHE A C 1
ATOM 2586 O O . PHE A 1 338 ? -4.247 -6.791 1.771 1.00 97.62 338 PHE A O 1
ATOM 2593 N N . ARG A 1 339 ? -2.363 -7.349 2.869 1.00 95.88 339 ARG A N 1
ATOM 2594 C CA . ARG A 1 339 ? -1.560 -7.621 1.670 1.00 95.88 339 ARG A CA 1
ATOM 2595 C C . ARG A 1 339 ? -1.408 -9.119 1.456 1.00 95.88 339 ARG A C 1
ATOM 2597 O O . ARG A 1 339 ? -0.849 -9.809 2.301 1.00 95.88 339 ARG A O 1
ATOM 2604 N N . VAL A 1 340 ? -1.760 -9.587 0.262 1.00 93.44 340 VAL A N 1
ATOM 2605 C CA . VAL A 1 340 ? -1.430 -10.942 -0.198 1.00 93.44 340 VAL A CA 1
ATOM 2606 C C . VAL A 1 340 ? 0.084 -11.075 -0.412 1.00 93.44 340 VAL A C 1
ATOM 2608 O O . VAL A 1 340 ? 0.685 -10.301 -1.156 1.00 93.44 340 VAL A O 1
ATOM 2611 N N . MET A 1 341 ? 0.718 -12.052 0.244 1.00 87.75 341 MET A N 1
ATOM 2612 C CA . MET A 1 341 ? 2.181 -12.185 0.341 1.00 87.75 341 MET A CA 1
ATOM 2613 C C . MET A 1 341 ? 2.845 -12.873 -0.869 1.00 87.75 341 MET A C 1
ATOM 2615 O O . MET A 1 341 ? 3.623 -13.818 -0.715 1.00 87.75 341 MET A O 1
ATOM 2619 N N . HIS A 1 342 ? 2.560 -12.404 -2.088 1.00 86.44 342 HIS A N 1
ATOM 2620 C CA . HIS A 1 342 ? 3.228 -12.912 -3.293 1.00 86.44 342 HIS A CA 1
ATOM 2621 C C . HIS A 1 342 ? 4.747 -12.659 -3.213 1.00 86.44 342 HIS A C 1
ATOM 2623 O O . HIS A 1 342 ? 5.187 -11.522 -3.026 1.00 86.44 342 HIS A O 1
ATOM 2629 N N . GLY A 1 343 ? 5.535 -13.735 -3.324 1.00 85.56 343 GLY A N 1
ATOM 2630 C CA . GLY A 1 343 ? 6.986 -13.764 -3.085 1.00 85.56 343 GLY A CA 1
ATOM 2631 C C . GLY A 1 343 ? 7.400 -14.599 -1.871 1.00 85.56 343 GLY A C 1
ATOM 2632 O O . GLY A 1 343 ? 8.539 -15.060 -1.807 1.00 85.56 343 GLY A O 1
ATOM 2633 N N . TRP A 1 344 ? 6.464 -14.844 -0.952 1.00 88.88 344 TRP A N 1
ATOM 2634 C CA . TRP A 1 344 ? 6.613 -15.799 0.152 1.00 88.88 344 TRP A CA 1
ATOM 2635 C C . TRP A 1 344 ? 5.705 -17.018 0.011 1.00 88.88 344 TRP A C 1
ATOM 2637 O O . TRP A 1 344 ? 6.039 -18.085 0.519 1.00 88.88 344 TRP A O 1
ATOM 2647 N N . MET A 1 345 ? 4.580 -16.845 -0.680 1.00 91.25 345 MET A N 1
ATOM 2648 C CA . MET A 1 345 ? 3.651 -17.909 -1.039 1.00 91.25 345 MET A CA 1
ATOM 2649 C C . MET A 1 345 ? 3.781 -18.250 -2.515 1.00 91.25 345 MET A C 1
ATOM 2651 O O . MET A 1 345 ? 3.984 -17.358 -3.349 1.00 91.25 345 MET A O 1
ATOM 2655 N N . GLU A 1 346 ? 3.603 -19.527 -2.833 1.00 91.62 346 GLU A N 1
ATOM 2656 C CA . GLU A 1 346 ? 3.439 -19.957 -4.214 1.00 91.62 346 GLU A CA 1
ATOM 2657 C C . GLU A 1 346 ? 2.069 -19.495 -4.733 1.00 91.62 346 GLU A C 1
ATOM 2659 O O . GLU A 1 346 ? 1.082 -19.467 -3.995 1.00 91.62 346 GLU A O 1
ATOM 2664 N N . LEU A 1 347 ? 1.977 -19.146 -6.020 1.00 93.75 347 LEU A N 1
ATOM 2665 C CA . LEU A 1 347 ? 0.750 -18.573 -6.596 1.00 93.75 347 LEU A CA 1
ATOM 2666 C C . LEU A 1 347 ? -0.476 -19.483 -6.420 1.00 93.75 347 LEU A C 1
ATOM 2668 O O . LEU A 1 347 ? -1.566 -19.001 -6.136 1.00 93.75 347 LEU A O 1
ATOM 2672 N N . HIS A 1 348 ? -0.292 -20.801 -6.516 1.00 95.00 348 HIS A N 1
ATOM 2673 C CA . HIS A 1 348 ? -1.371 -21.779 -6.349 1.00 95.00 348 HIS A CA 1
ATOM 2674 C C . HIS A 1 348 ? -1.852 -21.933 -4.894 1.00 95.00 348 HIS A C 1
ATOM 2676 O O . HIS A 1 348 ? -2.914 -22.503 -4.658 1.00 95.00 348 HIS A O 1
ATOM 2682 N N . GLU A 1 349 ? -1.088 -21.450 -3.911 1.00 93.81 349 GLU A N 1
ATOM 2683 C CA . GLU A 1 349 ? -1.494 -21.459 -2.504 1.00 93.81 349 GLU A CA 1
ATOM 2684 C C . GLU A 1 349 ? -2.438 -20.299 -2.167 1.00 93.81 349 GLU A C 1
ATOM 2686 O O . GLU A 1 349 ? -3.076 -20.317 -1.110 1.00 93.81 349 GLU A O 1
ATOM 2691 N N . ILE A 1 350 ? -2.515 -19.284 -3.030 1.00 95.56 350 ILE A N 1
ATOM 2692 C CA . ILE A 1 350 ? -3.361 -18.104 -2.866 1.00 95.56 350 ILE A CA 1
ATOM 2693 C C . ILE A 1 350 ?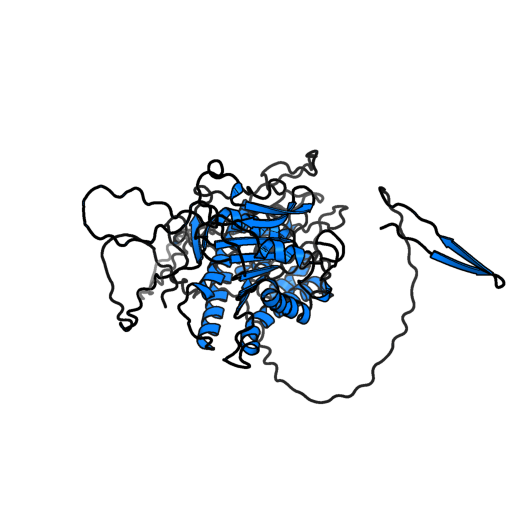 -4.695 -18.386 -3.559 1.00 95.56 350 ILE A C 1
ATOM 2695 O O . ILE A 1 350 ? -4.896 -18.053 -4.722 1.00 95.56 350 ILE A O 1
ATOM 2699 N N . THR A 1 351 ? -5.603 -19.047 -2.845 1.00 96.75 351 THR A N 1
ATOM 2700 C CA . THR A 1 351 ? -6.921 -19.424 -3.371 1.00 96.75 351 THR A CA 1
ATOM 2701 C C . THR A 1 351 ? -8.019 -18.491 -2.869 1.00 96.75 351 THR A C 1
ATOM 2703 O O . THR A 1 351 ? -7.901 -17.908 -1.786 1.00 96.75 351 THR A O 1
ATOM 2706 N N . HIS A 1 352 ? -9.124 -18.416 -3.616 1.00 97.38 352 HIS A N 1
ATOM 2707 C CA . HIS A 1 352 ? -10.349 -17.718 -3.221 1.00 97.38 352 HIS A CA 1
ATOM 2708 C C . HIS A 1 352 ? -10.761 -18.008 -1.766 1.00 97.38 352 HIS A C 1
ATOM 2710 O O . HIS A 1 352 ? -10.934 -17.091 -0.963 1.00 97.38 352 HIS A O 1
ATOM 2716 N N . ASP A 1 353 ? -10.859 -19.289 -1.398 1.00 97.50 353 ASP A N 1
ATOM 2717 C CA . ASP A 1 353 ? -11.326 -19.708 -0.071 1.00 97.50 353 ASP A CA 1
ATOM 2718 C C . ASP A 1 353 ? -10.404 -19.240 1.056 1.00 97.50 353 ASP A C 1
ATOM 2720 O O . ASP A 1 353 ? -10.874 -18.836 2.118 1.00 97.50 353 ASP A O 1
ATOM 2724 N N . ARG A 1 354 ? -9.087 -19.236 0.827 1.00 96.69 354 ARG A N 1
ATOM 2725 C CA . ARG A 1 354 ? -8.124 -18.765 1.830 1.00 96.69 354 ARG A CA 1
ATOM 2726 C C . ARG A 1 354 ? -8.133 -17.246 1.971 1.00 96.69 354 ARG A C 1
ATOM 2728 O O . ARG A 1 354 ? -7.902 -16.741 3.066 1.00 96.69 354 ARG A O 1
ATOM 2735 N N . LEU A 1 355 ? -8.406 -16.511 0.893 1.00 97.56 355 LEU A N 1
ATOM 2736 C CA . LEU A 1 355 ? -8.621 -15.062 0.963 1.00 97.56 355 LEU A CA 1
ATOM 2737 C C . LEU A 1 355 ? -9.899 -14.740 1.748 1.00 97.56 355 LEU A C 1
ATOM 2739 O O . LEU A 1 355 ? -9.885 -13.871 2.616 1.00 97.56 355 LEU A O 1
ATOM 2743 N N . VAL A 1 356 ? -10.980 -15.483 1.498 1.00 97.50 356 VAL A N 1
ATOM 2744 C CA . VAL A 1 356 ? -12.223 -15.405 2.277 1.00 97.50 356 VAL A CA 1
ATOM 2745 C C . VAL A 1 356 ? -11.975 -15.704 3.757 1.00 97.50 356 VAL A C 1
ATOM 2747 O O . VAL A 1 356 ? -12.447 -14.955 4.611 1.00 97.50 356 VAL A O 1
ATOM 2750 N N . GLU A 1 357 ? -11.232 -16.769 4.065 1.00 97.06 357 GLU A N 1
ATOM 2751 C CA . GLU A 1 357 ? -10.872 -17.136 5.438 1.00 97.06 357 GLU A CA 1
ATOM 2752 C C . GLU A 1 357 ? -10.120 -15.992 6.133 1.00 97.06 357 GLU A C 1
ATOM 2754 O O . GLU A 1 357 ? -10.483 -15.611 7.244 1.00 97.06 357 GLU A O 1
ATOM 2759 N N . ALA A 1 358 ? -9.138 -15.382 5.462 1.00 97.25 358 ALA A N 1
ATOM 2760 C CA . ALA A 1 358 ? -8.375 -14.260 6.006 1.00 97.25 358 ALA A CA 1
ATOM 2761 C C . ALA A 1 358 ? -9.257 -13.042 6.340 1.00 97.25 358 ALA A C 1
ATOM 2763 O O . ALA A 1 358 ? -9.061 -12.398 7.377 1.00 97.25 358 ALA A O 1
ATOM 2764 N N . VAL A 1 359 ? -10.256 -12.736 5.503 1.00 97.44 359 VAL A N 1
ATOM 2765 C CA . VAL A 1 359 ? -11.237 -11.672 5.783 1.00 97.44 359 VAL A CA 1
ATOM 2766 C C . VAL A 1 359 ? -12.068 -12.018 7.021 1.00 97.44 359 VAL A C 1
ATOM 2768 O O . VAL A 1 359 ? -12.194 -11.188 7.921 1.00 97.44 359 VAL A O 1
ATOM 2771 N N . SER A 1 360 ? -12.594 -13.242 7.111 1.00 96.62 360 SER A N 1
ATOM 2772 C CA . SER A 1 360 ? -13.388 -13.688 8.264 1.00 96.62 360 SER A CA 1
ATOM 2773 C C . SER A 1 360 ? -12.583 -13.660 9.568 1.00 96.62 360 SER A C 1
ATOM 2775 O O . SER A 1 360 ? -13.043 -13.115 10.572 1.00 96.62 360 SER A O 1
ATOM 2777 N N . LEU A 1 361 ? -11.345 -14.160 9.545 1.00 97.31 361 LEU A N 1
ATOM 2778 C CA . LEU A 1 361 ? -10.458 -14.165 10.710 1.00 97.31 361 LEU A CA 1
ATOM 2779 C C . LEU A 1 361 ? -10.040 -12.761 11.148 1.00 97.31 361 LEU A C 1
ATOM 2781 O O . LEU A 1 361 ? -9.800 -12.540 12.332 1.00 97.31 361 LEU A O 1
ATOM 2785 N N . SER A 1 362 ? -10.003 -11.787 10.237 1.00 97.69 362 SER A N 1
ATOM 2786 C CA . SER A 1 362 ? -9.752 -10.386 10.603 1.00 97.69 362 SER A CA 1
ATOM 2787 C C . SER A 1 362 ? -10.827 -9.850 11.558 1.00 97.69 362 SER A C 1
ATOM 2789 O O . SER A 1 362 ? -10.518 -9.100 12.485 1.00 97.69 362 SER A O 1
ATOM 2791 N N . ARG A 1 363 ? -12.087 -10.270 11.392 1.00 95.75 363 ARG A N 1
ATOM 2792 C CA . ARG A 1 363 ? -13.161 -9.956 12.342 1.00 95.75 363 ARG A CA 1
ATOM 2793 C C . ARG A 1 363 ? -13.014 -10.744 13.637 1.00 95.75 363 ARG A C 1
ATOM 2795 O O . ARG A 1 363 ? -13.041 -10.133 14.700 1.00 95.75 363 ARG A O 1
ATOM 2802 N N . GLU A 1 364 ? -12.854 -12.063 13.550 1.00 96.69 364 GLU A N 1
ATOM 2803 C CA . GLU A 1 364 ? -12.797 -12.944 14.726 1.00 96.69 364 GLU A CA 1
ATOM 2804 C C . GLU A 1 364 ? -11.642 -12.576 15.668 1.00 96.69 364 GLU A C 1
ATOM 2806 O O . GLU A 1 364 ? -11.819 -12.490 16.882 1.00 96.69 364 GLU A O 1
ATOM 2811 N N . LEU A 1 365 ? -10.457 -12.341 15.106 1.00 97.31 365 LEU A N 1
ATOM 2812 C CA . LEU A 1 365 ? -9.225 -12.180 15.872 1.00 97.31 365 LEU A CA 1
ATOM 2813 C C . LEU A 1 365 ? -8.942 -10.722 16.236 1.00 97.31 365 LEU A C 1
ATOM 2815 O O . LEU A 1 365 ? -8.389 -10.458 17.299 1.00 97.31 365 LEU A O 1
ATOM 2819 N N . LEU A 1 366 ? -9.286 -9.775 15.357 1.00 97.62 366 LEU A N 1
ATOM 2820 C CA . LEU A 1 366 ? -8.921 -8.359 15.512 1.00 97.62 366 LEU A CA 1
ATOM 2821 C C . LEU A 1 366 ? -10.137 -7.444 15.717 1.00 97.62 366 LEU A C 1
ATOM 2823 O O . LEU A 1 366 ? -9.971 -6.251 15.969 1.00 97.62 366 LEU A O 1
ATOM 2827 N N . GLY A 1 367 ? -11.359 -7.976 15.614 1.00 96.50 367 GLY A N 1
ATOM 2828 C CA . GLY A 1 367 ? -12.605 -7.220 15.742 1.00 96.50 367 GLY A CA 1
ATOM 2829 C C . GLY A 1 367 ? -12.948 -6.345 14.532 1.00 96.50 367 GLY A C 1
ATOM 2830 O O . GLY A 1 367 ? -13.912 -5.579 14.607 1.00 96.50 367 GLY A O 1
ATOM 2831 N N . ALA A 1 368 ? -12.203 -6.472 13.427 1.00 96.88 368 ALA A N 1
ATOM 2832 C CA . ALA A 1 368 ? -12.292 -5.599 12.260 1.00 96.88 368 ALA A CA 1
ATOM 2833 C C . ALA A 1 368 ? -13.704 -5.531 11.670 1.00 96.88 368 ALA A C 1
ATOM 2835 O O . ALA A 1 368 ? -14.343 -6.552 11.422 1.00 96.88 368 ALA A O 1
ATOM 2836 N N . SER A 1 369 ? -14.181 -4.313 11.412 1.00 94.94 369 SER A N 1
ATOM 2837 C CA . SER A 1 369 ? -15.469 -4.071 10.745 1.00 94.94 369 SER A CA 1
ATOM 2838 C C . SER A 1 369 ? -15.316 -3.829 9.245 1.00 94.94 369 SER A C 1
ATOM 2840 O O . SER A 1 369 ? -16.242 -4.099 8.482 1.00 94.94 369 SER A O 1
ATOM 2842 N N . VAL A 1 370 ? -14.148 -3.348 8.822 1.00 96.56 370 VAL A N 1
ATOM 2843 C CA . VAL A 1 370 ? -13.786 -3.123 7.424 1.00 96.56 370 VAL A CA 1
ATOM 2844 C C . VAL A 1 370 ? -12.479 -3.847 7.143 1.00 96.56 370 VAL A C 1
ATOM 2846 O O . VAL A 1 370 ? -11.532 -3.755 7.926 1.00 96.56 370 VAL A O 1
ATOM 2849 N N . VAL A 1 371 ? -12.414 -4.544 6.014 1.00 97.94 371 VAL A N 1
ATOM 2850 C CA . VAL A 1 371 ? -11.173 -5.141 5.514 1.00 97.94 371 VAL A CA 1
ATOM 2851 C C . VAL A 1 371 ? -10.844 -4.532 4.159 1.00 97.94 371 VAL A C 1
ATOM 2853 O O . VAL A 1 371 ? -11.702 -4.455 3.288 1.00 97.94 371 VAL A O 1
ATOM 2856 N N . VAL A 1 372 ? -9.607 -4.092 3.966 1.00 98.50 372 VAL A N 1
ATOM 2857 C CA . VAL A 1 372 ? -9.101 -3.608 2.678 1.00 98.50 372 VAL A CA 1
ATOM 2858 C C . VAL A 1 372 ? -8.152 -4.661 2.125 1.00 98.50 372 VAL A C 1
ATOM 2860 O O . VAL A 1 372 ? -7.080 -4.874 2.684 1.00 98.50 372 VAL A O 1
ATOM 2863 N N . LEU A 1 373 ? -8.534 -5.322 1.036 1.00 98.31 373 LEU A N 1
ATOM 2864 C CA . LEU A 1 373 ? -7.683 -6.277 0.337 1.00 98.31 373 LEU A CA 1
ATOM 2865 C C . LEU A 1 373 ? -6.827 -5.549 -0.697 1.00 98.31 373 LEU A C 1
ATOM 2867 O O . LEU A 1 373 ? -7.334 -4.845 -1.571 1.00 98.31 373 LEU A O 1
ATOM 2871 N N . MET A 1 374 ? -5.515 -5.731 -0.610 1.00 98.12 374 MET A N 1
ATOM 2872 C CA . MET A 1 374 ? -4.573 -5.141 -1.547 1.00 98.12 374 MET A CA 1
ATOM 2873 C C . MET A 1 374 ? -4.264 -6.107 -2.692 1.00 98.12 374 MET A C 1
ATOM 2875 O O . MET A 1 374 ? -3.848 -7.244 -2.462 1.00 98.12 374 MET A O 1
ATOM 2879 N N . THR A 1 375 ? -4.438 -5.634 -3.926 1.00 97.38 375 THR A N 1
ATOM 2880 C CA . THR A 1 375 ? -4.094 -6.391 -5.141 1.00 97.38 375 THR A CA 1
ATOM 2881 C C . THR A 1 375 ? -2.588 -6.642 -5.257 1.00 97.38 375 THR A C 1
ATOM 2883 O O . THR A 1 375 ? -1.754 -5.870 -4.773 1.00 97.38 375 THR A O 1
ATOM 2886 N N . VAL A 1 376 ? -2.239 -7.743 -5.917 1.00 95.56 376 VAL A N 1
ATOM 2887 C CA . VAL A 1 376 ? -0.877 -8.233 -6.119 1.00 95.56 376 VAL A CA 1
ATOM 2888 C C . VAL A 1 376 ? -0.259 -7.581 -7.364 1.00 95.56 376 VAL A C 1
ATOM 2890 O O . VAL A 1 376 ? -0.811 -7.726 -8.459 1.00 95.56 376 VAL A O 1
ATOM 2893 N N . PRO A 1 377 ? 0.884 -6.879 -7.240 1.00 93.94 377 PRO A N 1
ATOM 2894 C CA . PRO A 1 377 ? 1.617 -6.359 -8.390 1.00 93.94 377 PRO A CA 1
ATOM 2895 C C . PRO A 1 377 ? 2.406 -7.459 -9.105 1.00 93.94 377 PRO A C 1
ATOM 2897 O O . PRO A 1 377 ? 2.733 -8.501 -8.524 1.00 93.94 377 PRO A O 1
ATOM 2900 N N . PHE A 1 378 ? 2.804 -7.189 -10.348 1.00 92.38 378 PHE A N 1
ATOM 2901 C CA . PHE A 1 378 ? 3.878 -7.953 -10.970 1.00 92.38 378 PHE A CA 1
ATOM 2902 C C . PHE A 1 378 ? 5.206 -7.615 -10.289 1.00 92.38 378 PHE A C 1
ATOM 2904 O O . PHE A 1 378 ? 5.496 -6.463 -9.973 1.00 92.38 378 PHE A O 1
ATOM 2911 N N . THR A 1 379 ? 6.009 -8.644 -10.042 1.00 91.25 379 THR A N 1
ATOM 2912 C CA . THR A 1 379 ? 7.304 -8.540 -9.360 1.00 91.25 379 THR A CA 1
ATOM 2913 C C . THR A 1 379 ? 8.315 -9.436 -10.065 1.00 91.25 379 THR A C 1
ATOM 2915 O O . THR A 1 379 ? 7.948 -10.217 -10.945 1.00 91.25 379 THR A O 1
ATOM 2918 N N . ASN A 1 380 ? 9.579 -9.410 -9.639 1.00 89.69 380 ASN A N 1
ATOM 2919 C CA . ASN A 1 380 ? 10.588 -10.340 -10.164 1.00 89.69 380 ASN A CA 1
ATOM 2920 C C . ASN A 1 380 ? 10.293 -11.821 -9.831 1.00 89.69 380 ASN A C 1
ATOM 2922 O O . ASN A 1 380 ? 10.983 -12.703 -10.342 1.00 89.69 380 ASN A O 1
ATOM 2926 N N . ASN A 1 381 ? 9.282 -12.114 -9.001 1.00 89.06 381 ASN A N 1
ATOM 2927 C CA . ASN A 1 381 ? 8.834 -13.484 -8.729 1.00 89.06 381 ASN A CA 1
ATOM 2928 C C . ASN A 1 381 ? 7.918 -14.060 -9.812 1.00 89.06 381 ASN A C 1
ATOM 2930 O O . ASN A 1 381 ? 7.724 -15.270 -9.839 1.00 89.06 381 ASN A O 1
ATOM 2934 N N . VAL A 1 382 ? 7.402 -13.227 -10.718 1.00 90.81 382 VAL A N 1
ATOM 2935 C CA . VAL A 1 382 ? 6.724 -13.688 -11.934 1.00 90.81 382 VAL A CA 1
ATOM 2936 C C . VAL A 1 382 ? 7.799 -14.209 -12.882 1.00 90.81 382 VAL A C 1
ATOM 2938 O O . VAL A 1 382 ? 8.630 -13.433 -13.348 1.00 90.81 382 VAL A O 1
ATOM 2941 N N . LYS A 1 383 ? 7.841 -15.515 -13.145 1.00 90.81 383 LYS A N 1
ATOM 2942 C CA . LYS A 1 383 ? 8.899 -16.159 -13.946 1.00 90.81 383 LYS A CA 1
ATOM 2943 C C . LYS A 1 383 ? 8.407 -16.619 -15.310 1.00 90.81 383 LYS A C 1
ATOM 2945 O O . LYS A 1 383 ? 9.221 -16.806 -16.210 1.00 90.81 383 LYS A O 1
ATOM 2950 N N . THR A 1 384 ? 7.102 -16.801 -15.456 1.00 93.06 384 THR A N 1
ATOM 2951 C CA . THR A 1 384 ? 6.469 -17.366 -16.647 1.00 93.06 384 THR A CA 1
ATOM 2952 C C . THR A 1 384 ? 5.253 -16.543 -17.077 1.00 93.06 384 THR A C 1
ATOM 2954 O O . THR A 1 384 ? 4.774 -15.679 -16.338 1.00 93.06 384 THR A O 1
ATOM 2957 N N . ALA A 1 385 ? 4.749 -16.786 -18.290 1.00 91.62 385 ALA A N 1
ATOM 2958 C CA . ALA A 1 385 ? 3.504 -16.167 -18.745 1.00 91.62 385 ALA A CA 1
ATOM 2959 C C . ALA A 1 385 ? 2.301 -16.697 -17.946 1.00 91.62 385 ALA A C 1
ATOM 2961 O O . ALA A 1 385 ? 1.353 -15.966 -17.672 1.00 91.62 385 ALA A O 1
ATOM 2962 N N . GLU A 1 386 ? 2.374 -17.950 -17.509 1.00 92.81 386 GLU A N 1
ATOM 2963 C CA . GLU A 1 386 ? 1.402 -18.591 -16.637 1.00 92.81 386 GLU A CA 1
ATOM 2964 C C . GLU A 1 386 ? 1.323 -17.874 -15.283 1.00 92.81 386 GLU A C 1
ATOM 2966 O O . GLU A 1 386 ? 0.224 -17.624 -14.793 1.00 92.81 386 GLU A O 1
ATOM 2971 N N . ASP A 1 387 ? 2.457 -17.451 -14.715 1.00 93.19 387 ASP A N 1
ATOM 2972 C CA . ASP A 1 387 ? 2.474 -16.665 -13.474 1.00 93.19 387 ASP A CA 1
ATOM 2973 C C . ASP A 1 387 ? 1.744 -15.322 -13.636 1.00 93.19 387 ASP A C 1
ATOM 2975 O O . ASP A 1 387 ? 1.029 -14.898 -12.728 1.00 93.19 387 ASP A O 1
ATOM 2979 N N . ILE A 1 388 ? 1.875 -14.661 -14.797 1.00 91.81 388 ILE A N 1
ATOM 2980 C CA . ILE A 1 388 ? 1.144 -13.417 -15.112 1.00 91.81 388 ILE A CA 1
ATOM 2981 C C . ILE A 1 388 ? -0.367 -13.673 -15.071 1.00 91.81 388 ILE A C 1
ATOM 2983 O O . ILE A 1 388 ? -1.107 -12.904 -14.453 1.00 91.81 388 ILE A O 1
ATOM 2987 N N . VAL A 1 389 ? -0.820 -14.770 -15.688 1.00 91.94 389 VAL A N 1
ATOM 2988 C CA . VAL A 1 389 ? -2.234 -15.177 -15.681 1.00 91.94 389 VAL A CA 1
ATOM 2989 C C . VAL A 1 389 ? -2.705 -15.470 -14.255 1.00 91.94 389 VAL A C 1
ATOM 2991 O O . VAL A 1 389 ? -3.744 -14.962 -13.846 1.00 91.94 389 VAL A O 1
ATOM 2994 N N . ARG A 1 390 ? -1.925 -16.205 -13.456 1.00 94.56 390 ARG A N 1
ATOM 2995 C CA . ARG A 1 390 ? -2.287 -16.523 -12.064 1.00 94.56 390 ARG A CA 1
ATOM 2996 C C . ARG A 1 390 ? -2.377 -15.292 -11.168 1.00 94.56 390 ARG A C 1
ATOM 2998 O O . ARG A 1 390 ? -3.312 -15.181 -10.384 1.00 94.56 390 ARG A O 1
ATOM 3005 N N . VAL A 1 391 ? -1.450 -14.339 -11.292 1.00 93.94 391 VAL A N 1
ATOM 3006 C CA . VAL A 1 391 ? -1.530 -13.064 -10.552 1.00 93.94 391 VAL A CA 1
ATOM 3007 C C . VAL A 1 391 ? -2.818 -12.310 -10.898 1.00 93.94 391 VAL A C 1
ATOM 3009 O O . VAL A 1 391 ? -3.435 -11.707 -10.020 1.00 93.94 391 VAL A O 1
ATOM 3012 N N . ARG A 1 392 ? -3.256 -12.362 -12.160 1.00 91.75 392 ARG A N 1
ATOM 3013 C CA . ARG A 1 392 ? -4.526 -11.765 -12.582 1.00 91.75 392 ARG A CA 1
ATOM 3014 C C . ARG A 1 392 ? -5.722 -12.465 -11.950 1.00 91.75 392 ARG A C 1
ATOM 3016 O O . ARG A 1 392 ? -6.553 -11.778 -11.370 1.00 91.75 392 ARG A O 1
ATOM 3023 N N . GLU A 1 393 ? -5.769 -13.793 -12.012 1.00 94.94 393 GLU A N 1
ATOM 3024 C CA . GLU A 1 393 ? -6.835 -14.592 -11.394 1.00 94.94 393 GLU A CA 1
ATOM 3025 C C . GLU A 1 393 ? -6.968 -14.275 -9.897 1.00 94.94 393 GLU A C 1
ATOM 3027 O O . GLU A 1 393 ? -8.069 -14.016 -9.424 1.00 94.94 393 GLU A O 1
ATOM 3032 N N . ILE A 1 394 ? -5.846 -14.173 -9.174 1.00 96.38 394 ILE A N 1
ATOM 3033 C CA . ILE A 1 394 ? -5.827 -13.762 -7.760 1.00 96.38 394 ILE A CA 1
ATOM 3034 C C . ILE A 1 394 ? -6.425 -12.359 -7.576 1.00 96.38 394 ILE A C 1
ATOM 3036 O O . ILE A 1 394 ? -7.206 -12.125 -6.654 1.00 96.38 394 ILE A O 1
ATOM 3040 N N . ASN A 1 395 ? -6.065 -11.402 -8.434 1.00 96.31 395 ASN A N 1
ATOM 3041 C CA . ASN A 1 395 ? -6.597 -10.041 -8.355 1.00 96.31 395 ASN A CA 1
ATOM 3042 C C . ASN A 1 395 ? -8.093 -9.974 -8.688 1.00 96.31 395 ASN A C 1
ATOM 3044 O O . ASN A 1 395 ? -8.820 -9.186 -8.081 1.00 96.31 395 ASN A O 1
ATOM 3048 N N . ASP A 1 396 ? -8.563 -10.802 -9.615 1.00 95.88 396 ASP A N 1
ATOM 3049 C CA . ASP A 1 396 ? -9.983 -10.920 -9.930 1.00 95.88 396 ASP A CA 1
ATOM 3050 C C . ASP A 1 396 ? -10.747 -11.577 -8.780 1.00 95.88 396 ASP A C 1
ATOM 3052 O O . ASP A 1 396 ? -11.814 -11.086 -8.415 1.00 95.88 396 ASP A O 1
ATOM 3056 N N . ASP A 1 397 ? -10.170 -12.581 -8.118 1.00 97.31 397 ASP A N 1
ATOM 3057 C CA . ASP A 1 397 ? -10.712 -13.147 -6.882 1.00 97.31 397 ASP A CA 1
ATOM 3058 C C . ASP A 1 397 ? -10.825 -12.098 -5.773 1.00 97.31 397 ASP A C 1
ATOM 3060 O O . ASP A 1 397 ? -11.883 -11.979 -5.156 1.00 97.31 397 ASP A O 1
ATOM 3064 N N . ILE A 1 398 ? -9.795 -11.273 -5.555 1.00 97.44 398 ILE A N 1
ATOM 3065 C CA . ILE A 1 398 ? -9.841 -10.165 -4.585 1.00 97.44 398 ILE A CA 1
ATOM 3066 C C . ILE A 1 398 ? -11.022 -9.226 -4.880 1.00 97.44 398 ILE A C 1
ATOM 3068 O O . ILE A 1 398 ? -11.792 -8.885 -3.977 1.00 97.44 398 ILE A O 1
ATOM 3072 N N . ARG A 1 399 ? -11.199 -8.830 -6.147 1.00 96.94 399 ARG A N 1
ATOM 3073 C CA . ARG A 1 399 ? -12.305 -7.955 -6.571 1.00 96.94 399 ARG A CA 1
ATOM 3074 C C . ARG A 1 399 ? -13.662 -8.631 -6.417 1.00 96.94 399 ARG A C 1
ATOM 3076 O O . ARG A 1 399 ? -14.612 -7.991 -5.969 1.00 96.94 399 ARG A O 1
ATOM 3083 N N . ASN A 1 400 ? -13.759 -9.909 -6.769 1.00 96.88 400 ASN A N 1
ATOM 3084 C CA . ASN A 1 400 ? -14.988 -10.687 -6.668 1.00 96.88 400 ASN A CA 1
ATOM 3085 C C . ASN A 1 400 ? -15.403 -10.882 -5.208 1.00 96.88 400 ASN A C 1
ATOM 3087 O O . ASN A 1 400 ? -16.573 -10.683 -4.890 1.00 96.88 400 ASN A O 1
ATOM 3091 N N . ILE A 1 401 ? -14.455 -11.179 -4.313 1.00 96.75 401 ILE A N 1
ATOM 3092 C CA . ILE A 1 401 ? -14.692 -11.257 -2.866 1.00 96.75 401 ILE A CA 1
ATOM 3093 C C . ILE A 1 401 ? -15.245 -9.928 -2.362 1.00 96.75 401 ILE A C 1
ATOM 3095 O O . ILE A 1 401 ? -16.283 -9.923 -1.707 1.00 96.75 401 ILE A O 1
ATOM 3099 N N . ALA A 1 402 ? -14.599 -8.808 -2.701 1.00 95.81 402 ALA A N 1
ATOM 3100 C CA . ALA A 1 402 ? -15.048 -7.488 -2.277 1.00 95.81 402 ALA A CA 1
ATOM 3101 C C . ALA A 1 402 ? -16.480 -7.189 -2.748 1.00 95.81 402 ALA A C 1
ATOM 3103 O O . ALA A 1 402 ? -17.347 -6.890 -1.927 1.00 95.81 402 ALA A O 1
ATOM 3104 N N . ARG A 1 403 ? -16.759 -7.355 -4.049 1.00 94.31 403 ARG A N 1
ATOM 3105 C CA . ARG A 1 403 ? -18.089 -7.110 -4.633 1.00 94.31 403 ARG A CA 1
ATOM 3106 C C . ARG A 1 403 ? -19.161 -8.017 -4.049 1.00 94.31 403 ARG A C 1
ATOM 3108 O O . ARG A 1 403 ? -20.250 -7.537 -3.776 1.00 94.31 403 ARG A O 1
ATOM 3115 N N . ALA A 1 404 ? -18.878 -9.302 -3.861 1.00 94.31 404 ALA A N 1
ATOM 3116 C CA . ALA A 1 404 ? -19.861 -10.265 -3.377 1.00 94.31 404 ALA A CA 1
ATOM 3117 C C . ALA A 1 404 ? -20.044 -10.225 -1.852 1.00 94.31 404 ALA A C 1
ATOM 3119 O O . ALA A 1 404 ? -21.006 -10.806 -1.351 1.00 94.31 404 ALA A O 1
ATOM 3120 N N . TRP A 1 405 ? -19.164 -9.553 -1.099 1.00 93.25 405 TRP A N 1
ATOM 3121 C CA . TRP A 1 405 ? -19.153 -9.648 0.363 1.00 93.25 405 TRP A CA 1
ATOM 3122 C C . TRP A 1 405 ? -20.474 -9.229 1.012 1.00 93.25 405 TRP A C 1
ATOM 3124 O O . TRP A 1 405 ? -20.978 -9.936 1.881 1.00 93.25 405 TRP A O 1
ATOM 3134 N N . HIS A 1 406 ? -21.085 -8.139 0.540 1.00 87.31 406 HIS A N 1
ATOM 3135 C CA . HIS A 1 406 ? -22.355 -7.635 1.076 1.00 87.31 406 HIS A CA 1
ATOM 3136 C C . HIS A 1 406 ? -23.500 -8.660 0.979 1.00 87.31 406 HIS A C 1
ATOM 3138 O O . HIS A 1 406 ? -24.405 -8.666 1.806 1.00 87.31 406 HIS A O 1
ATOM 3144 N N . SER A 1 407 ? -23.465 -9.561 -0.010 1.00 85.88 407 SER A N 1
ATOM 3145 C CA . SER A 1 407 ? -24.482 -10.609 -0.155 1.00 85.88 407 SER A CA 1
ATOM 3146 C C . SER A 1 407 ? -24.380 -11.684 0.934 1.00 85.88 407 SER A C 1
ATOM 3148 O O . SER A 1 407 ? -25.376 -12.324 1.259 1.00 85.88 407 SER A O 1
ATOM 3150 N N . ARG A 1 408 ? -23.198 -11.850 1.543 1.00 81.94 408 ARG A N 1
ATOM 3151 C CA . ARG A 1 408 ? -22.951 -12.823 2.617 1.00 81.94 408 ARG A CA 1
ATOM 3152 C C . ARG A 1 408 ? -23.437 -12.350 3.981 1.00 81.94 408 ARG A C 1
ATOM 3154 O O . ARG A 1 408 ? -23.679 -13.177 4.851 1.00 81.94 408 ARG A O 1
ATOM 3161 N N . THR A 1 409 ? -23.569 -11.041 4.178 1.00 72.00 409 THR A N 1
ATOM 3162 C CA . THR A 1 409 ? -23.947 -10.446 5.469 1.00 72.00 409 THR A CA 1
ATOM 3163 C C . THR A 1 409 ? -25.455 -10.279 5.651 1.00 72.00 409 THR A C 1
ATOM 3165 O O . THR A 1 409 ? -25.895 -10.000 6.757 1.00 72.00 409 THR A O 1
ATOM 3168 N N . ASN A 1 410 ? -26.253 -10.476 4.597 1.00 62.38 410 ASN A N 1
ATOM 3169 C CA . ASN A 1 410 ? -27.698 -10.207 4.588 1.00 62.38 410 ASN A CA 1
ATOM 3170 C C . ASN A 1 410 ? -28.567 -11.381 5.078 1.00 62.38 410 ASN A C 1
ATOM 3172 O O . ASN A 1 410 ? -29.749 -11.437 4.750 1.00 62.38 410 ASN A O 1
ATOM 3176 N N . VAL A 1 411 ? -27.993 -12.357 5.790 1.00 58.50 411 VAL A N 1
ATOM 3177 C CA . VAL A 1 411 ? -28.723 -13.592 6.121 1.00 58.50 411 VAL A CA 1
ATOM 3178 C C . VAL A 1 411 ? -29.655 -13.425 7.326 1.00 58.50 411 VAL A C 1
ATOM 3180 O O . VAL A 1 411 ? -30.685 -14.079 7.326 1.00 58.50 411 VAL A O 1
ATOM 3183 N N . ASP A 1 412 ? -29.398 -12.505 8.263 1.00 60.72 412 ASP A N 1
ATOM 3184 C CA . ASP A 1 412 ? -30.337 -12.147 9.341 1.00 60.72 412 ASP A CA 1
ATOM 3185 C C . ASP A 1 412 ? -30.006 -10.740 9.889 1.00 60.72 412 ASP A C 1
ATOM 3187 O O . ASP A 1 412 ? -28.928 -10.526 10.446 1.00 60.72 412 ASP A O 1
ATOM 3191 N N . ASP A 1 413 ? -30.923 -9.775 9.743 1.00 59.91 413 ASP A N 1
ATOM 3192 C CA . ASP A 1 413 ? -30.721 -8.346 10.083 1.00 59.91 413 ASP A CA 1
ATOM 3193 C C . ASP A 1 413 ? -30.370 -8.076 11.566 1.00 59.91 413 ASP A C 1
ATOM 3195 O O . ASP A 1 413 ? -29.863 -7.002 11.897 1.00 59.91 413 ASP A O 1
ATOM 3199 N N . ASP A 1 414 ? -30.582 -9.043 12.465 1.00 61.44 414 ASP A N 1
ATOM 3200 C CA . ASP A 1 414 ? -30.427 -8.848 13.913 1.00 61.44 414 ASP A CA 1
ATOM 3201 C C . ASP A 1 414 ? -29.057 -9.271 14.480 1.00 61.44 414 ASP A C 1
ATOM 3203 O O . ASP A 1 414 ? -28.752 -8.962 15.635 1.00 61.44 414 ASP A O 1
ATOM 3207 N N . VAL A 1 415 ? -28.184 -9.925 13.699 1.00 58.62 415 VAL A N 1
ATOM 3208 C CA . VAL A 1 415 ? -26.857 -10.365 14.178 1.00 58.62 415 VAL A CA 1
ATOM 3209 C C . VAL A 1 415 ? -25.758 -9.962 13.193 1.00 58.62 415 VAL A C 1
ATOM 3211 O O . VAL A 1 415 ? -25.230 -10.765 12.428 1.00 58.62 415 VAL A O 1
ATOM 3214 N N . VAL A 1 416 ? -25.364 -8.685 13.231 1.00 60.28 416 VAL A N 1
ATOM 3215 C CA . VAL A 1 416 ? -24.210 -8.175 12.466 1.00 60.28 416 VAL A CA 1
ATOM 3216 C C . VAL A 1 416 ? -22.902 -8.595 13.153 1.00 60.28 416 VAL A C 1
ATOM 3218 O O . VAL A 1 416 ? -22.210 -7.768 13.748 1.00 60.28 416 VAL A O 1
ATOM 3221 N N . ASP A 1 417 ? -22.562 -9.885 13.100 1.00 67.62 417 ASP A N 1
ATOM 3222 C CA . ASP A 1 417 ? -21.331 -10.415 13.716 1.00 67.62 417 ASP A CA 1
ATOM 3223 C C . ASP A 1 417 ? -20.117 -10.465 12.759 1.00 67.62 417 ASP A C 1
ATOM 3225 O O . ASP A 1 417 ? -19.029 -10.913 13.113 1.00 67.62 417 ASP A O 1
ATOM 3229 N N . GLY A 1 418 ? -20.255 -9.942 11.537 1.00 85.31 418 GLY A N 1
ATOM 3230 C CA . GLY A 1 418 ? -19.233 -10.036 10.487 1.00 85.31 418 GLY A CA 1
ATOM 3231 C C . GLY A 1 418 ? -18.465 -8.750 10.157 1.00 85.31 418 GLY A C 1
ATOM 3232 O O . GLY A 1 418 ? -18.774 -7.652 10.630 1.00 85.31 418 GLY A O 1
ATOM 3233 N N . VAL A 1 419 ? -17.482 -8.895 9.258 1.00 93.00 419 VAL A N 1
ATOM 3234 C CA . VAL A 1 419 ? -16.931 -7.780 8.467 1.00 93.00 419 VAL A CA 1
ATOM 3235 C C . VAL A 1 419 ? -18.072 -7.164 7.657 1.00 93.00 419 VAL A C 1
ATOM 3237 O O . VAL A 1 419 ? -18.746 -7.875 6.915 1.00 93.00 419 VAL A O 1
ATOM 3240 N N . ARG A 1 420 ? -18.280 -5.851 7.781 1.00 91.69 420 ARG A N 1
ATOM 3241 C CA . ARG A 1 420 ? -19.356 -5.117 7.098 1.00 91.69 420 ARG A CA 1
ATOM 3242 C C . ARG A 1 420 ? -18.998 -4.780 5.660 1.00 91.69 420 ARG A C 1
ATOM 3244 O O . ARG A 1 420 ? -19.818 -4.960 4.770 1.00 91.69 420 ARG A O 1
ATOM 3251 N N . HIS A 1 421 ? -17.769 -4.317 5.437 1.00 94.25 421 HIS A N 1
ATOM 3252 C CA . HIS A 1 421 ? -17.300 -3.946 4.106 1.00 94.25 421 HIS A CA 1
ATOM 3253 C C . HIS A 1 421 ? -15.945 -4.573 3.812 1.00 94.25 421 HIS A C 1
ATOM 3255 O O . HIS A 1 421 ? -15.033 -4.535 4.642 1.00 94.25 421 HIS A O 1
ATOM 3261 N N . VAL A 1 422 ? -15.813 -5.092 2.595 1.00 96.81 422 VAL A N 1
ATOM 3262 C CA . VAL A 1 422 ? -14.527 -5.465 2.013 1.00 96.81 422 VAL A CA 1
ATOM 3263 C C . VAL A 1 422 ? -14.244 -4.518 0.859 1.00 96.81 422 VAL A C 1
ATOM 3265 O O . VAL A 1 422 ? -15.019 -4.457 -0.098 1.00 96.81 422 VAL A O 1
ATOM 3268 N N . LEU A 1 423 ? -13.158 -3.762 0.971 1.00 97.50 423 LEU A N 1
ATOM 3269 C CA . LEU A 1 423 ? -12.702 -2.818 -0.042 1.00 97.50 423 LEU A CA 1
ATOM 3270 C C . LEU A 1 423 ? -11.494 -3.371 -0.798 1.00 97.50 423 LEU A C 1
ATOM 3272 O O . LEU A 1 423 ? -10.768 -4.219 -0.279 1.00 97.50 423 LEU A O 1
ATOM 3276 N N . VAL A 1 424 ? -11.250 -2.849 -1.997 1.00 98.06 424 VAL A N 1
ATOM 3277 C CA . VAL A 1 424 ? -10.067 -3.170 -2.805 1.00 98.06 424 VAL A CA 1
ATOM 3278 C C . VAL A 1 424 ? -9.148 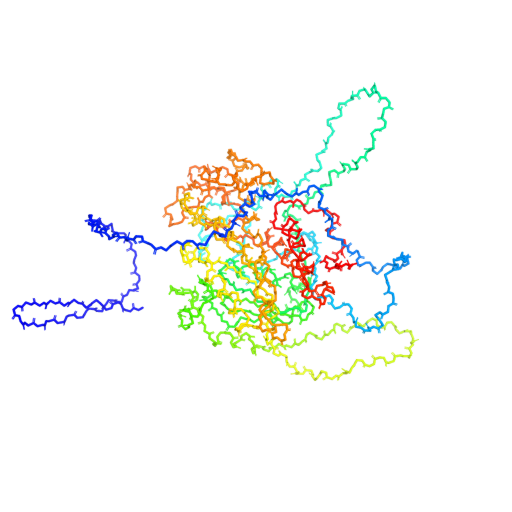-1.962 -2.901 1.00 98.06 424 VAL A C 1
ATOM 3280 O O . VAL A 1 424 ? -9.559 -0.887 -3.336 1.00 98.06 424 VAL A O 1
ATOM 3283 N N . LEU A 1 425 ? -7.876 -2.161 -2.559 1.00 97.56 425 LEU A N 1
ATOM 3284 C CA . LEU A 1 425 ? -6.802 -1.229 -2.886 1.00 97.56 425 LEU A CA 1
ATOM 3285 C C . LEU A 1 425 ? -6.060 -1.734 -4.131 1.00 97.56 425 LEU A C 1
ATOM 3287 O O . LEU A 1 425 ? -5.387 -2.771 -4.103 1.00 97.56 425 LEU A O 1
ATOM 3291 N N . GLU A 1 426 ? -6.150 -0.986 -5.230 1.00 96.62 426 GLU A N 1
ATOM 3292 C CA . GLU A 1 426 ? -5.575 -1.316 -6.546 1.00 96.62 426 GLU A CA 1
ATOM 3293 C C . GLU A 1 426 ? -4.050 -1.071 -6.612 1.00 96.62 426 GLU A C 1
ATOM 3295 O O . GLU A 1 426 ? -3.507 -0.538 -7.578 1.00 96.62 426 GLU A O 1
ATOM 3300 N N . TYR A 1 427 ? -3.326 -1.467 -5.563 1.00 95.62 427 TYR A N 1
ATOM 3301 C CA . TYR A 1 427 ? -1.870 -1.347 -5.476 1.00 95.62 427 TYR A CA 1
ATOM 3302 C C . TYR A 1 427 ? -1.138 -2.095 -6.597 1.00 95.62 427 TYR A C 1
ATOM 3304 O O . TYR A 1 427 ? -0.156 -1.585 -7.135 1.00 95.62 427 TYR A O 1
ATOM 3312 N N . GLY A 1 428 ? -1.631 -3.273 -6.991 1.00 93.81 428 GLY A N 1
ATOM 3313 C CA . GLY A 1 428 ? -1.106 -4.022 -8.127 1.00 93.81 428 GLY A CA 1
ATOM 3314 C C . GLY A 1 428 ? -1.152 -3.203 -9.414 1.00 93.81 428 GLY A C 1
ATOM 3315 O O . GLY A 1 428 ? -0.136 -3.053 -10.088 1.00 93.81 428 GLY A O 1
ATOM 3316 N N . THR A 1 429 ? -2.302 -2.591 -9.699 1.00 91.75 429 THR A N 1
ATOM 3317 C CA . THR A 1 429 ? -2.499 -1.690 -10.844 1.00 91.75 429 THR A CA 1
ATOM 3318 C C . THR A 1 429 ? -1.558 -0.486 -10.781 1.00 91.75 429 THR A C 1
ATOM 3320 O O . THR A 1 429 ? -0.867 -0.194 -11.757 1.00 91.75 429 THR A O 1
ATOM 3323 N N . TYR A 1 430 ? -1.456 0.171 -9.622 1.00 92.56 430 TYR A N 1
ATOM 3324 C CA . TYR A 1 430 ? -0.551 1.302 -9.406 1.00 92.56 430 TYR A CA 1
ATOM 3325 C C . TYR A 1 430 ? 0.914 0.965 -9.727 1.00 92.56 430 TYR A C 1
ATOM 3327 O O . TYR A 1 430 ? 1.557 1.655 -10.523 1.00 92.56 430 TYR A O 1
ATOM 3335 N N . VAL A 1 431 ? 1.440 -0.113 -9.141 1.00 92.19 431 VAL A N 1
ATOM 3336 C CA . VAL A 1 431 ? 2.829 -0.542 -9.357 1.00 92.19 431 VAL A CA 1
ATOM 3337 C C . VAL A 1 431 ? 3.038 -0.990 -10.803 1.00 92.19 431 VAL A C 1
ATOM 3339 O O . VAL A 1 431 ? 4.031 -0.611 -11.425 1.00 92.19 431 VAL A O 1
ATOM 3342 N N . ASN A 1 432 ? 2.083 -1.714 -11.388 1.00 92.38 432 ASN A N 1
ATOM 3343 C CA . ASN A 1 432 ? 2.150 -2.122 -12.790 1.00 92.38 432 ASN A CA 1
ATOM 3344 C C . ASN A 1 432 ? 2.170 -0.907 -13.731 1.00 92.38 432 ASN A C 1
ATOM 3346 O O . ASN A 1 432 ? 2.943 -0.886 -14.682 1.00 92.38 432 ASN A O 1
ATOM 3350 N N . HIS A 1 433 ? 1.413 0.156 -13.451 1.00 92.00 433 HIS A N 1
ATOM 3351 C CA . HIS A 1 433 ? 1.468 1.388 -14.242 1.00 92.00 433 HIS A CA 1
ATOM 3352 C C . HIS A 1 433 ? 2.838 2.083 -14.187 1.00 92.00 433 HIS A C 1
ATOM 3354 O O . HIS A 1 433 ? 3.278 2.658 -15.190 1.00 92.00 433 HIS A O 1
ATOM 3360 N N . ILE A 1 434 ? 3.525 2.022 -13.042 1.00 91.00 434 ILE A N 1
ATOM 3361 C CA . ILE A 1 434 ? 4.903 2.512 -12.903 1.00 91.00 434 ILE A CA 1
ATOM 3362 C C . ILE A 1 434 ? 5.848 1.654 -13.746 1.00 91.00 434 ILE A C 1
ATOM 3364 O O . ILE A 1 434 ? 6.644 2.200 -14.510 1.00 91.00 434 ILE A O 1
ATOM 3368 N N . ILE A 1 435 ? 5.720 0.327 -13.662 1.00 91.88 435 ILE A N 1
ATOM 3369 C CA . ILE A 1 435 ? 6.517 -0.623 -14.446 1.00 91.88 435 ILE A CA 1
ATOM 3370 C C . ILE A 1 435 ? 6.318 -0.387 -15.953 1.00 91.88 435 ILE A C 1
ATOM 3372 O O . ILE A 1 435 ? 7.301 -0.280 -16.679 1.00 91.88 435 ILE A O 1
ATOM 3376 N N . TRP A 1 436 ? 5.079 -0.221 -16.429 1.00 92.38 436 TRP A N 1
ATOM 3377 C CA . TRP A 1 436 ? 4.776 0.067 -17.841 1.00 92.38 436 TRP A CA 1
ATOM 3378 C C . TRP A 1 436 ? 5.316 1.425 -18.291 1.00 92.38 436 TRP A C 1
ATOM 3380 O O . TRP A 1 436 ? 5.918 1.538 -19.359 1.00 92.38 436 TRP A O 1
ATOM 3390 N N . SER A 1 437 ? 5.149 2.463 -17.466 1.00 91.19 437 SER A N 1
ATOM 3391 C CA . SER A 1 437 ? 5.742 3.780 -17.729 1.00 91.19 437 SER A CA 1
ATOM 3392 C C . SER A 1 437 ? 7.260 3.692 -17.872 1.00 91.19 437 SER A C 1
ATOM 3394 O O . SER A 1 437 ? 7.839 4.305 -18.770 1.00 91.19 437 SER A O 1
ATOM 3396 N N . ASN A 1 438 ? 7.904 2.907 -17.009 1.00 91.88 438 ASN A N 1
ATOM 3397 C CA . ASN A 1 438 ? 9.342 2.710 -17.051 1.00 91.88 438 ASN A CA 1
ATOM 3398 C C . ASN A 1 438 ? 9.769 1.851 -18.250 1.00 91.88 438 ASN A C 1
ATOM 3400 O O . ASN A 1 438 ? 10.717 2.209 -18.938 1.00 91.88 438 ASN A O 1
ATOM 3404 N N . ALA A 1 439 ? 9.037 0.787 -18.585 1.00 93.00 439 ALA A N 1
ATOM 3405 C CA . ALA A 1 439 ? 9.274 -0.005 -19.791 1.00 93.00 439 ALA A CA 1
ATOM 3406 C C . ALA A 1 439 ? 9.253 0.886 -21.045 1.00 93.00 439 ALA A C 1
ATOM 3408 O O . ALA A 1 439 ? 10.184 0.882 -21.852 1.00 93.00 439 ALA A O 1
ATOM 3409 N N . ARG A 1 440 ? 8.250 1.756 -21.167 1.00 92.19 440 ARG A N 1
ATOM 3410 C CA . ARG A 1 440 ? 8.191 2.723 -22.266 1.00 92.19 440 ARG A CA 1
ATOM 3411 C C . ARG A 1 440 ? 9.392 3.673 -22.267 1.00 92.19 440 ARG A C 1
ATOM 3413 O O . ARG A 1 440 ? 9.963 3.929 -23.323 1.00 92.19 440 ARG A O 1
ATOM 3420 N N . HIS A 1 441 ? 9.809 4.163 -21.098 1.00 90.69 441 HIS A N 1
ATOM 3421 C CA . HIS A 1 441 ? 11.006 5.004 -20.964 1.00 90.69 441 HIS A CA 1
ATOM 3422 C C . HIS A 1 441 ? 12.294 4.290 -21.412 1.00 90.69 441 HIS A C 1
ATOM 3424 O O . HIS A 1 441 ? 13.194 4.919 -21.965 1.00 90.69 441 HIS A O 1
ATOM 3430 N N . LEU A 1 442 ? 12.363 2.971 -21.226 1.00 91.88 442 LEU A N 1
ATOM 3431 C CA . LEU A 1 442 ? 13.468 2.118 -21.665 1.00 91.88 442 LEU A CA 1
ATOM 3432 C C . LEU A 1 442 ? 13.367 1.681 -23.139 1.00 91.88 442 LEU A C 1
ATOM 3434 O O . LEU A 1 442 ? 14.209 0.907 -23.593 1.00 91.88 442 LEU A O 1
ATOM 3438 N N . ASN A 1 443 ? 12.397 2.215 -23.891 1.00 93.19 443 ASN A N 1
ATOM 3439 C CA . ASN A 1 443 ? 12.095 1.904 -25.293 1.00 93.19 443 ASN A CA 1
ATOM 3440 C C . ASN A 1 443 ? 11.527 0.496 -25.549 1.00 93.19 443 ASN A C 1
ATOM 3442 O O . ASN A 1 443 ? 11.629 -0.003 -26.672 1.00 93.19 443 ASN A O 1
ATOM 3446 N N . TYR A 1 444 ? 10.894 -0.143 -24.559 1.00 93.94 444 TYR A N 1
ATOM 3447 C CA . TYR A 1 444 ? 10.048 -1.304 -24.851 1.00 93.94 444 TYR A CA 1
ATOM 3448 C C . TYR A 1 444 ? 8.807 -0.861 -25.641 1.00 93.94 444 TYR A C 1
ATOM 3450 O O . TYR A 1 444 ? 8.254 0.219 -25.416 1.00 93.94 444 TYR A O 1
ATOM 3458 N N . SER A 1 445 ? 8.360 -1.709 -26.569 1.00 94.25 445 SER A N 1
ATOM 3459 C CA . SER A 1 445 ? 7.163 -1.469 -27.382 1.00 94.25 445 SER A CA 1
ATOM 3460 C C . SER A 1 445 ? 5.901 -1.813 -26.589 1.00 94.25 445 SER A C 1
ATOM 3462 O O . SER A 1 445 ? 5.304 -2.864 -26.805 1.00 94.25 445 SER A O 1
ATOM 3464 N N . VAL A 1 446 ? 5.522 -0.930 -25.666 1.00 93.62 446 VAL A N 1
ATOM 3465 C CA . VAL A 1 446 ? 4.340 -1.088 -24.808 1.00 93.62 446 VAL A CA 1
ATOM 3466 C C . VAL A 1 446 ? 3.375 0.084 -24.960 1.00 93.62 446 VAL A C 1
ATOM 3468 O O . VAL A 1 446 ? 3.781 1.229 -25.192 1.00 93.62 446 VAL A O 1
ATOM 3471 N N . THR A 1 447 ? 2.090 -0.201 -24.798 1.00 89.81 447 THR A N 1
ATOM 3472 C CA . THR A 1 447 ? 1.019 0.790 -24.753 1.00 89.81 447 THR A CA 1
ATOM 3473 C C . THR A 1 447 ? 1.177 1.685 -23.524 1.00 89.81 447 THR A C 1
ATOM 3475 O O . THR A 1 447 ? 1.717 1.292 -22.485 1.00 89.81 447 THR A O 1
ATOM 3478 N N . HIS A 1 448 ? 0.699 2.928 -23.626 1.00 88.38 448 HIS A N 1
ATOM 3479 C CA . HIS A 1 448 ? 0.668 3.837 -22.486 1.00 88.38 448 HIS A CA 1
ATOM 3480 C C . HIS A 1 448 ? -0.145 3.216 -21.333 1.00 88.38 448 HIS A C 1
ATOM 3482 O O . HIS A 1 448 ? -1.272 2.795 -21.575 1.00 88.38 448 HIS A O 1
ATOM 3488 N N . PRO A 1 449 ? 0.329 3.204 -20.072 1.00 85.69 449 PRO A N 1
ATOM 3489 C CA . PRO A 1 449 ? -0.377 2.523 -18.977 1.00 85.69 449 PRO A CA 1
ATOM 3490 C C . PRO A 1 449 ? -1.810 3.025 -18.754 1.00 85.69 449 PRO A C 1
ATOM 3492 O O . PRO A 1 449 ? -2.700 2.237 -18.481 1.00 85.69 449 PRO A O 1
ATOM 3495 N N . LEU A 1 450 ? -2.061 4.325 -18.938 1.00 83.31 450 LEU A N 1
ATOM 3496 C CA . LEU A 1 450 ? -3.418 4.899 -18.860 1.00 83.31 450 LEU A CA 1
ATOM 3497 C C . LEU A 1 450 ? -4.362 4.491 -20.009 1.00 83.31 450 LEU A C 1
ATOM 3499 O O . LEU A 1 450 ? -5.570 4.695 -19.914 1.00 83.31 450 LEU A O 1
ATOM 3503 N N . GLU A 1 451 ? -3.822 3.946 -21.096 1.00 84.44 451 GLU A N 1
ATOM 3504 C CA . GLU A 1 451 ? -4.580 3.422 -22.238 1.00 84.44 451 GLU A CA 1
ATOM 3505 C C . GLU A 1 451 ? -4.581 1.887 -22.262 1.00 84.44 451 GLU A C 1
ATOM 3507 O O . GLU A 1 451 ? -5.366 1.274 -22.993 1.00 84.44 451 GLU A O 1
ATOM 3512 N N . ALA A 1 452 ? -3.715 1.267 -21.456 1.00 78.44 452 ALA A N 1
ATOM 3513 C CA . ALA A 1 452 ? -3.558 -0.166 -21.375 1.00 78.44 452 ALA A CA 1
ATOM 3514 C C . ALA A 1 452 ? -4.815 -0.790 -20.765 1.00 78.44 452 ALA A C 1
ATOM 3516 O O . ALA A 1 452 ? -5.217 -0.534 -19.631 1.00 78.44 452 ALA A O 1
ATOM 3517 N N . THR A 1 453 ? -5.461 -1.625 -21.566 1.00 78.00 453 THR A N 1
ATOM 3518 C CA . THR A 1 453 ? -6.535 -2.497 -21.097 1.00 78.00 453 THR A CA 1
ATOM 3519 C C . THR A 1 453 ? -5.952 -3.701 -20.363 1.00 78.00 453 THR A C 1
ATOM 3521 O O . THR A 1 453 ? -4.763 -3.986 -20.484 1.00 78.00 453 THR A O 1
ATOM 3524 N N . LEU A 1 454 ? -6.791 -4.468 -19.666 1.00 70.62 454 LEU A N 1
ATOM 3525 C CA . LEU A 1 454 ? -6.361 -5.733 -19.062 1.00 70.62 454 LEU A CA 1
ATOM 3526 C C . LEU A 1 454 ? -5.692 -6.654 -20.101 1.00 70.62 454 LEU A C 1
ATOM 3528 O O . LEU A 1 454 ? -4.559 -7.079 -19.913 1.00 70.62 454 LEU A O 1
ATOM 3532 N N . ASN A 1 455 ? -6.324 -6.811 -21.268 1.00 73.50 455 ASN A N 1
ATOM 3533 C CA . ASN A 1 455 ? -5.788 -7.608 -22.376 1.00 73.50 455 ASN A CA 1
ATOM 3534 C C . ASN A 1 455 ? -4.440 -7.083 -22.904 1.00 73.50 455 ASN A C 1
ATOM 3536 O O . ASN A 1 455 ? -3.628 -7.848 -23.426 1.00 73.50 455 ASN A O 1
ATOM 3540 N N . VAL A 1 456 ? -4.195 -5.774 -22.797 1.00 79.94 456 VAL A N 1
ATOM 3541 C CA . VAL A 1 456 ? -2.922 -5.156 -23.194 1.00 79.94 456 VAL A CA 1
ATOM 3542 C C . VAL A 1 456 ? -1.825 -5.528 -22.201 1.00 79.94 456 VAL A C 1
ATOM 3544 O O . VAL A 1 456 ? -0.755 -5.949 -22.631 1.00 79.94 456 VAL A O 1
ATOM 3547 N N . PHE A 1 457 ? -2.100 -5.475 -20.892 1.00 77.25 457 PHE A N 1
ATOM 3548 C CA . PHE A 1 457 ? -1.144 -5.947 -19.884 1.00 77.25 457 PHE A CA 1
ATOM 3549 C C . PHE A 1 457 ? -0.747 -7.411 -20.122 1.00 77.25 457 PHE A C 1
ATOM 3551 O O . PHE A 1 457 ? 0.417 -7.768 -19.961 1.00 77.25 457 PHE A O 1
ATOM 3558 N N . ASP A 1 458 ? -1.686 -8.236 -20.578 1.00 73.75 458 ASP A N 1
ATOM 3559 C CA . ASP A 1 458 ? -1.473 -9.669 -20.788 1.00 73.75 458 ASP A CA 1
ATOM 3560 C C . ASP A 1 458 ? -0.699 -10.001 -22.057 1.00 73.75 458 ASP A C 1
ATOM 3562 O O . ASP A 1 458 ? 0.120 -10.917 -22.070 1.00 73.75 458 ASP A O 1
ATOM 3566 N N . SER A 1 459 ? -0.973 -9.272 -23.136 1.00 79.38 459 SER A N 1
ATOM 3567 C CA . SER A 1 459 ? -0.318 -9.499 -24.424 1.00 79.38 459 SER A CA 1
ATOM 3568 C C . SER A 1 459 ? 1.073 -8.872 -24.479 1.00 79.38 459 SER A C 1
ATOM 3570 O O . SER A 1 459 ? 2.000 -9.479 -25.013 1.00 79.38 459 SER A O 1
ATOM 3572 N N . GLU A 1 460 ? 1.249 -7.689 -23.890 1.00 88.50 460 GLU A N 1
ATOM 3573 C CA . GLU A 1 460 ? 2.534 -6.989 -23.868 1.00 88.50 460 GLU A CA 1
ATOM 3574 C C . GLU A 1 460 ? 3.413 -7.430 -22.703 1.00 88.50 460 GLU A C 1
ATOM 3576 O O . GLU A 1 460 ? 4.634 -7.467 -22.844 1.00 88.50 460 GLU A O 1
ATOM 3581 N N . GLY A 1 461 ? 2.815 -7.793 -21.565 1.00 83.12 461 GLY A N 1
ATOM 3582 C CA . GLY A 1 461 ? 3.527 -8.151 -20.340 1.00 83.12 461 GLY A CA 1
ATOM 3583 C C . GLY A 1 461 ? 4.654 -9.157 -20.576 1.00 83.12 461 GLY A C 1
ATOM 3584 O O . GLY A 1 461 ? 5.798 -8.841 -20.253 1.00 83.12 461 GLY A O 1
ATOM 3585 N N . PRO A 1 462 ? 4.405 -10.318 -21.212 1.00 88.12 462 PRO A N 1
ATOM 3586 C CA . PRO A 1 462 ? 5.440 -11.322 -21.449 1.00 88.12 462 PRO A CA 1
ATOM 3587 C C . PRO A 1 462 ? 6.663 -10.811 -22.224 1.00 88.12 462 PRO A C 1
ATOM 3589 O O . PRO A 1 462 ? 7.762 -11.323 -22.026 1.00 88.12 462 PRO A O 1
ATOM 3592 N N . THR A 1 463 ? 6.499 -9.794 -23.080 1.00 85.94 463 THR A N 1
ATOM 3593 C CA . THR A 1 463 ? 7.580 -9.274 -23.941 1.00 85.94 463 THR A CA 1
ATOM 3594 C C . THR A 1 463 ? 8.666 -8.531 -23.168 1.00 85.94 463 THR A C 1
ATOM 3596 O O . THR A 1 463 ? 9.799 -8.459 -23.638 1.00 85.94 463 THR A O 1
ATOM 3599 N N . PHE A 1 464 ? 8.346 -7.997 -21.987 1.00 91.94 464 PHE A N 1
ATOM 3600 C CA . PHE A 1 464 ? 9.295 -7.215 -21.199 1.00 91.94 464 PHE A CA 1
ATOM 3601 C C . PHE A 1 464 ? 9.304 -7.594 -19.716 1.00 91.94 464 PHE A C 1
ATOM 3603 O O . PHE A 1 464 ? 10.361 -7.522 -19.100 1.00 91.94 464 PHE A O 1
ATOM 3610 N N . LEU A 1 465 ? 8.193 -8.062 -19.126 1.00 91.31 465 LEU A N 1
ATOM 3611 C CA . LEU A 1 465 ? 8.146 -8.546 -17.738 1.00 91.31 465 LEU A CA 1
ATOM 3612 C C . LEU A 1 465 ? 8.964 -9.819 -17.527 1.00 91.31 465 LEU A C 1
ATOM 3614 O O . LEU A 1 465 ? 9.325 -10.120 -16.390 1.00 91.31 465 LEU A O 1
ATOM 3618 N N . LEU A 1 466 ? 9.285 -10.558 -18.590 1.00 93.12 466 LEU A N 1
ATOM 3619 C CA . LEU A 1 466 ? 10.144 -11.745 -18.548 1.00 93.12 466 LEU A CA 1
ATOM 3620 C C . LEU A 1 466 ? 11.599 -11.448 -18.942 1.00 93.12 466 LEU A C 1
ATOM 3622 O O . LEU A 1 466 ? 12.444 -12.327 -18.816 1.00 93.12 466 LEU A O 1
ATOM 3626 N N . ASP A 1 467 ? 11.915 -10.209 -19.330 1.00 93.50 467 ASP A N 1
ATOM 3627 C CA . ASP A 1 467 ? 13.294 -9.781 -19.564 1.00 93.50 467 ASP A CA 1
ATOM 3628 C C . ASP A 1 467 ? 14.072 -9.719 -18.241 1.00 93.50 467 ASP A C 1
ATOM 3630 O O . ASP A 1 467 ? 13.546 -9.292 -17.207 1.00 93.50 467 ASP A O 1
ATOM 3634 N N . ARG A 1 468 ? 15.317 -10.189 -18.235 1.00 92.50 468 ARG A N 1
ATOM 3635 C CA . ARG A 1 468 ? 16.127 -10.369 -17.026 1.00 92.50 468 ARG A CA 1
ATOM 3636 C C . ARG A 1 468 ? 17.520 -9.812 -17.249 1.00 92.50 468 ARG A C 1
ATOM 3638 O O . ARG A 1 468 ? 18.161 -10.083 -18.259 1.00 92.50 468 ARG A O 1
ATOM 3645 N N . LEU A 1 469 ? 18.007 -9.057 -16.269 1.00 91.00 469 LEU A N 1
ATOM 3646 C CA . LEU A 1 469 ? 19.418 -8.707 -16.214 1.00 91.00 469 LEU A CA 1
ATOM 3647 C C . LEU A 1 469 ? 20.246 -9.973 -15.982 1.00 91.00 469 LEU A C 1
ATOM 3649 O O . LEU A 1 469 ? 19.876 -10.823 -15.172 1.00 91.00 469 LEU A O 1
ATOM 3653 N N . ASP A 1 470 ? 21.369 -10.062 -16.691 1.00 84.75 470 ASP A N 1
ATOM 3654 C CA . ASP A 1 470 ? 22.362 -11.125 -16.539 1.00 84.75 470 ASP A CA 1
ATOM 3655 C C . ASP A 1 470 ? 23.102 -10.946 -15.206 1.00 84.75 470 ASP A C 1
ATOM 3657 O O . ASP A 1 470 ? 24.127 -10.268 -15.098 1.00 84.75 470 ASP A O 1
ATOM 3661 N N . ASP A 1 471 ? 22.471 -11.451 -14.155 1.00 78.56 471 ASP A N 1
ATOM 3662 C CA . ASP A 1 471 ? 22.890 -11.339 -12.770 1.00 78.56 471 ASP A CA 1
ATOM 3663 C C . ASP A 1 471 ? 22.738 -12.731 -12.157 1.00 78.56 471 ASP A C 1
ATOM 3665 O O . ASP A 1 471 ? 21.625 -13.254 -12.102 1.00 78.56 471 ASP A O 1
ATOM 3669 N N . GLU A 1 472 ? 23.831 -13.330 -11.675 1.00 76.94 472 GLU A N 1
ATOM 3670 C CA . GLU A 1 472 ? 23.882 -14.692 -11.098 1.00 76.94 472 GLU A CA 1
ATOM 3671 C C . GLU A 1 472 ? 23.090 -14.837 -9.775 1.00 76.94 472 GLU A C 1
ATOM 3673 O O . GLU A 1 472 ? 23.335 -15.714 -8.946 1.00 76.94 472 GLU A O 1
ATOM 3678 N N . THR A 1 473 ? 22.138 -13.943 -9.520 1.00 79.56 473 THR A N 1
ATOM 3679 C CA . THR A 1 473 ? 21.265 -13.990 -8.355 1.00 79.56 473 THR A CA 1
ATOM 3680 C C . THR A 1 473 ? 20.107 -14.955 -8.556 1.00 79.56 473 THR A C 1
ATOM 3682 O O . THR A 1 473 ? 19.611 -15.161 -9.657 1.00 79.56 473 THR A O 1
ATOM 3685 N N . LYS A 1 474 ? 19.592 -15.470 -7.437 1.00 75.06 474 LYS A N 1
ATOM 3686 C CA . LYS A 1 474 ? 18.377 -16.298 -7.392 1.00 75.06 474 LYS A CA 1
ATOM 3687 C C . LYS A 1 474 ? 17.141 -15.613 -8.003 1.00 75.06 474 LYS A C 1
ATOM 3689 O O . LYS A 1 474 ? 16.226 -16.297 -8.450 1.00 75.06 474 LYS A O 1
ATOM 3694 N N . PHE A 1 475 ? 17.108 -14.281 -7.990 1.00 78.38 475 PHE A N 1
ATOM 3695 C CA . PHE A 1 475 ? 16.002 -13.466 -8.486 1.00 78.38 475 PHE A CA 1
ATOM 3696 C C . PHE A 1 475 ? 16.562 -12.410 -9.439 1.00 78.38 475 PHE A C 1
ATOM 3698 O O . PHE A 1 475 ? 16.729 -11.256 -9.029 1.00 78.38 475 PHE A O 1
ATOM 3705 N N . PRO A 1 476 ? 16.921 -12.806 -10.675 1.00 86.69 476 PRO A N 1
ATOM 3706 C CA . PRO A 1 476 ? 17.497 -11.874 -11.623 1.00 86.69 476 PRO A CA 1
ATOM 3707 C C . PRO A 1 476 ? 16.503 -10.726 -11.853 1.00 86.69 476 PRO A C 1
ATOM 3709 O O . PRO A 1 476 ? 15.316 -10.972 -12.094 1.00 86.69 476 PRO A O 1
ATOM 3712 N N . PRO A 1 477 ? 16.939 -9.469 -11.706 1.00 90.44 477 PRO A N 1
ATOM 3713 C CA . PRO A 1 477 ? 16.021 -8.349 -11.753 1.00 90.44 477 PRO A CA 1
ATOM 3714 C C . PRO A 1 477 ? 15.512 -8.082 -13.165 1.00 90.44 477 PRO A C 1
ATOM 3716 O O . PRO A 1 477 ? 16.257 -8.181 -14.141 1.00 90.44 477 PRO A O 1
ATOM 3719 N N . ASN A 1 478 ? 14.250 -7.674 -13.268 1.00 92.31 478 ASN A N 1
ATOM 3720 C CA . ASN A 1 478 ? 13.683 -7.190 -14.514 1.00 92.31 478 ASN A CA 1
ATOM 3721 C C . ASN A 1 478 ? 14.126 -5.735 -14.796 1.00 92.31 478 ASN A C 1
ATOM 3723 O O . ASN A 1 478 ? 13.939 -4.878 -13.922 1.00 92.31 478 ASN A O 1
ATOM 3727 N N . PRO A 1 479 ? 14.653 -5.406 -15.994 1.00 93.44 479 PRO A N 1
ATOM 3728 C CA . PRO A 1 479 ? 15.085 -4.046 -16.310 1.00 93.44 479 PRO A CA 1
ATOM 3729 C C . PRO A 1 479 ? 13.979 -2.988 -16.200 1.00 93.44 479 PRO A C 1
ATOM 3731 O O . PRO A 1 479 ? 14.197 -1.934 -15.605 1.00 93.44 479 PRO A O 1
ATOM 3734 N N . ALA A 1 480 ? 12.780 -3.270 -16.711 1.00 92.88 480 ALA A N 1
ATOM 3735 C CA . ALA A 1 480 ? 11.626 -2.378 -16.611 1.00 92.88 480 ALA A CA 1
ATOM 3736 C C . ALA A 1 480 ? 11.140 -2.177 -15.173 1.00 92.88 480 ALA A C 1
ATOM 3738 O O . ALA A 1 480 ? 10.508 -1.164 -14.878 1.00 92.88 480 ALA A O 1
ATOM 3739 N N . VAL A 1 481 ? 11.475 -3.089 -14.262 1.00 90.94 481 VAL A N 1
ATOM 3740 C CA . VAL A 1 481 ? 11.188 -2.920 -12.838 1.00 90.94 481 VAL A CA 1
ATOM 3741 C C . VAL A 1 481 ? 12.276 -2.092 -12.162 1.00 90.94 481 VAL A C 1
ATOM 3743 O O . VAL A 1 481 ? 11.945 -1.142 -11.471 1.00 90.94 481 VAL A O 1
ATOM 3746 N N . VAL A 1 482 ? 13.567 -2.383 -12.352 1.00 90.38 482 VAL A N 1
ATOM 3747 C CA . VAL A 1 482 ? 14.617 -1.826 -11.465 1.00 90.38 482 VAL A CA 1
ATOM 3748 C C . VAL A 1 482 ? 15.488 -0.729 -12.078 1.00 90.38 482 VAL A C 1
ATOM 3750 O O . VAL A 1 482 ? 16.195 -0.034 -11.346 1.00 90.38 482 VAL A O 1
ATOM 3753 N N . CYS A 1 483 ? 15.500 -0.583 -13.403 1.00 90.62 483 CYS A N 1
ATOM 3754 C CA . CYS A 1 483 ? 16.438 0.299 -14.092 1.00 90.62 483 CYS A CA 1
ATOM 3755 C C . CYS A 1 483 ? 15.821 1.665 -14.387 1.00 90.62 483 CYS A C 1
ATOM 3757 O O . CYS A 1 483 ? 14.673 1.751 -14.806 1.00 90.62 483 CYS A O 1
ATOM 3759 N N . SER A 1 484 ? 16.593 2.740 -14.228 1.00 88.19 484 SER A N 1
ATOM 3760 C CA . SER A 1 484 ? 16.196 4.087 -14.663 1.00 88.19 484 SER A CA 1
ATOM 3761 C C . SER A 1 484 ? 16.583 4.387 -16.112 1.00 88.19 484 SER A C 1
ATOM 3763 O O . SER A 1 484 ? 16.098 5.354 -16.688 1.00 88.19 484 SER A O 1
ATOM 3765 N N . ARG A 1 485 ? 17.482 3.590 -16.704 1.00 87.12 485 ARG A N 1
ATOM 3766 C CA . ARG A 1 485 ? 17.973 3.723 -18.085 1.00 87.12 485 ARG A CA 1
ATOM 3767 C C . ARG A 1 485 ? 18.265 2.356 -18.684 1.00 87.12 485 ARG A C 1
ATOM 3769 O O . ARG A 1 485 ? 18.439 1.385 -17.946 1.00 87.12 485 ARG A O 1
ATOM 3776 N N . THR A 1 486 ? 18.346 2.291 -20.014 1.00 87.69 486 THR A N 1
ATOM 3777 C CA . THR A 1 486 ? 18.630 1.044 -20.732 1.00 87.69 486 THR A CA 1
ATOM 3778 C C . THR A 1 486 ? 19.932 0.427 -20.206 1.00 87.69 486 THR A C 1
ATOM 3780 O O . THR A 1 486 ? 20.951 1.127 -20.152 1.00 87.69 486 THR A O 1
ATOM 3783 N N . PRO A 1 487 ? 19.921 -0.850 -19.783 1.00 89.25 487 PRO A N 1
ATOM 3784 C CA . PRO A 1 487 ? 21.101 -1.497 -19.224 1.00 89.25 487 PRO A CA 1
ATOM 3785 C C . PRO A 1 487 ? 22.241 -1.569 -20.248 1.00 89.25 487 PRO A C 1
ATOM 3787 O O . PRO A 1 487 ? 22.022 -1.809 -21.433 1.00 89.25 487 PRO A O 1
ATOM 3790 N N . ASN A 1 488 ? 23.482 -1.422 -19.780 1.00 85.38 488 ASN A N 1
ATOM 3791 C CA . ASN A 1 488 ? 24.691 -1.628 -20.575 1.00 85.38 488 ASN A CA 1
ATOM 3792 C C . ASN A 1 488 ? 25.464 -2.826 -20.008 1.00 85.38 488 ASN A C 1
ATOM 3794 O O . ASN A 1 488 ? 25.923 -2.782 -18.865 1.00 85.38 488 ASN A O 1
ATOM 3798 N N . ARG A 1 489 ? 25.610 -3.902 -20.798 1.00 80.88 489 ARG A N 1
ATOM 3799 C CA . ARG A 1 489 ? 26.297 -5.151 -20.396 1.00 80.88 489 ARG A CA 1
ATOM 3800 C C . ARG A 1 489 ? 25.764 -5.736 -19.074 1.00 80.88 489 ARG A C 1
ATOM 3802 O O . ARG A 1 489 ? 26.543 -6.017 -18.167 1.00 80.88 489 ARG A O 1
ATOM 3809 N N . GLY A 1 490 ? 24.440 -5.825 -18.928 1.00 77.81 490 GLY A N 1
ATOM 3810 C CA . GLY A 1 490 ? 23.789 -6.387 -17.732 1.00 77.81 490 GLY A CA 1
ATOM 3811 C C . GLY A 1 490 ? 23.801 -5.486 -16.489 1.00 77.81 490 GLY A C 1
ATOM 3812 O O . GLY A 1 490 ? 23.208 -5.833 -15.472 1.00 77.81 490 GLY A O 1
ATOM 3813 N N . LYS A 1 491 ? 24.423 -4.300 -16.547 1.00 80.94 491 LYS A N 1
ATOM 3814 C CA . LYS A 1 491 ? 24.390 -3.307 -15.463 1.00 80.94 491 LYS A CA 1
ATO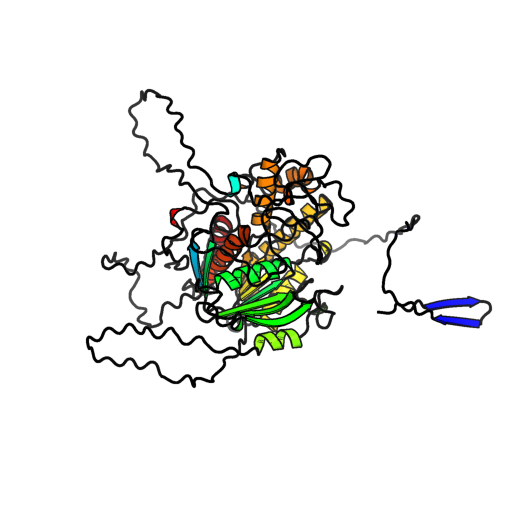M 3815 C C . LYS A 1 491 ? 23.433 -2.177 -15.808 1.00 80.94 491 LYS A C 1
ATOM 3817 O O . LYS A 1 491 ? 23.452 -1.677 -16.931 1.00 80.94 491 LYS A O 1
ATOM 3822 N N . CYS A 1 492 ? 22.655 -1.724 -14.831 1.00 87.25 492 CYS A N 1
ATOM 3823 C CA . CYS A 1 492 ? 21.863 -0.510 -14.970 1.00 87.25 492 CYS A CA 1
ATOM 3824 C C . CYS A 1 492 ? 21.940 0.383 -13.735 1.00 87.25 492 CYS A C 1
ATOM 3826 O O . CYS A 1 492 ? 22.190 -0.079 -12.616 1.00 87.25 492 CYS A O 1
ATOM 3828 N N . ASP A 1 493 ? 21.711 1.671 -13.978 1.00 86.12 493 ASP A N 1
ATOM 3829 C CA . ASP A 1 493 ? 21.402 2.639 -12.935 1.00 86.12 493 ASP A CA 1
ATOM 3830 C C . ASP A 1 493 ? 20.010 2.339 -12.381 1.00 86.12 493 ASP A C 1
ATOM 3832 O O . ASP A 1 493 ? 19.093 2.018 -13.138 1.00 86.12 493 ASP A O 1
ATOM 3836 N N . ARG A 1 494 ? 19.854 2.416 -11.057 1.00 83.88 494 ARG A N 1
ATOM 3837 C CA . ARG A 1 494 ? 18.602 2.031 -10.398 1.00 83.88 494 ARG A CA 1
ATOM 3838 C C . ARG A 1 494 ? 17.594 3.174 -10.363 1.00 83.88 494 ARG A C 1
ATOM 3840 O O . ARG A 1 494 ? 17.963 4.337 -10.144 1.00 83.88 494 ARG A O 1
ATOM 3847 N N . ASN A 1 495 ? 16.324 2.810 -10.517 1.00 83.94 495 ASN A N 1
ATOM 3848 C CA . ASN A 1 495 ? 15.176 3.674 -10.260 1.00 83.94 495 ASN A CA 1
ATOM 3849 C C . ASN A 1 495 ? 14.742 3.597 -8.772 1.00 83.94 495 ASN A C 1
ATOM 3851 O O . ASN A 1 495 ? 15.506 3.159 -7.901 1.00 83.94 495 ASN A O 1
ATOM 3855 N N . SER A 1 496 ? 13.524 4.066 -8.485 1.00 79.19 496 SER A N 1
ATOM 3856 C CA . SER A 1 496 ? 12.909 4.074 -7.147 1.00 79.19 496 SER A CA 1
ATOM 3857 C C . SER A 1 496 ? 12.312 2.723 -6.714 1.00 79.19 496 SER A C 1
ATOM 3859 O O . SER A 1 496 ? 11.638 2.658 -5.689 1.00 79.19 496 SER A O 1
ATOM 3861 N N . LEU A 1 497 ? 12.546 1.640 -7.459 1.00 79.75 497 LEU A N 1
ATOM 3862 C CA . LEU A 1 497 ? 12.193 0.272 -7.078 1.00 79.75 497 LEU A CA 1
ATOM 3863 C C . LEU A 1 497 ? 13.446 -0.485 -6.612 1.00 79.75 497 LEU A C 1
ATOM 3865 O O . LEU A 1 497 ? 14.582 -0.214 -7.021 1.00 79.75 497 LEU A O 1
ATOM 3869 N N . PHE A 1 498 ? 13.263 -1.414 -5.675 1.00 80.69 498 PHE A N 1
ATOM 3870 C CA . PHE A 1 498 ? 14.364 -2.200 -5.123 1.00 80.69 498 PHE A CA 1
ATOM 3871 C C . PHE A 1 498 ? 14.810 -3.290 -6.097 1.00 80.69 498 PHE A C 1
ATOM 3873 O O . PHE A 1 498 ? 14.082 -3.689 -7.000 1.00 80.69 498 PHE A O 1
ATOM 3880 N N . ARG A 1 499 ? 16.030 -3.810 -5.893 1.00 82.31 499 ARG A N 1
ATOM 3881 C CA . ARG A 1 499 ? 16.601 -4.873 -6.746 1.00 82.31 499 ARG A CA 1
ATOM 3882 C C . ARG A 1 499 ? 15.736 -6.131 -6.760 1.00 82.31 499 ARG A C 1
ATOM 3884 O O . ARG A 1 499 ? 15.706 -6.821 -7.765 1.00 82.31 499 ARG A O 1
ATOM 3891 N N . ASP A 1 500 ? 15.066 -6.439 -5.654 1.00 83.62 500 ASP A N 1
ATOM 3892 C CA . ASP A 1 500 ? 14.174 -7.598 -5.579 1.00 83.62 500 ASP A CA 1
ATOM 3893 C C . ASP A 1 500 ? 12.890 -7.432 -6.402 1.00 83.62 500 ASP A C 1
ATOM 3895 O O . ASP A 1 500 ? 12.184 -8.412 -6.612 1.00 83.62 500 ASP A O 1
ATOM 3899 N N . GLY A 1 501 ? 12.606 -6.226 -6.905 1.00 85.69 501 GLY A N 1
ATOM 3900 C CA . GLY A 1 501 ? 11.420 -5.928 -7.700 1.00 85.69 501 GLY A CA 1
ATOM 3901 C C . GLY A 1 501 ? 10.108 -6.079 -6.936 1.00 85.69 501 GLY A C 1
ATOM 3902 O O . GLY A 1 501 ? 9.069 -6.238 -7.568 1.00 85.69 501 GLY A O 1
ATOM 3903 N N . MET A 1 502 ? 10.153 -6.071 -5.601 1.00 88.25 502 MET A N 1
ATOM 3904 C CA . MET A 1 502 ? 8.979 -6.108 -4.728 1.00 88.25 502 MET A CA 1
ATOM 3905 C C . MET A 1 502 ? 8.891 -4.867 -3.846 1.00 88.25 502 MET A C 1
ATOM 3907 O O . MET A 1 502 ? 7.806 -4.315 -3.682 1.00 88.25 502 MET A O 1
ATOM 3911 N N . HIS A 1 503 ? 10.017 -4.447 -3.261 1.00 89.94 503 HIS A N 1
ATOM 3912 C CA . HIS A 1 503 ? 10.048 -3.277 -2.389 1.00 89.94 503 HIS A CA 1
ATOM 3913 C C . HIS A 1 503 ? 10.163 -1.994 -3.211 1.00 89.94 503 HIS A C 1
ATOM 3915 O O . HIS A 1 503 ? 10.733 -1.963 -4.310 1.00 89.94 503 HIS A O 1
ATOM 3921 N N . ILE A 1 504 ? 9.637 -0.911 -2.651 1.00 87.56 504 ILE A N 1
ATOM 3922 C CA . ILE A 1 504 ? 9.581 0.401 -3.291 1.00 87.56 504 ILE A CA 1
ATOM 3923 C C . ILE A 1 504 ? 10.280 1.428 -2.407 1.00 87.56 504 ILE A C 1
ATOM 3925 O O . ILE A 1 504 ? 10.341 1.241 -1.201 1.00 87.56 504 ILE A O 1
ATOM 3929 N N . CYS A 1 505 ? 10.816 2.511 -2.965 1.00 87.25 505 CYS A N 1
ATOM 3930 C CA . CYS A 1 505 ? 11.308 3.624 -2.150 1.00 87.25 505 CYS A CA 1
ATOM 3931 C C . CYS A 1 505 ? 10.113 4.399 -1.574 1.00 87.25 505 CYS A C 1
ATOM 3933 O O . CYS A 1 505 ? 9.368 5.008 -2.357 1.00 87.25 505 CYS A O 1
ATOM 3935 N N . PRO A 1 506 ? 9.885 4.373 -0.246 1.00 86.25 506 PRO A N 1
ATOM 3936 C CA . PRO A 1 506 ? 8.705 4.992 0.348 1.00 86.25 506 PRO A CA 1
ATOM 3937 C C . PRO A 1 506 ? 8.655 6.490 0.076 1.00 86.25 506 PRO A C 1
ATOM 3939 O O . PRO A 1 506 ? 7.586 7.021 -0.208 1.00 86.25 506 PRO A O 1
ATOM 3942 N N . GLU A 1 507 ? 9.823 7.137 0.050 1.00 82.81 507 GLU A N 1
ATOM 3943 C CA . GLU A 1 507 ? 9.999 8.580 -0.140 1.00 82.81 507 GLU A CA 1
ATOM 3944 C C . GLU A 1 507 ? 9.431 9.073 -1.473 1.00 82.81 507 GLU A C 1
ATOM 3946 O O . GLU A 1 507 ? 9.144 10.253 -1.631 1.00 82.81 507 GLU A O 1
ATOM 3951 N N . THR A 1 508 ? 9.269 8.173 -2.443 1.00 81.06 508 THR A N 1
ATOM 3952 C CA . THR A 1 508 ? 8.736 8.497 -3.767 1.00 81.06 508 THR A CA 1
ATOM 3953 C C . THR A 1 508 ? 7.317 7.976 -3.976 1.00 81.06 508 THR A C 1
ATOM 3955 O O . THR A 1 508 ? 6.539 8.576 -4.711 1.00 81.06 508 THR A O 1
ATOM 3958 N N . LEU A 1 509 ? 6.982 6.822 -3.397 1.00 85.56 509 LEU A N 1
ATOM 3959 C CA . LEU A 1 509 ? 5.813 6.051 -3.829 1.00 85.56 509 LEU A CA 1
ATOM 3960 C C . LEU A 1 509 ? 4.748 5.865 -2.744 1.00 85.56 509 LEU A C 1
ATOM 3962 O O . LEU A 1 509 ? 3.614 5.517 -3.086 1.00 85.56 509 LEU A O 1
ATOM 3966 N N . ALA A 1 510 ? 5.070 6.107 -1.469 1.00 91.38 510 ALA A N 1
ATOM 3967 C CA . ALA A 1 510 ? 4.151 5.846 -0.364 1.00 91.38 510 ALA A CA 1
ATOM 3968 C C . ALA A 1 510 ? 3.031 6.889 -0.229 1.00 91.38 510 ALA A C 1
ATOM 3970 O O . ALA A 1 510 ? 1.949 6.544 0.244 1.00 91.38 510 ALA A O 1
ATOM 3971 N N . SER A 1 511 ? 3.233 8.129 -0.688 1.00 93.25 511 SER A N 1
ATOM 3972 C CA . SER A 1 511 ? 2.227 9.203 -0.593 1.00 93.25 511 SER A CA 1
ATOM 3973 C C . SER A 1 511 ? 0.909 8.823 -1.268 1.00 93.25 511 SER A C 1
ATOM 3975 O O . SER A 1 511 ? -0.169 9.026 -0.714 1.00 93.25 511 SER A O 1
ATOM 3977 N N . ARG A 1 512 ? 0.994 8.196 -2.448 1.00 93.81 512 ARG A N 1
ATOM 3978 C CA . ARG A 1 512 ? -0.161 7.671 -3.190 1.00 93.81 512 ARG A CA 1
ATOM 3979 C C . ARG A 1 512 ? -0.872 6.546 -2.460 1.00 93.81 512 ARG A C 1
ATOM 3981 O O . ARG A 1 512 ? -2.096 6.541 -2.395 1.00 93.81 512 ARG A O 1
ATOM 3988 N N . TYR A 1 513 ? -0.106 5.618 -1.892 1.00 95.50 513 TYR A N 1
ATOM 3989 C CA . TYR A 1 513 ? -0.652 4.529 -1.089 1.00 95.50 513 TYR A CA 1
ATOM 3990 C C . TYR A 1 513 ? -1.428 5.073 0.119 1.00 95.50 513 TYR A C 1
ATOM 3992 O O . TYR A 1 513 ? -2.582 4.703 0.330 1.00 95.50 513 TYR A O 1
ATOM 4000 N N . ALA A 1 514 ? -0.835 6.007 0.863 1.00 95.50 514 ALA A N 1
ATOM 4001 C CA . ALA A 1 514 ? -1.445 6.598 2.046 1.00 95.50 514 ALA A CA 1
ATOM 4002 C C . ALA A 1 514 ? -2.694 7.434 1.719 1.00 95.50 514 ALA A C 1
ATOM 4004 O O . ALA A 1 514 ? -3.731 7.258 2.360 1.00 95.50 514 ALA A O 1
ATOM 4005 N N . ALA A 1 515 ? -2.634 8.276 0.680 1.00 94.88 515 ALA A N 1
ATOM 4006 C CA . ALA A 1 515 ? -3.796 9.011 0.173 1.00 94.88 515 ALA A CA 1
ATOM 4007 C C . ALA A 1 515 ? -4.906 8.060 -0.310 1.00 94.88 515 ALA A C 1
ATOM 4009 O O . ALA A 1 515 ? -6.085 8.278 -0.035 1.00 94.88 515 ALA A O 1
ATOM 4010 N N . GLY A 1 516 ? -4.524 6.968 -0.973 1.00 95.56 516 GLY A N 1
ATOM 4011 C CA . GLY A 1 516 ? -5.415 5.903 -1.413 1.00 95.56 516 GLY A CA 1
ATOM 4012 C C . GLY A 1 516 ? -6.181 5.248 -0.269 1.00 95.56 516 GLY A C 1
ATOM 4013 O O . GLY A 1 516 ? -7.410 5.215 -0.293 1.00 95.56 516 GLY A O 1
ATOM 4014 N N . ILE A 1 517 ? -5.465 4.788 0.762 1.00 96.62 517 ILE A N 1
ATOM 4015 C CA . ILE A 1 517 ? -6.064 4.230 1.982 1.00 96.62 517 ILE A CA 1
ATOM 4016 C C . ILE A 1 517 ? -7.001 5.248 2.638 1.00 96.62 517 ILE A C 1
ATOM 4018 O O . ILE A 1 517 ? -8.147 4.917 2.936 1.00 96.62 517 ILE A O 1
ATOM 4022 N N . ALA A 1 518 ? -6.553 6.491 2.830 1.00 95.44 518 ALA A N 1
ATOM 4023 C CA . ALA A 1 518 ? -7.369 7.519 3.469 1.00 95.44 518 ALA A CA 1
ATOM 4024 C C . ALA A 1 518 ? -8.661 7.810 2.688 1.00 95.44 518 ALA A C 1
ATOM 4026 O O . ALA A 1 518 ? -9.734 7.906 3.286 1.00 95.44 518 ALA A O 1
ATOM 4027 N N . CYS A 1 519 ? -8.575 7.887 1.357 1.00 94.88 519 CYS A N 1
ATOM 4028 C CA . CYS A 1 519 ? -9.723 8.073 0.475 1.00 94.88 519 CYS A CA 1
ATOM 4029 C C . CYS A 1 519 ? -10.723 6.911 0.594 1.00 94.88 519 CYS A C 1
ATOM 4031 O O . CYS A 1 519 ? -11.906 7.150 0.843 1.00 94.88 519 CYS A O 1
ATOM 4033 N N . LEU A 1 520 ? -10.246 5.660 0.506 1.00 94.94 520 LEU A N 1
ATOM 4034 C CA . LEU A 1 520 ? -11.084 4.460 0.625 1.00 94.94 520 LEU A CA 1
ATOM 4035 C C . LEU A 1 520 ? -11.797 4.381 1.976 1.00 94.94 520 LEU A C 1
ATOM 4037 O O . LEU A 1 520 ? -13.001 4.141 2.038 1.00 94.94 520 LEU A O 1
ATOM 4041 N N . LEU A 1 521 ? -11.075 4.621 3.070 1.00 95.19 521 LEU A N 1
ATOM 4042 C CA . LEU A 1 521 ? -11.673 4.613 4.404 1.00 95.19 521 LEU A CA 1
ATOM 4043 C C . LEU A 1 521 ? -12.652 5.775 4.590 1.00 95.19 521 LEU A C 1
ATOM 4045 O O . LEU A 1 521 ? -13.683 5.605 5.239 1.00 95.19 521 LEU A O 1
ATOM 4049 N N . GLY A 1 522 ? -12.397 6.923 3.959 1.00 92.94 522 GLY A N 1
ATOM 4050 C CA . GLY A 1 522 ? -13.342 8.032 3.900 1.00 92.94 522 GLY A CA 1
ATOM 4051 C C . GLY A 1 522 ? -14.665 7.658 3.219 1.00 92.94 522 GLY A C 1
ATOM 4052 O O . GLY A 1 522 ? -15.718 8.113 3.670 1.00 92.94 522 GLY A O 1
ATOM 4053 N N . CYS A 1 523 ? -14.645 6.795 2.193 1.00 91.44 523 CYS A N 1
ATOM 4054 C CA . CYS A 1 523 ? -15.864 6.313 1.528 1.00 91.44 523 CYS A CA 1
ATOM 4055 C C . CYS A 1 523 ? -16.821 5.604 2.497 1.00 91.44 523 CYS A C 1
ATOM 4057 O O . CYS A 1 523 ? -18.036 5.704 2.329 1.00 91.44 523 CYS A O 1
ATOM 4059 N N . VAL A 1 524 ? -16.280 4.915 3.507 1.00 91.31 524 VAL A N 1
ATOM 4060 C CA . VAL A 1 524 ? -17.062 4.167 4.501 1.00 91.31 524 VAL A CA 1
ATOM 4061 C C . VAL A 1 524 ? -17.354 5.015 5.736 1.00 91.31 524 VAL A C 1
ATOM 4063 O O . VAL A 1 524 ? -18.500 5.109 6.163 1.00 91.31 524 VAL A O 1
ATOM 4066 N N . TYR A 1 525 ? -16.335 5.651 6.316 1.00 90.38 525 TYR A N 1
ATOM 4067 C CA . TYR A 1 525 ? -16.448 6.241 7.650 1.00 90.38 525 TYR A CA 1
ATOM 4068 C C . TYR A 1 525 ? -16.850 7.715 7.680 1.00 90.38 525 TYR A C 1
ATOM 4070 O O . TYR A 1 525 ? -17.351 8.169 8.705 1.00 90.38 525 TYR A O 1
ATOM 4078 N N . ASN A 1 526 ? -16.665 8.463 6.590 1.00 87.56 526 ASN A N 1
ATOM 4079 C CA . ASN A 1 526 ? -17.042 9.881 6.555 1.00 87.56 526 ASN A CA 1
ATOM 4080 C C . ASN A 1 526 ? -18.422 10.111 5.929 1.00 87.56 526 ASN A C 1
ATOM 4082 O O . ASN A 1 526 ? -18.922 11.236 5.933 1.00 87.56 526 ASN A O 1
ATOM 4086 N N . ARG A 1 527 ? -19.056 9.065 5.388 1.00 77.81 527 ARG A N 1
ATOM 4087 C CA . ARG A 1 527 ? -20.415 9.145 4.851 1.00 77.81 527 ARG A CA 1
ATOM 4088 C C . ARG A 1 527 ? -21.430 8.831 5.945 1.00 77.81 527 ARG A C 1
ATOM 4090 O O . ARG A 1 527 ? -21.311 7.840 6.655 1.00 77.81 527 ARG A O 1
ATOM 4097 N N . ARG A 1 528 ? -22.504 9.624 6.025 1.00 67.25 528 ARG A N 1
ATOM 4098 C CA . ARG A 1 528 ? -23.650 9.389 6.930 1.00 67.25 528 ARG A CA 1
ATOM 4099 C C . ARG A 1 528 ? -24.550 8.221 6.487 1.00 67.25 528 ARG A C 1
ATOM 4101 O O . ARG A 1 528 ? -25.738 8.212 6.800 1.00 67.25 528 ARG A O 1
ATOM 4108 N N . ALA A 1 529 ? -24.029 7.243 5.744 1.00 58.16 529 ALA A N 1
ATOM 4109 C CA . ALA A 1 529 ? -24.813 6.106 5.277 1.00 58.16 529 ALA A CA 1
ATOM 4110 C C . ALA A 1 529 ? -25.099 5.164 6.458 1.00 58.16 529 ALA A C 1
ATOM 4112 O O . ALA A 1 529 ? -24.389 4.197 6.700 1.00 58.16 529 ALA A O 1
ATOM 4113 N N . ARG A 1 530 ? -26.136 5.487 7.238 1.00 58.88 530 ARG A N 1
ATOM 4114 C CA . ARG A 1 530 ? -26.574 4.706 8.404 1.00 58.88 530 ARG A CA 1
ATOM 4115 C C . ARG A 1 530 ? -27.279 3.398 8.033 1.00 58.88 530 ARG A C 1
ATOM 4117 O O . ARG A 1 530 ? -27.631 2.643 8.930 1.00 58.88 530 ARG A O 1
ATOM 4124 N N . THR A 1 531 ? -27.505 3.125 6.749 1.00 65.19 531 THR A N 1
ATOM 4125 C CA . THR A 1 531 ? -28.250 1.946 6.301 1.00 65.19 531 THR A CA 1
ATOM 4126 C C . THR A 1 531 ? -27.380 1.038 5.438 1.00 65.19 531 THR A C 1
ATOM 4128 O O . THR A 1 531 ? -26.786 1.494 4.460 1.00 65.19 531 THR A O 1
ATOM 4131 N N . ASN A 1 532 ? -27.373 -0.262 5.762 1.00 67.50 532 ASN A N 1
ATOM 4132 C CA . ASN A 1 532 ? -26.833 -1.355 4.938 1.00 67.50 532 ASN A CA 1
ATOM 4133 C C . ASN A 1 532 ? -27.703 -1.574 3.682 1.00 67.50 532 ASN A C 1
ATOM 4135 O O . ASN A 1 532 ? -28.156 -2.674 3.387 1.00 67.50 532 ASN A O 1
ATOM 4139 N N . SER A 1 533 ? -28.028 -0.498 2.968 1.00 80.62 533 SER A N 1
ATOM 4140 C CA . SER A 1 533 ? -28.831 -0.568 1.753 1.00 80.62 533 SER A CA 1
ATOM 4141 C C . SER A 1 533 ? -27.943 -0.893 0.556 1.00 80.62 533 SER A C 1
ATOM 4143 O O . SER A 1 533 ? -26.802 -0.436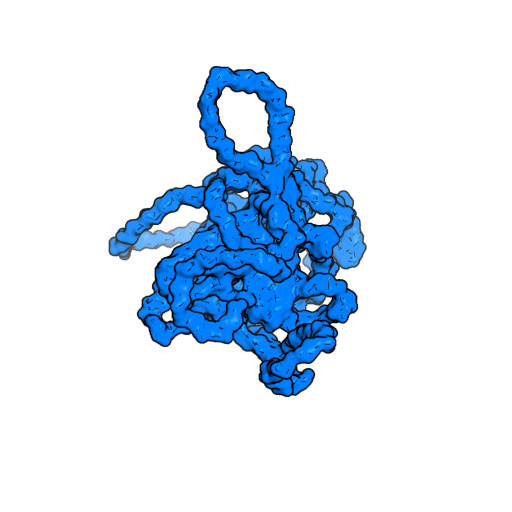 0.478 1.00 80.62 533 SER A O 1
ATOM 4145 N N . ALA A 1 534 ? -28.490 -1.599 -0.435 1.00 84.81 534 ALA A N 1
ATOM 4146 C CA . ALA A 1 534 ? -27.802 -1.835 -1.707 1.00 84.81 534 ALA A CA 1
ATOM 4147 C C . ALA A 1 534 ? -27.341 -0.519 -2.374 1.00 84.81 534 ALA A C 1
ATOM 4149 O O . ALA A 1 534 ? -26.303 -0.469 -3.024 1.00 84.81 534 ALA A O 1
ATOM 4150 N N . ILE A 1 535 ? -28.081 0.576 -2.154 1.00 85.38 535 ILE A N 1
ATOM 4151 C CA . ILE A 1 535 ? -27.728 1.921 -2.630 1.00 85.38 535 ILE A CA 1
ATOM 4152 C C . ILE A 1 535 ? -26.471 2.450 -1.926 1.00 85.38 535 ILE A C 1
ATOM 4154 O O . ILE A 1 535 ? -25.632 3.082 -2.568 1.00 85.38 535 ILE A O 1
ATOM 4158 N N . ALA A 1 536 ? -26.337 2.230 -0.615 1.00 85.62 536 ALA A N 1
ATOM 4159 C CA . ALA A 1 536 ? -25.144 2.626 0.128 1.00 85.62 536 ALA A CA 1
ATOM 4160 C C . ALA A 1 536 ? -23.913 1.848 -0.353 1.00 85.62 536 ALA A C 1
ATOM 4162 O O . ALA A 1 536 ? -22.872 2.458 -0.587 1.00 85.62 536 ALA A O 1
ATOM 4163 N N . GLU A 1 537 ? -24.056 0.541 -0.578 1.00 88.69 537 GLU A N 1
ATOM 4164 C CA . GLU A 1 537 ? -22.977 -0.300 -1.100 1.00 88.69 537 GLU A CA 1
ATOM 4165 C C . GLU A 1 537 ? -22.549 0.135 -2.509 1.00 88.69 537 GLU A C 1
ATOM 4167 O O . GLU A 1 537 ? -21.366 0.367 -2.743 1.00 88.69 537 GLU A O 1
ATOM 4172 N N . GLU A 1 538 ? -23.490 0.374 -3.427 1.00 90.81 538 GLU A N 1
ATOM 4173 C CA . GLU A 1 538 ? -23.175 0.883 -4.771 1.00 90.81 538 GLU A CA 1
ATOM 4174 C C . GLU A 1 538 ? -22.427 2.225 -4.713 1.00 90.81 538 GLU A C 1
ATOM 4176 O O . GLU A 1 538 ? -21.434 2.451 -5.407 1.00 90.81 538 GLU A O 1
ATOM 4181 N N . ARG A 1 539 ? -22.843 3.123 -3.814 1.00 90.00 539 ARG A N 1
ATOM 4182 C CA . ARG A 1 539 ? -22.159 4.404 -3.588 1.00 90.00 539 ARG A CA 1
ATOM 4183 C C . ARG A 1 539 ? -20.743 4.234 -3.038 1.00 90.00 539 ARG A C 1
ATOM 4185 O O . ARG A 1 539 ? -19.890 5.070 -3.351 1.00 90.00 539 ARG A O 1
ATOM 4192 N N . ILE A 1 540 ? -20.504 3.221 -2.204 1.00 91.31 540 ILE A N 1
ATOM 4193 C CA . ILE A 1 540 ? -19.166 2.863 -1.719 1.00 91.31 540 ILE A CA 1
ATOM 4194 C C . ILE A 1 540 ? -18.324 2.346 -2.887 1.00 91.31 540 ILE A C 1
ATOM 4196 O O . ILE A 1 540 ? -17.190 2.789 -3.028 1.00 91.31 540 ILE A O 1
ATOM 4200 N N . ARG A 1 541 ? -18.876 1.511 -3.776 1.00 93.06 541 ARG A N 1
ATOM 4201 C CA . ARG A 1 541 ? -18.161 0.978 -4.952 1.00 93.06 541 ARG A CA 1
ATOM 4202 C C . ARG A 1 541 ? -17.772 2.050 -5.961 1.00 93.06 541 ARG A C 1
ATOM 4204 O O . ARG A 1 541 ? -16.644 2.045 -6.451 1.00 93.06 541 ARG A O 1
ATOM 4211 N N . ILE A 1 542 ? -18.657 3.011 -6.219 1.00 91.75 542 ILE A N 1
ATOM 4212 C CA . ILE A 1 542 ? -18.330 4.175 -7.055 1.00 91.75 542 ILE A CA 1
ATOM 4213 C C . ILE A 1 542 ? -17.174 4.968 -6.425 1.00 91.75 542 ILE A C 1
ATOM 4215 O O . ILE A 1 542 ? -16.192 5.267 -7.100 1.00 91.75 542 ILE A O 1
ATOM 4219 N N . CYS A 1 543 ? -17.257 5.246 -5.120 1.00 92.94 543 CYS A N 1
ATOM 4220 C CA . CYS A 1 543 ? -16.217 5.968 -4.385 1.00 92.94 543 CYS A CA 1
ATOM 4221 C C . CYS A 1 543 ? -14.877 5.209 -4.365 1.00 92.94 543 CYS A C 1
ATOM 4223 O O . CYS A 1 543 ? -13.826 5.803 -4.588 1.00 92.94 543 CYS A O 1
ATOM 4225 N N . GLU A 1 544 ? -14.908 3.888 -4.172 1.00 94.25 544 GLU A N 1
ATOM 4226 C CA . GLU A 1 544 ? -13.740 3.004 -4.249 1.00 94.25 544 GLU A CA 1
ATOM 4227 C C . GLU A 1 544 ? -13.056 3.091 -5.619 1.00 94.25 544 GLU A C 1
ATOM 4229 O O . GLU A 1 544 ? -11.833 3.237 -5.692 1.00 94.25 544 GLU A O 1
ATOM 4234 N N . GLY A 1 545 ? -13.835 3.058 -6.704 1.00 93.12 545 GLY A N 1
ATOM 4235 C CA . GLY A 1 545 ? -13.325 3.231 -8.064 1.00 93.12 545 GLY A CA 1
ATOM 4236 C C . GLY A 1 545 ? -12.684 4.604 -8.290 1.00 93.12 545 GLY A C 1
ATOM 4237 O O . GLY A 1 545 ? -11.599 4.687 -8.867 1.00 93.12 545 GLY A O 1
ATOM 4238 N N . GLU A 1 546 ? -13.307 5.677 -7.796 1.00 91.38 546 GLU A N 1
ATOM 4239 C CA . GLU A 1 546 ? -12.775 7.044 -7.883 1.00 91.38 546 GLU A CA 1
ATOM 4240 C C . GLU A 1 546 ? -11.462 7.202 -7.096 1.00 91.38 546 GLU A C 1
ATOM 4242 O O . GLU A 1 546 ? -10.485 7.726 -7.635 1.00 91.38 546 GLU A O 1
ATOM 4247 N N . CYS A 1 547 ? -11.400 6.694 -5.860 1.00 93.56 547 CYS A N 1
ATOM 4248 C CA . CYS A 1 547 ? -10.194 6.718 -5.029 1.00 93.56 547 CYS A CA 1
ATOM 4249 C C . CYS A 1 547 ? -9.036 5.939 -5.667 1.00 93.56 547 CYS A C 1
ATOM 4251 O O . CYS A 1 547 ? -7.913 6.446 -5.736 1.00 93.56 547 CYS A O 1
ATOM 4253 N N . ASN A 1 548 ? -9.304 4.727 -6.166 1.00 94.25 548 ASN A N 1
ATOM 4254 C CA . ASN A 1 548 ? -8.299 3.921 -6.857 1.00 94.25 548 ASN A CA 1
ATOM 4255 C C . ASN A 1 548 ? -7.833 4.585 -8.158 1.00 94.25 548 ASN A C 1
ATOM 4257 O O . ASN A 1 548 ? -6.635 4.619 -8.429 1.00 94.25 548 ASN A O 1
ATOM 4261 N N . GLY A 1 549 ? -8.747 5.186 -8.923 1.00 90.31 549 GLY A N 1
ATOM 4262 C CA . GLY A 1 549 ? -8.406 6.005 -10.085 1.00 90.31 549 GLY A CA 1
ATOM 4263 C C . GLY A 1 549 ? -7.442 7.127 -9.724 1.00 90.31 549 GLY A C 1
ATOM 4264 O O . GLY A 1 549 ? -6.347 7.202 -10.280 1.00 90.31 549 GLY A O 1
ATOM 4265 N N . GLN A 1 550 ? -7.818 7.972 -8.771 1.00 89.69 550 GLN A N 1
ATOM 4266 C CA . GLN A 1 550 ? -7.057 9.173 -8.443 1.00 89.69 550 GLN A CA 1
ATOM 4267 C C . GLN A 1 550 ? -5.684 8.855 -7.834 1.00 89.69 550 GLN A C 1
ATOM 4269 O O . GLN A 1 550 ? -4.667 9.426 -8.238 1.00 89.69 550 GLN A O 1
ATOM 4274 N N . PHE A 1 551 ? -5.640 7.943 -6.860 1.00 93.31 551 PHE A N 1
ATOM 4275 C CA . PHE A 1 551 ? -4.460 7.758 -6.016 1.00 93.31 551 PHE A CA 1
ATOM 4276 C C . PHE A 1 551 ? -3.674 6.482 -6.326 1.00 93.31 551 PHE A C 1
ATOM 4278 O O . PHE A 1 551 ? -2.454 6.504 -6.199 1.00 93.31 551 PHE A O 1
ATOM 4285 N N . LEU A 1 552 ? -4.312 5.419 -6.827 1.00 94.00 552 LEU A N 1
ATOM 4286 C CA . LEU A 1 552 ? -3.678 4.125 -7.133 1.00 94.00 552 LEU A CA 1
ATOM 4287 C C . LEU A 1 552 ? -3.503 3.925 -8.646 1.00 94.00 552 LEU A C 1
ATOM 4289 O O . LEU A 1 552 ? -3.687 2.844 -9.201 1.00 94.00 552 LEU A O 1
ATOM 4293 N N . SER A 1 553 ? -3.100 4.992 -9.325 1.00 91.44 553 SER A N 1
ATOM 4294 C CA . SER A 1 553 ? -2.714 4.974 -10.730 1.00 91.44 553 SER A CA 1
ATOM 4295 C C . SER A 1 553 ? -1.547 5.940 -10.967 1.00 91.44 553 SER A C 1
ATOM 4297 O O . SER A 1 553 ? -1.034 6.556 -10.034 1.00 91.44 553 SER A O 1
ATOM 4299 N N . VAL A 1 554 ? -1.116 6.079 -12.221 1.00 89.94 554 VAL A N 1
ATOM 4300 C CA . VAL A 1 554 ? -0.146 7.108 -12.641 1.00 89.94 554 VAL A CA 1
ATOM 4301 C C . VAL A 1 554 ? -0.846 8.337 -13.227 1.00 89.94 554 VAL A C 1
ATOM 4303 O O . VAL A 1 554 ? -0.225 9.130 -13.929 1.00 89.94 554 VAL A O 1
ATOM 4306 N N . MET A 1 555 ? -2.150 8.499 -12.974 1.00 88.69 555 MET A N 1
ATOM 4307 C CA . MET A 1 555 ? -2.858 9.716 -13.355 1.00 88.69 555 MET A CA 1
ATOM 4308 C C . MET A 1 555 ? -2.348 10.905 -12.540 1.00 88.69 555 MET A C 1
ATOM 4310 O O . MET A 1 555 ? -2.188 10.768 -11.325 1.00 88.69 555 MET A O 1
ATOM 4314 N N . PRO A 1 556 ? -2.117 12.072 -13.159 1.00 89.31 556 PRO A N 1
ATOM 4315 C CA . PRO A 1 556 ? -1.716 13.264 -12.428 1.00 89.31 556 PRO A CA 1
ATOM 4316 C C . PRO A 1 556 ? -2.756 13.658 -11.378 1.00 89.31 556 PRO A C 1
ATOM 4318 O O . PRO A 1 556 ? -3.956 13.659 -11.644 1.00 89.31 556 PRO A O 1
ATOM 4321 N N . VAL A 1 557 ? -2.283 14.026 -10.194 1.00 88.88 557 VAL A N 1
ATOM 4322 C CA . VAL A 1 557 ? -3.070 14.757 -9.207 1.00 88.88 557 VAL A CA 1
ATOM 4323 C C . VAL A 1 557 ? -3.063 16.224 -9.609 1.00 88.88 557 VAL A C 1
ATOM 4325 O O . VAL A 1 557 ? -2.010 16.778 -9.938 1.00 88.88 557 VAL A O 1
ATOM 4328 N N . GLU A 1 558 ? -4.237 16.848 -9.589 1.00 85.75 558 GLU A N 1
ATOM 4329 C CA . GLU A 1 558 ? -4.368 18.268 -9.888 1.00 85.75 558 GLU A CA 1
ATOM 4330 C C . GLU A 1 558 ? -3.543 19.107 -8.906 1.00 85.75 558 GLU A C 1
ATOM 4332 O O . GLU A 1 558 ? -3.666 18.955 -7.689 1.00 85.75 558 GLU A O 1
ATOM 4337 N N . GLU A 1 559 ? -2.782 20.074 -9.425 1.00 85.06 559 GLU A N 1
ATOM 4338 C CA . GLU A 1 559 ? -2.041 21.043 -8.597 1.00 85.06 559 GLU A CA 1
ATOM 4339 C C . GLU A 1 559 ? -2.981 21.821 -7.660 1.00 85.06 559 GLU A C 1
ATOM 4341 O O . GLU A 1 559 ? -2.592 22.341 -6.617 1.00 85.06 559 GLU A O 1
ATOM 4346 N N . SER A 1 560 ? -4.267 21.879 -8.017 1.00 84.81 560 SER A N 1
ATOM 4347 C CA . SER A 1 560 ? -5.310 22.514 -7.228 1.00 84.81 560 SER A CA 1
ATOM 4348 C C . SER A 1 560 ? -5.475 21.898 -5.828 1.00 84.81 560 SER A C 1
ATOM 4350 O O . SER A 1 560 ? -5.936 22.610 -4.936 1.00 84.81 560 SER A O 1
ATOM 4352 N N . LEU A 1 561 ? -5.073 20.634 -5.641 1.00 84.69 561 LEU A N 1
ATOM 4353 C CA . LEU A 1 561 ? -5.235 19.849 -4.414 1.00 84.69 561 LEU A CA 1
ATOM 4354 C C . LEU A 1 561 ? -4.018 19.907 -3.477 1.00 84.69 561 LEU A C 1
ATOM 4356 O O . LEU A 1 561 ? -4.118 19.445 -2.343 1.00 84.69 561 LEU A O 1
ATOM 4360 N N . ILE A 1 562 ? -2.890 20.461 -3.930 1.00 86.44 562 ILE A N 1
ATOM 4361 C CA . ILE A 1 562 ? -1.607 20.462 -3.213 1.00 86.44 562 ILE A CA 1
ATOM 4362 C C . ILE A 1 562 ? -1.403 21.805 -2.492 1.00 86.44 562 ILE A C 1
ATOM 4364 O O . ILE A 1 562 ? -1.666 22.858 -3.069 1.00 86.44 562 ILE A O 1
ATOM 4368 N N . ASP A 1 563 ? -0.957 21.780 -1.227 1.00 80.31 563 ASP A N 1
ATOM 4369 C CA . ASP A 1 563 ? -0.589 22.953 -0.398 1.00 80.31 563 ASP A CA 1
ATOM 4370 C C . ASP A 1 563 ? -1.698 24.002 -0.173 1.00 80.31 563 ASP A C 1
ATOM 4372 O O . ASP A 1 563 ? -1.449 25.125 0.269 1.00 80.31 563 ASP A O 1
ATOM 4376 N N . LYS A 1 564 ? -2.962 23.660 -0.436 1.00 73.50 564 LYS A N 1
ATOM 4377 C CA . LYS A 1 564 ? -4.102 24.569 -0.206 1.00 73.50 564 LYS A CA 1
ATOM 4378 C C . LYS A 1 564 ? -4.832 24.329 1.112 1.00 73.50 564 LYS A C 1
ATOM 4380 O O . LYS A 1 564 ? -5.931 24.861 1.287 1.00 73.50 564 LYS A O 1
ATOM 4385 N N . HIS A 1 565 ? -4.262 23.507 1.999 1.00 73.25 565 HIS A N 1
ATOM 4386 C CA . HIS A 1 565 ? -4.927 23.003 3.209 1.00 73.25 565 HIS A CA 1
ATOM 4387 C C . HIS A 1 565 ? -6.321 22.428 2.904 1.00 73.25 565 HIS A C 1
ATOM 4389 O O . HIS A 1 565 ? -7.263 22.552 3.686 1.00 73.25 565 HIS A O 1
ATOM 4395 N N . ILE A 1 566 ? -6.485 21.849 1.708 1.00 72.75 566 ILE A N 1
ATOM 4396 C CA . ILE A 1 566 ? -7.735 21.206 1.325 1.00 72.75 566 ILE A CA 1
ATOM 4397 C C . ILE A 1 566 ? -7.738 19.843 1.995 1.00 72.75 566 ILE A C 1
ATOM 4399 O O . ILE A 1 566 ? -7.027 18.928 1.588 1.00 72.75 566 ILE A O 1
ATOM 4403 N N . THR A 1 567 ? -8.560 19.723 3.028 1.00 68.19 567 THR A N 1
ATOM 4404 C CA . THR A 1 567 ? -8.814 18.454 3.693 1.00 68.19 567 THR A CA 1
ATOM 4405 C C . THR A 1 567 ? -9.683 17.571 2.797 1.00 68.19 567 THR A C 1
ATOM 4407 O O . THR A 1 567 ? -10.888 17.783 2.632 1.00 68.19 567 THR A O 1
ATOM 4410 N N . LEU A 1 568 ? -9.067 16.547 2.223 1.00 68.94 568 LEU A N 1
ATOM 4411 C CA . LEU A 1 568 ? -9.711 15.541 1.393 1.00 68.94 568 LEU A CA 1
ATOM 4412 C C . LEU A 1 568 ? -10.338 14.501 2.334 1.00 68.94 568 LEU A C 1
ATOM 4414 O O . LEU A 1 568 ? -9.678 13.583 2.809 1.00 68.94 568 LEU A O 1
ATOM 4418 N N . ALA A 1 569 ? -11.599 14.724 2.713 1.00 59.81 569 ALA A N 1
ATOM 4419 C CA . ALA A 1 569 ? -12.371 13.780 3.540 1.00 59.81 569 ALA A CA 1
ATOM 4420 C C . ALA A 1 569 ? -13.850 14.107 3.743 1.00 59.81 569 ALA A C 1
ATOM 4422 O O . ALA A 1 569 ? -14.604 13.258 4.215 1.00 59.81 569 ALA A O 1
ATOM 4423 N N . SER A 1 570 ? -14.285 15.321 3.427 1.00 50.88 570 SER A N 1
ATOM 4424 C CA . SER A 1 570 ? -15.674 15.728 3.613 1.00 50.88 570 SER A CA 1
ATOM 4425 C C . SER A 1 570 ? -16.503 15.324 2.392 1.00 50.88 570 SER A C 1
ATOM 4427 O O . SER A 1 570 ? -16.700 16.139 1.495 1.00 50.88 570 SER A O 1
ATOM 4429 N N . PHE A 1 571 ? -17.025 14.096 2.358 1.00 51.78 571 PHE A N 1
ATOM 4430 C CA . PHE A 1 571 ? -18.129 13.779 1.451 1.00 51.78 571 PHE A CA 1
ATOM 4431 C C . PHE A 1 571 ? -19.395 14.432 2.020 1.00 51.78 571 PHE A C 1
ATOM 4433 O O . PHE A 1 571 ? -19.995 13.904 2.955 1.00 51.78 571 PHE A O 1
ATOM 4440 N N . SER A 1 572 ? -19.780 15.605 1.513 1.00 41.53 572 SER A N 1
ATOM 4441 C CA . SER A 1 572 ? -21.131 16.113 1.765 1.00 41.53 572 SER A CA 1
ATOM 4442 C C . SER A 1 572 ? -22.121 15.158 1.096 1.00 41.53 572 SER A C 1
ATOM 4444 O O . SER A 1 572 ? -21.925 14.808 -0.072 1.00 41.53 572 SER A O 1
ATOM 4446 N N . GLY A 1 573 ? -23.091 14.681 1.880 1.00 41.09 573 GLY A N 1
ATOM 4447 C CA . GLY A 1 573 ? -24.174 13.809 1.419 1.00 41.09 573 GLY A CA 1
ATOM 4448 C C . GLY A 1 573 ? -25.050 14.462 0.369 1.00 41.09 573 GLY A C 1
ATOM 4449 O O . GLY A 1 573 ? -25.045 15.711 0.317 1.00 41.09 573 GLY A O 1
#

pLDDT: mean 74.79, std 22.81, range [23.56, 98.56]

Foldseek 3Di:
DFDWDWDWDDDPNDTDTDTDTDDDDDDDDDDDDDDDDDDDDDDDDDDDDDDDDPDPPPVPFPFLQPPPPLPPLDFDLPDPPDDDDDDPCDDPDCPDPDPLLQAKWKFKAFCVVQFQPLVLQPPPADDFFFQADDPVRHTPVFGANQDADPLLAKDDQPPVVVPPPPPDDDPDDDPPPPPRPFIFGQLRIFMAMAGQFAEEEEEAPQSQSLLSSLLSSQDDSPPCVPDDCVLKDQLDAPDVSHGQKMKRPPTRHGHIRIYHHFQAFPAPVQEPPDDRVDLRRHDYLVRLCCQQFPKDDGPPPPPPVPPPPDDDDDPPDPDPPPDNPDIDGNHAGQEYEYEHNPVSDDLVSLDLVSNVRSQFVSCVRRVYQEYEYEQDAQFLSQQDLVSVVSSVVSRVSLVVCQVCVLVVQVPDPPDNSHRNGYAYQDLNLLLVLSLQSLCVVQVQPADRSSPQGPVRCSVRVCVQSNAFQPDPDPRGAGCSQFANYHDDNSDGHGYQHDRRRSHGNCSRQSSLVSQLVSQLVLLPRSDPCPDSDPVSSVSSVVSSSSSCVQRSHSDGDRPVRYPSPRIPRHSDD

Sequence (573 aa):
MAMAIVVIIVCHGVLLIITSITDYDAMGEGRDFDMGPYNVTAYSPSPDIDGLVIGHDVDEGRTFRPTRNHRTIMYRRGGIDGGYSHNINDDENDDGDGPPDVRISFELHDPNTLPLTNVFDPHVLCPIGEVTIGRNRRRTGQNRTGGLPPSLVRVAEDDDGGGGEGEYRDGRRRVDVDRRSSGGRVLDFTASLTTNLRIMFVGDSVLVQLAQAVDEFLLEGRTLESRKIGDRSVLWEAWTGHDGGSILAPTRGGGVSATWRMTGLLSMANEGKPPANSVGGGWSRSEIDKFLHHRYRPSTPPTTTTQSSMGRRGESAWPSLYDDNSTIAVGNFDVVVFRVMHGWMELHEITHDRLVEAVSLSRELLGASVVVLMTVPFTNNVKTAEDIVRVREINDDIRNIARAWHSRTNVDDDVVDGVRHVLVLEYGTYVNHIIWSNARHLNYSVTHPLEATLNVFDSEGPTFLLDRLDDETKFPPNPAVVCSRTPNRGKCDRNSLFRDGMHICPETLASRYAAGIACLLGCVYNRRARTNSAIAEERIRICEGECNGQFLSVMPVEESLIDKHITLASFSG

Secondary structure (DSSP, 8-state):
--EEEEEEEEETTEEEEEEEEE-------------PPPPPPP-PPPP--------------------S-----------------------------------EEEEEE-TTTS----TT-TTS---SEEEEETTTTEEEEEEE-----GGGTEE--------------S-------------EESS--EEEEEE-SEEEEEESHHHHHHHHHHHHHTS-SS-TTTS-GGGEEEEEEEETTEEEEEEE-SPTTS-EEEEEE-SS---GGGBTS--TTSTT--B-HHHHHHHHT-EEPPPPP-------S--------------TT--EE--S-SEEEEE--BTTB-GGG--HHHHHHHHHHHHHHH--SEEEEEPPPP-TT--SHHHHHHHHHHHHHHHHHHHHHHHHHTT-TT---S--EEEEE-HHHHHHHHHHHHHHHTT-----TTT--HHHHHHHHHHHHT------SSSPPPHHHHBSS--BTTB--B-SB-TTSS-B-HHHHHHHHHHHHHHHHHHHHSS---S--HHHHHHHHHHHHHHHHHHSSSPPEEGGGBSS---BT----

Organism: NCBI:txid382380

Radius of gyration: 27.38 Å; chains: 1; bounding box: 65×101×78 Å